Protein AF-0000000068818886 (afdb_homodimer)

Foldseek 3Di:
DPPVVPDDPDDADDDPVQADPQWDWQDKDKAADPPPRQQIKIWTQGFRVLWIKIAGNNVSDIDIFHDPQQWADPVQQWAQFPNDIDGDTTGKQEWEWAPQDPVRWTKIWITTLRFFWIKIAIVVQVVDRVSRHDPDNDCRMDTLDGLDHQQRFQYKYAPRVLQKIWTQRQRQLFIWIDRPVDRSPQIGTLDHDSPQSHGFHDWDDDPQKIKTKAANVCCVPVHNDDPVDDRIDIDMDGNQNSCPPGSSNPPPPD/DPPVVPDDPDDADDDPVQADPQWDWADKDKDADDPPRQQIKIWTQGFRVLWIKIAGNNVSDIDIFHDPQQWADPVQQWAQFPNDTDGDTTGKQEWEWAPQDPVRWTKIWITTLRFFWIKIAIVVQVVDRVSRHDPDNDCRIDTLDGLDHQQRFQYKYAPRVLQKIWTQRQRQLFIWIDRPVDRSPQIGTLDHDSPQSHGFHDWDDDPQKIKTKHANVCCVPVHNDDPVDDRIDIDMDGNQNSCPPGSSNDPPPD

Radius of gyration: 25.59 Å; Cα contacts (8 Å, |Δi|>4): 1240; chains: 2; bounding box: 60×88×71 Å

Sequence (508 aa):
MDLNTDQIKHSHQFPPSSISLTSSLSSITVDVCKNRCQDAYAYTPDLSGYGLTVFSLRNNRSWRVSHKYFYLEPQAGDFNIAGHQFQWRDGVFSVELSDIKSDGNRDMFFHAMEGHHMYRVSTRIIKNETLATRSYHGNDFVDVGDRGQNSQTSSADIHKESGVMFLGLVNQNALACWNAAASLKEITTVARNDEKMIYPSDVKVYNDKIYMLTNKMPEFIYGKLNYDEVNFIVWSNTVKNAVRNTKCDKPRRHMDLNTDQIKHSHQFPPSSISLTSSLSSITVDVCKNRCQDAYAYTPDLSGYGLTVFSLRNNRSWRVSHKYFYLEPQAGDFNIAGHQFQWRDGVFSVELSDIKSDGNRDMFFHAMEGHHMYRVSTRIIKNETLATRSYHGNDFVDVGDRGQNSQTSSADIHKESGVMFLGLVNQNALACWNAAASLKEITTVARNDEKMIYPSDVKVYNDKIYMLTNKMPEFIYGKLNYDEVNFIVWSNTVKNAVRNTKCDKPRRH

Secondary structure (DSSP, 8-state):
-BTTTTB-----PPPGGGS-TT--B---EEE--TT-GGG-EEEEEETTTTEEEEEETTTTEEEEE--GGGS--GGG-EEEETTEEEE----EEEEEE----TTS--EEEEEETT-SEEEEEEHHHHT-HHHHH-S--TTSEEEEEE--TT--EEEEEEETTTTEEEEEEGGGTEEEEEETTS-GGG-EEEEE-TTT-SSEEEEEEETTEEEEEE--HHHHHHS---TTS---EEEEEEHHHHTTTSTT------/-BTTTTB-----PPPGGGS-TT--B---EEE--TT-GGG-EEEEEETTTTEEEEEETTTTEEEEE--GGGS--GGG-EEEETTEEEE----EEEEEE----TTS--EEEEEETT-SEEEEEEHHHHH-HHHHH-S--TTSEEEEEE--TT--EEEEEEETTTTEEEEEEGGGTEEEEEETTS-GGG-EEEEE-TTT-SSEEEEEEETTEEEEEE--HHHHHHS---TTS---EEEEEEHHHHTTTSTT------

pLDDT: mean 91.07, std 10.25, range [35.38, 98.75]

Structure (mmCIF, N/CA/C/O backbone):
data_AF-0000000068818886-model_v1
#
loop_
_entity.id
_entity.type
_entity.pdbx_description
1 polymer 'Uncharacterized protein'
#
loop_
_atom_site.group_PDB
_atom_site.id
_atom_site.type_symbol
_atom_site.label_atom_id
_atom_site.label_alt_id
_atom_site.label_comp_id
_atom_site.label_asym_id
_atom_site.label_entity_id
_atom_site.label_seq_id
_atom_site.pdbx_PDB_ins_code
_atom_site.Cartn_x
_atom_site.Cartn_y
_atom_site.Cartn_z
_atom_site.occupancy
_atom_site.B_iso_or_equiv
_atom_site.auth_seq_id
_atom_site.auth_comp_id
_atom_site.auth_asym_id
_atom_site.auth_atom_id
_atom_site.pdbx_PDB_model_num
ATOM 1 N N . MET A 1 1 ? -6.195 -20.297 -28.531 1 69.56 1 MET A N 1
ATOM 2 C CA . MET A 1 1 ? -5.578 -20.688 -29.797 1 69.56 1 MET A CA 1
ATOM 3 C C . MET A 1 1 ? -5.715 -22.188 -30.031 1 69.56 1 MET A C 1
ATOM 5 O O . MET A 1 1 ? -5.668 -22.969 -29.094 1 69.56 1 MET A O 1
ATOM 9 N N . ASP A 1 2 ? -6.094 -22.391 -31.281 1 69.44 2 ASP A N 1
ATOM 10 C CA . ASP A 1 2 ? -6.004 -23.797 -31.672 1 69.44 2 ASP A CA 1
ATOM 11 C C . ASP A 1 2 ? -4.555 -24.188 -31.922 1 69.44 2 ASP A C 1
ATOM 13 O O . ASP A 1 2 ? -3.922 -23.703 -32.875 1 69.44 2 ASP A O 1
ATOM 17 N N . LEU A 1 3 ? -3.996 -25.016 -31.094 1 75.5 3 LEU A N 1
ATOM 18 C CA . LEU A 1 3 ? -2.574 -25.344 -31.141 1 75.5 3 LEU A CA 1
ATOM 19 C C . LEU A 1 3 ? -2.258 -26.203 -32.375 1 75.5 3 LEU A C 1
ATOM 21 O O . LEU A 1 3 ? -1.103 -26.281 -32.781 1 75.5 3 LEU A O 1
ATOM 25 N N . ASN A 1 4 ? -3.352 -26.734 -32.875 1 80.62 4 ASN A N 1
ATOM 26 C CA . ASN A 1 4 ? -3.162 -27.562 -34.062 1 80.62 4 ASN A CA 1
ATOM 27 C C . ASN A 1 4 ? -3.143 -26.719 -35.344 1 80.62 4 ASN A C 1
ATOM 29 O O . ASN A 1 4 ? -2.402 -27.031 -36.281 1 80.62 4 ASN A O 1
ATOM 33 N N . THR A 1 5 ? -3.881 -25.672 -35.312 1 79.69 5 THR A N 1
ATOM 34 C CA . THR A 1 5 ? -4.043 -24.906 -36.562 1 79.69 5 THR A CA 1
ATOM 35 C C . THR A 1 5 ? -3.4 -23.531 -36.406 1 79.69 5 THR A C 1
ATOM 37 O O . THR A 1 5 ? -3.291 -22.781 -37.375 1 79.69 5 THR A O 1
ATOM 40 N N . ASP A 1 6 ? -2.959 -23.234 -35.219 1 78.62 6 ASP A N 1
ATOM 41 C CA . ASP A 1 6 ? -2.367 -21.938 -34.906 1 78.62 6 ASP A CA 1
ATOM 42 C C . ASP A 1 6 ? -3.348 -20.797 -35.156 1 78.62 6 ASP A C 1
ATOM 44 O O . ASP A 1 6 ? -2.938 -19.688 -35.5 1 78.62 6 ASP A O 1
ATOM 48 N N . GLN A 1 7 ? -4.633 -21.141 -35.156 1 76.94 7 GLN A N 1
ATOM 49 C CA . GLN A 1 7 ? -5.66 -20.125 -35.375 1 76.94 7 GLN A CA 1
ATOM 50 C C . GLN A 1 7 ? -6.246 -19.625 -34.062 1 76.94 7 GLN A C 1
ATOM 52 O O . GLN A 1 7 ? -6.398 -20.406 -33.094 1 76.94 7 GLN A O 1
ATOM 57 N N . ILE A 1 8 ? -6.41 -18.312 -34.094 1 74.06 8 ILE A N 1
ATOM 58 C CA . ILE A 1 8 ? -7.07 -17.719 -32.938 1 74.06 8 ILE A CA 1
ATOM 59 C C . ILE A 1 8 ? -8.484 -18.266 -32.812 1 74.06 8 ILE A C 1
ATOM 61 O O . ILE A 1 8 ? -9.273 -18.188 -33.75 1 74.06 8 ILE A O 1
ATOM 65 N N . LYS A 1 9 ? -8.773 -19.016 -31.734 1 73.44 9 LYS A N 1
ATOM 66 C CA . LYS A 1 9 ? -10.109 -19.562 -31.5 1 73.44 9 LYS A CA 1
ATOM 67 C C . LYS A 1 9 ? -11.047 -18.516 -30.906 1 73.44 9 LYS A C 1
ATOM 69 O O . LYS A 1 9 ? -12.242 -18.516 -31.188 1 73.44 9 LYS A O 1
ATOM 74 N N . HIS A 1 10 ? -10.523 -17.703 -30.062 1 73 10 HIS A N 1
ATOM 75 C CA . HIS A 1 10 ? -11.305 -16.656 -29.391 1 73 10 HIS A CA 1
ATOM 76 C C . HIS A 1 10 ? -10.43 -15.477 -29 1 73 10 HIS A C 1
ATOM 78 O O . HIS A 1 10 ? -9.281 -15.664 -28.594 1 73 10 HIS A O 1
ATOM 84 N N . SER A 1 11 ? -10.938 -14.25 -29.328 1 75.38 11 SER A N 1
ATOM 85 C CA . SER A 1 11 ? -10.242 -13.039 -28.906 1 75.38 11 SER A CA 1
ATOM 86 C C . SER A 1 11 ? -11.188 -12.078 -28.188 1 75.38 11 SER A C 1
ATOM 88 O O . SER A 1 11 ? -12.367 -12 -28.516 1 75.38 11 SER A O 1
ATOM 90 N N . HIS A 1 12 ? -10.672 -11.648 -27.094 1 73.12 12 HIS A N 1
ATOM 91 C CA . HIS A 1 12 ? -11.414 -10.617 -26.359 1 73.12 12 HIS A CA 1
ATOM 92 C C . HIS A 1 12 ? -10.547 -9.375 -26.141 1 73.12 12 HIS A C 1
ATOM 94 O O . HIS A 1 12 ? -9.406 -9.484 -25.703 1 73.12 12 HIS A O 1
ATOM 100 N N . GLN A 1 13 ? -11.094 -8.18 -26.5 1 71.62 13 GLN A N 1
ATOM 101 C CA . GLN A 1 13 ? -10.43 -6.906 -26.266 1 71.62 13 GLN A CA 1
ATOM 102 C C . GLN A 1 13 ? -10.969 -6.234 -25 1 71.62 13 GLN A C 1
ATOM 104 O O . GLN A 1 13 ? -12.18 -6.039 -24.859 1 71.62 13 GLN A O 1
ATOM 109 N N . PHE A 1 14 ? -10 -5.988 -24.125 1 72.94 14 PHE A N 1
ATOM 110 C CA . PHE A 1 14 ? -10.414 -5.305 -22.906 1 72.94 14 PHE A CA 1
ATOM 111 C C . PHE A 1 14 ? -10.875 -3.885 -23.203 1 72.94 14 PHE A C 1
ATOM 113 O O . PHE A 1 14 ? -10.234 -3.176 -23.984 1 72.94 14 PHE A O 1
ATOM 120 N N . PRO A 1 15 ? -11.961 -3.508 -22.562 1 69.06 15 PRO A N 1
ATOM 121 C CA . PRO A 1 15 ? -12.344 -2.102 -22.719 1 69.06 15 PRO A CA 1
ATOM 122 C C . PRO A 1 15 ? -11.32 -1.144 -22.109 1 69.06 15 PRO A C 1
ATOM 124 O O . PRO A 1 15 ? -10.641 -1.495 -21.141 1 69.06 15 PRO A O 1
ATOM 127 N N . PRO A 1 16 ? -11.195 -0.053 -22.688 1 63.91 16 PRO A N 1
ATOM 128 C CA . PRO A 1 16 ? -10.234 0.925 -22.188 1 63.91 16 PRO A CA 1
ATOM 129 C C . PRO A 1 16 ? -10.406 1.217 -20.703 1 63.91 16 PRO A C 1
ATOM 131 O O . PRO A 1 16 ? -9.438 1.531 -20 1 63.91 16 PRO A O 1
ATOM 134 N N . SER A 1 17 ? -11.641 1.112 -20.297 1 61.56 17 SER A N 1
ATOM 135 C CA . SER A 1 17 ? -11.922 1.41 -18.906 1 61.56 17 SER A CA 1
ATOM 136 C C . SER A 1 17 ? -11.289 0.371 -17.984 1 61.56 17 SER A C 1
ATOM 138 O O . SER A 1 17 ? -11.102 0.623 -16.781 1 61.56 17 SER A O 1
ATOM 140 N N . SER A 1 18 ? -10.953 -0.641 -18.641 1 60.47 18 SER A N 1
ATOM 141 C CA . SER A 1 18 ? -10.445 -1.736 -17.812 1 60.47 18 SER A CA 1
ATOM 142 C C . SER A 1 18 ? -8.93 -1.709 -17.734 1 60.47 18 SER A C 1
ATOM 144 O O . SER A 1 18 ? -8.328 -2.479 -16.969 1 60.47 18 SER A O 1
ATOM 146 N N . ILE A 1 19 ? -8.297 -0.943 -18.578 1 57.03 19 ILE A N 1
ATOM 147 C CA . ILE A 1 19 ? -6.84 -0.914 -18.609 1 57.03 19 ILE A CA 1
ATOM 148 C C . ILE A 1 19 ? -6.348 0.519 -18.422 1 57.03 19 ILE A C 1
ATOM 150 O O . ILE A 1 19 ? -6.871 1.451 -19.031 1 57.03 19 ILE A O 1
ATOM 154 N N . SER A 1 20 ? -5.742 0.733 -17.312 1 59.78 20 SER A N 1
ATOM 155 C CA . SER A 1 20 ? -5.121 2.039 -17.125 1 59.78 20 SER A CA 1
ATOM 156 C C . SER A 1 20 ? -3.855 2.178 -17.953 1 59.78 20 SER A C 1
ATOM 158 O O . SER A 1 20 ? -3.268 1.176 -18.375 1 59.78 20 SER A O 1
ATOM 160 N N . LEU A 1 21 ? -3.553 3.34 -18.359 1 54.69 21 LEU A N 1
ATOM 161 C CA . LEU A 1 21 ? -2.34 3.648 -19.109 1 54.69 21 LEU A CA 1
ATOM 162 C C . LEU A 1 21 ? -1.108 3.09 -18.406 1 54.69 21 LEU A C 1
ATOM 164 O O . LEU A 1 21 ? -0.084 2.84 -19.047 1 54.69 21 LEU A O 1
ATOM 168 N N . THR A 1 22 ? -1.329 2.787 -17.203 1 62.88 22 THR A N 1
ATOM 169 C CA . THR A 1 22 ? -0.174 2.324 -16.438 1 62.88 22 THR A CA 1
ATOM 170 C C . THR A 1 22 ? -0.269 0.824 -16.172 1 62.88 22 THR A C 1
ATOM 172 O O . THR A 1 22 ? 0.551 0.266 -15.438 1 62.88 22 THR A O 1
ATOM 175 N N . SER A 1 23 ? -1.136 0.208 -16.859 1 73 23 SER A N 1
ATOM 176 C CA . SER A 1 23 ? -1.397 -1.194 -16.562 1 73 23 SER A CA 1
ATOM 177 C C . SER A 1 23 ? -0.27 -2.09 -17.062 1 73 23 SER A C 1
ATOM 179 O O . SER A 1 23 ? 0.289 -1.854 -18.125 1 73 23 SER A O 1
ATOM 181 N N . SER A 1 24 ? 0.212 -2.928 -16.188 1 77.44 24 SER A N 1
ATOM 182 C CA . SER A 1 24 ? 1.135 -4.016 -16.5 1 77.44 24 SER A CA 1
ATOM 183 C C . SER A 1 24 ? 0.542 -5.367 -16.125 1 77.44 24 SER A C 1
ATOM 185 O O . SER A 1 24 ? 0.519 -5.738 -14.945 1 77.44 24 SER A O 1
ATOM 187 N N . LEU A 1 25 ? 0.102 -6.086 -17.188 1 77.69 25 LEU A N 1
ATOM 188 C CA . LEU A 1 25 ? -0.502 -7.395 -16.969 1 77.69 25 LEU A CA 1
ATOM 189 C C . LEU A 1 25 ? 0.57 -8.461 -16.766 1 77.69 25 LEU A C 1
ATOM 191 O O . LEU A 1 25 ? 1.496 -8.57 -17.578 1 77.69 25 LEU A O 1
ATOM 195 N N . SER A 1 26 ? 0.532 -9.156 -15.68 1 72.5 26 SER A N 1
ATOM 196 C CA . SER A 1 26 ? 1.627 -10.031 -15.266 1 72.5 26 SER A CA 1
ATOM 197 C C . SER A 1 26 ? 1.376 -11.469 -15.703 1 72.5 26 SER A C 1
ATOM 199 O O . SER A 1 26 ? 2.309 -12.18 -16.078 1 72.5 26 SER A O 1
ATOM 201 N N . SER A 1 27 ? 0.135 -11.914 -15.562 1 81 27 SER A N 1
ATOM 202 C CA . SER A 1 27 ? -0.157 -13.32 -15.82 1 81 27 SER A CA 1
ATOM 203 C C . SER A 1 27 ? -1.633 -13.523 -16.141 1 81 27 SER A C 1
ATOM 205 O O . SER A 1 27 ? -2.426 -12.586 -16.078 1 81 27 SER A O 1
ATOM 207 N N . ILE A 1 28 ? -1.857 -14.75 -16.688 1 87.25 28 ILE A N 1
ATOM 208 C CA . ILE A 1 28 ? -3.242 -15.156 -16.891 1 87.25 28 ILE A CA 1
ATOM 209 C C . ILE A 1 28 ? -3.504 -16.469 -16.172 1 87.25 28 ILE A C 1
ATOM 211 O O . ILE A 1 28 ? -2.719 -17.422 -16.281 1 87.25 28 ILE A O 1
ATOM 215 N N . THR A 1 29 ? -4.488 -16.453 -15.359 1 92.69 29 THR A N 1
ATOM 216 C CA . THR A 1 29 ? -4.98 -17.656 -14.703 1 92.69 29 THR A CA 1
ATOM 217 C C . THR A 1 29 ? -6.359 -18.031 -15.227 1 92.69 29 THR A C 1
ATOM 219 O O . THR A 1 29 ? -7.281 -17.203 -15.219 1 92.69 29 THR A O 1
ATOM 222 N N . VAL A 1 30 ? -6.488 -19.281 -15.68 1 92 30 VAL A N 1
ATOM 223 C CA . VAL A 1 30 ? -7.746 -19.703 -16.281 1 92 30 VAL A CA 1
ATOM 224 C C . VAL A 1 30 ? -8.5 -20.594 -15.297 1 92 30 VAL A C 1
ATOM 226 O O . VAL A 1 30 ? -7.926 -21.516 -14.711 1 92 30 VAL A O 1
ATOM 229 N N . ASP A 1 31 ? -9.695 -20.234 -15.117 1 94.56 31 ASP A N 1
ATOM 230 C CA . ASP A 1 31 ? -10.641 -20.969 -14.289 1 94.56 31 ASP A CA 1
ATOM 231 C C . ASP A 1 31 ? -11.578 -21.812 -15.148 1 94.56 31 ASP A C 1
ATOM 233 O O . ASP A 1 31 ? -12.586 -21.312 -15.648 1 94.56 31 ASP A O 1
ATOM 237 N N . VAL A 1 32 ? -11.211 -23.094 -15.234 1 91.25 32 VAL A N 1
ATOM 238 C CA . VAL A 1 32 ? -11.984 -23.984 -16.094 1 91.25 32 VAL A CA 1
ATOM 239 C C . VAL A 1 32 ? -12.461 -25.188 -15.297 1 91.25 32 VAL A C 1
ATOM 241 O O . VAL A 1 32 ? -11.758 -25.672 -14.406 1 91.25 32 VAL A O 1
ATOM 244 N N . CYS A 1 33 ? -13.703 -25.5 -15.43 1 84.56 33 CYS A N 1
ATOM 245 C CA . CYS A 1 33 ? -14.242 -26.75 -14.914 1 84.56 33 CYS A CA 1
ATOM 246 C C . CYS A 1 33 ? -14.344 -27.797 -16.016 1 84.56 33 CYS A C 1
ATOM 248 O O . CYS A 1 33 ? -14.703 -27.484 -17.141 1 84.56 33 CYS A O 1
ATOM 250 N N . LYS A 1 34 ? -14.07 -29.031 -15.484 1 80 34 LYS A N 1
ATOM 251 C CA . LYS A 1 34 ? -14.164 -30.125 -16.438 1 80 34 LYS A CA 1
ATOM 252 C C . LYS A 1 34 ? -15.578 -30.25 -17.016 1 80 34 LYS A C 1
ATOM 254 O O . LYS A 1 34 ? -16.562 -30.141 -16.281 1 80 34 LYS A O 1
ATOM 259 N N . ASN A 1 35 ? -15.773 -30.297 -18.281 1 82.25 35 ASN A N 1
ATOM 260 C CA . ASN A 1 35 ? -17 -30.516 -19.031 1 82.25 35 ASN A CA 1
ATOM 261 C C . ASN A 1 35 ? -17.828 -29.234 -19.125 1 82.25 35 ASN A C 1
ATOM 263 O O . ASN A 1 35 ? -19 -29.281 -19.5 1 82.25 35 ASN A O 1
ATOM 267 N N . ARG A 1 36 ? -17.5 -28.234 -18.5 1 86.5 36 ARG A N 1
ATOM 268 C CA . ARG A 1 36 ? -18.172 -26.938 -18.641 1 86.5 36 ARG A CA 1
ATOM 269 C C . ARG A 1 36 ? -17.203 -25.859 -19.094 1 86.5 36 ARG A C 1
ATOM 271 O O . ARG A 1 36 ? -17.141 -24.781 -18.484 1 86.5 36 ARG A O 1
ATOM 278 N N . CYS A 1 37 ? -16.453 -26.109 -20.109 1 86.56 37 CYS A N 1
ATOM 279 C CA . CYS A 1 37 ? -15.406 -25.219 -20.594 1 86.56 37 CYS A CA 1
ATOM 280 C C . CYS A 1 37 ? -15.984 -23.891 -21.078 1 86.56 37 CYS A C 1
ATOM 282 O O . CYS A 1 37 ? -15.297 -22.875 -21.062 1 86.56 37 CYS A O 1
ATOM 284 N N . GLN A 1 38 ? -17.203 -23.938 -21.469 1 87.81 38 GLN A N 1
ATOM 285 C CA . GLN A 1 38 ? -17.828 -22.719 -21.969 1 87.81 38 GLN A CA 1
ATOM 286 C C . GLN A 1 38 ? -18.047 -21.703 -20.844 1 87.81 38 GLN A C 1
ATOM 288 O O . GLN A 1 38 ? -18.297 -20.531 -21.094 1 87.81 38 GLN A O 1
ATOM 293 N N . ASP A 1 39 ? -17.984 -22.188 -19.656 1 90.69 39 ASP A N 1
ATOM 294 C CA . ASP A 1 39 ? -18.172 -21.328 -18.5 1 90.69 39 ASP A CA 1
ATOM 295 C C . ASP A 1 39 ? -16.828 -20.859 -17.922 1 90.69 39 ASP A C 1
ATOM 297 O O . ASP A 1 39 ? -16.766 -20.406 -16.781 1 90.69 39 ASP A O 1
ATOM 301 N N . ALA A 1 40 ? -15.812 -20.859 -18.734 1 92.94 40 ALA A N 1
ATOM 302 C CA . ALA A 1 40 ? -14.461 -20.547 -18.266 1 92.94 40 ALA A CA 1
ATOM 303 C C . ALA A 1 40 ? -14.32 -19.062 -17.969 1 92.94 40 ALA A C 1
ATOM 305 O O . ALA A 1 40 ? -14.992 -18.234 -18.578 1 92.94 40 ALA A O 1
ATOM 306 N N . TYR A 1 41 ? -13.531 -18.781 -16.969 1 94.88 41 TYR A N 1
ATOM 307 C CA . TYR A 1 41 ? -13.102 -17.422 -16.641 1 94.88 41 TYR A CA 1
ATOM 308 C C . TYR A 1 41 ? -11.594 -17.281 -16.734 1 94.88 41 TYR A C 1
ATOM 310 O O . TYR A 1 41 ? -10.859 -18.281 -16.625 1 94.88 41 TYR A O 1
ATOM 318 N N . ALA A 1 42 ? -11.148 -16.094 -17.047 1 93.81 42 ALA A N 1
ATOM 319 C CA . ALA A 1 42 ? -9.727 -15.758 -17 1 93.81 42 ALA A CA 1
ATOM 320 C C . ALA A 1 42 ? -9.477 -14.586 -16.047 1 93.81 42 ALA A C 1
ATOM 322 O O . ALA A 1 42 ? -10.25 -13.625 -16.016 1 93.81 42 ALA A O 1
ATOM 323 N N . TYR A 1 43 ? -8.477 -14.727 -15.234 1 95.25 43 TYR A N 1
ATOM 324 C CA . TYR A 1 43 ? -8.062 -13.703 -14.289 1 95.25 43 TYR A CA 1
ATOM 325 C C . TYR A 1 43 ? -6.672 -13.18 -14.609 1 95.25 43 TYR A C 1
ATOM 327 O O . TYR A 1 43 ? -5.719 -13.961 -14.703 1 95.25 43 TYR A O 1
ATOM 335 N N . THR A 1 44 ? -6.535 -11.867 -14.789 1 93.38 44 THR A N 1
ATOM 336 C CA . THR A 1 44 ? -5.246 -11.258 -15.109 1 93.38 44 THR A CA 1
ATOM 337 C C . THR A 1 44 ? -4.938 -10.117 -14.141 1 93.38 44 THR A C 1
ATOM 339 O O . THR A 1 44 ? -5.539 -9.047 -14.219 1 93.38 44 THR A O 1
ATOM 342 N N . PRO A 1 45 ? -3.996 -10.383 -13.227 1 94.25 45 PR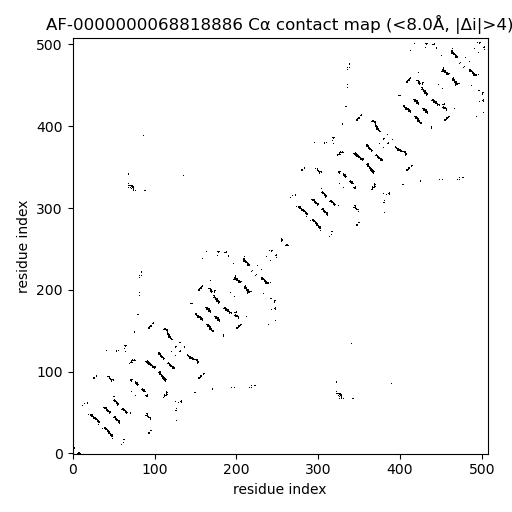O A N 1
ATOM 343 C CA . PRO A 1 45 ? -3.592 -9.289 -12.336 1 94.25 45 PRO A CA 1
ATOM 344 C C . PRO A 1 45 ? -2.889 -8.156 -13.078 1 94.25 45 PRO A C 1
ATOM 346 O O . PRO A 1 45 ? -2.145 -8.398 -14.031 1 94.25 45 PRO A O 1
ATOM 349 N N . ASP A 1 46 ? -3.178 -6.949 -12.656 1 92.88 46 ASP A N 1
ATOM 350 C CA . ASP A 1 46 ? -2.508 -5.734 -13.109 1 92.88 46 ASP A CA 1
ATOM 351 C C . ASP A 1 46 ? -1.577 -5.184 -12.031 1 92.88 46 ASP A C 1
ATOM 353 O O . ASP A 1 46 ? -2.008 -4.426 -11.164 1 92.88 46 ASP A O 1
ATOM 357 N N . LEU A 1 47 ? -0.296 -5.48 -12.148 1 91.31 47 LEU A N 1
ATOM 358 C CA . LEU A 1 47 ? 0.634 -5.242 -11.047 1 91.31 47 LEU A CA 1
ATOM 359 C C . LEU A 1 47 ? 0.878 -3.748 -10.859 1 91.31 47 LEU A C 1
ATOM 361 O O . LEU A 1 47 ? 1.071 -3.285 -9.727 1 91.31 47 LEU A O 1
ATOM 365 N N . SER A 1 48 ? 0.859 -2.934 -11.922 1 90.06 48 SER A N 1
ATOM 366 C CA . SER A 1 48 ? 1.13 -1.505 -11.797 1 90.06 48 SER A CA 1
ATOM 367 C C . SER A 1 48 ? -0.161 -0.71 -11.633 1 90.06 48 SER A C 1
ATOM 369 O O . SER A 1 48 ? -0.149 0.398 -11.094 1 90.06 48 SER A O 1
ATOM 371 N N . GLY A 1 49 ? -1.202 -1.329 -12.094 1 90.62 49 GLY A N 1
ATOM 372 C CA . GLY A 1 49 ? -2.498 -0.683 -11.969 1 90.62 49 GLY A CA 1
ATOM 373 C C . GLY A 1 49 ? -3.258 -1.104 -10.727 1 90.62 49 GLY A C 1
ATOM 374 O O . GLY A 1 49 ? -4.359 -0.61 -10.469 1 90.62 49 GLY A O 1
ATOM 375 N N . TYR A 1 50 ? -2.723 -2.008 -10.023 1 94.31 50 TYR A N 1
ATOM 376 C CA . TYR A 1 50 ? -3.266 -2.453 -8.742 1 94.31 50 TYR A CA 1
ATOM 377 C C . TYR A 1 50 ? -4.711 -2.914 -8.898 1 94.31 50 TYR A C 1
ATOM 379 O O . TYR A 1 50 ? -5.59 -2.477 -8.156 1 94.31 50 TYR A O 1
ATOM 387 N N . GLY A 1 51 ? -4.93 -3.801 -9.805 1 94.56 51 GLY A N 1
ATOM 388 C CA . GLY A 1 51 ? -6.254 -4.34 -10.062 1 94.56 51 GLY A CA 1
ATOM 389 C C . GLY A 1 51 ? -6.223 -5.734 -10.656 1 94.56 51 GLY A C 1
ATOM 390 O O . GLY A 1 51 ? -5.148 -6.301 -10.875 1 94.56 51 GLY A O 1
ATOM 391 N N . LEU A 1 52 ? -7.391 -6.277 -10.781 1 95.31 52 LEU A N 1
ATOM 392 C CA . LEU A 1 52 ? -7.578 -7.594 -11.383 1 95.31 52 LEU A CA 1
ATOM 393 C C . LEU A 1 52 ? -8.617 -7.539 -12.492 1 95.31 52 LEU A C 1
ATOM 395 O O . LEU A 1 52 ? -9.742 -7.078 -12.281 1 95.31 52 LEU A O 1
ATOM 399 N N . THR A 1 53 ? -8.227 -7.941 -13.672 1 93.75 53 THR A N 1
ATOM 400 C CA . THR A 1 53 ? -9.18 -8.055 -14.773 1 93.75 53 THR A CA 1
ATOM 401 C C . THR A 1 53 ? -9.797 -9.445 -14.812 1 93.75 53 THR A C 1
ATOM 403 O O . THR A 1 53 ? -9.086 -10.445 -14.734 1 93.75 53 THR A O 1
ATOM 406 N N . VAL A 1 54 ? -11.07 -9.43 -14.969 1 94.94 54 VAL A N 1
ATOM 407 C CA . VAL A 1 54 ? -11.82 -10.68 -15.07 1 94.94 54 VAL A CA 1
ATOM 408 C C . VAL A 1 54 ? -12.492 -10.773 -16.438 1 94.94 54 VAL A C 1
ATOM 410 O O . VAL A 1 54 ? -13.094 -9.805 -16.906 1 94.94 54 VAL A O 1
ATOM 413 N N . PHE A 1 55 ? -12.352 -11.953 -17.109 1 93.56 55 PHE A N 1
ATOM 414 C CA . PHE A 1 55 ? -13 -12.219 -18.391 1 93.56 55 PHE A CA 1
ATOM 415 C C . PHE A 1 55 ? -13.891 -13.453 -18.297 1 93.56 55 PHE A C 1
ATOM 417 O O . PHE A 1 55 ? -13.453 -14.5 -17.812 1 93.56 55 PHE A O 1
ATOM 424 N N . SER A 1 56 ? -15.133 -13.297 -18.703 1 93.88 56 SER A N 1
ATOM 425 C CA . SER A 1 56 ? -16.078 -14.406 -18.828 1 93.88 56 SER A CA 1
ATOM 426 C C . SER A 1 56 ? -16.219 -14.844 -20.281 1 93.88 56 SER A C 1
ATOM 428 O O . SER A 1 56 ? -16.688 -14.07 -21.125 1 93.88 56 SER A O 1
ATOM 430 N N . LEU A 1 57 ? -15.914 -16.094 -20.484 1 91.31 57 LEU A N 1
ATOM 431 C CA . LEU A 1 57 ? -16 -16.625 -21.844 1 91.31 57 LEU A CA 1
ATOM 432 C C . LEU A 1 57 ? -17.453 -16.688 -22.312 1 91.31 57 LEU A C 1
ATOM 434 O O . LEU A 1 57 ? -17.781 -16.234 -23.406 1 91.31 57 LEU A O 1
ATOM 438 N N . ARG A 1 58 ? -18.297 -17.203 -21.469 1 91.12 58 ARG A N 1
ATOM 439 C CA . ARG A 1 58 ? -19.703 -17.375 -21.828 1 91.12 58 ARG A CA 1
ATOM 440 C C . ARG A 1 58 ? -20.359 -16.047 -22.188 1 91.12 58 ARG A C 1
ATOM 442 O O . ARG A 1 58 ? -21.062 -15.938 -23.188 1 91.12 58 ARG A O 1
ATOM 449 N N . ASN A 1 59 ? -20.078 -15.07 -21.359 1 90.81 59 ASN A N 1
ATOM 450 C CA . ASN A 1 59 ? -20.734 -13.773 -21.531 1 90.81 59 ASN A CA 1
ATOM 451 C C . ASN A 1 59 ? -19.922 -12.859 -22.453 1 90.81 59 ASN A C 1
ATOM 453 O O . ASN A 1 59 ? -20.406 -11.797 -22.844 1 90.81 59 ASN A O 1
ATOM 457 N N . ASN A 1 60 ? -18.734 -13.289 -22.75 1 89.5 60 ASN A N 1
ATOM 458 C CA . ASN A 1 60 ? -17.828 -12.477 -23.547 1 89.5 60 ASN A CA 1
ATOM 459 C C . ASN A 1 60 ? -17.734 -11.055 -23 1 89.5 60 ASN A C 1
ATOM 461 O O . ASN A 1 60 ? -17.922 -10.086 -23.75 1 89.5 60 ASN A O 1
ATOM 465 N N . ARG A 1 61 ? -17.516 -11.008 -21.75 1 89.31 61 ARG A N 1
ATOM 466 C CA . ARG A 1 61 ? -17.438 -9.742 -21.031 1 89.31 61 ARG A CA 1
ATOM 467 C C . ARG A 1 61 ? -16.266 -9.734 -20.062 1 89.31 61 ARG A C 1
ATOM 469 O O . ARG A 1 61 ? -15.883 -10.781 -19.531 1 89.31 61 ARG A O 1
ATOM 476 N N . SER A 1 62 ? -15.734 -8.5 -19.906 1 92 62 SER A N 1
ATOM 477 C CA . SER A 1 62 ? -14.664 -8.328 -18.922 1 92 62 SER A CA 1
ATOM 478 C C . SER A 1 62 ? -14.953 -7.168 -17.984 1 92 62 SER A C 1
ATOM 480 O O . SER A 1 62 ? -15.664 -6.227 -18.344 1 92 62 SER A O 1
ATOM 482 N N . TRP A 1 63 ? -14.508 -7.258 -16.766 1 93.19 63 TRP A N 1
ATOM 483 C CA . TRP A 1 63 ? -14.602 -6.164 -15.797 1 93.19 63 TRP A CA 1
ATOM 484 C C . TRP A 1 63 ? -13.352 -6.098 -14.93 1 93.19 63 TRP A C 1
ATOM 486 O O . TRP A 1 63 ? -12.594 -7.062 -14.852 1 93.19 63 TRP A O 1
ATOM 496 N N . ARG A 1 64 ? -13.148 -4.945 -14.359 1 93.94 64 ARG A N 1
ATOM 497 C CA . ARG A 1 64 ? -12 -4.699 -13.5 1 93.94 64 ARG A CA 1
ATOM 498 C C . ARG A 1 64 ? -12.406 -4.672 -12.031 1 93.94 64 ARG A C 1
ATOM 500 O O . ARG A 1 64 ? -13.391 -4.031 -11.664 1 93.94 64 ARG A O 1
ATOM 507 N N .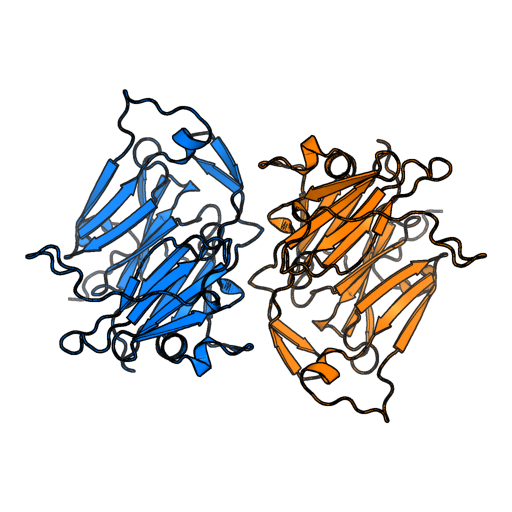 VAL A 1 65 ? -11.719 -5.449 -11.266 1 95.56 65 VAL A N 1
ATOM 508 C CA . VAL A 1 65 ? -11.93 -5.496 -9.82 1 95.56 65 VAL A CA 1
ATOM 509 C C . VAL A 1 65 ? -10.852 -4.676 -9.117 1 95.56 65 VAL A C 1
ATOM 511 O O . VAL A 1 65 ? -9.672 -4.777 -9.445 1 95.56 65 VAL A O 1
ATOM 514 N N . SER A 1 66 ? -11.289 -3.797 -8.203 1 95 66 SER A N 1
ATOM 515 C CA . SER A 1 66 ? -10.383 -3.01 -7.371 1 95 66 SER A CA 1
ATOM 516 C C . SER A 1 66 ? -10.547 -3.357 -5.895 1 95 66 SER A C 1
AT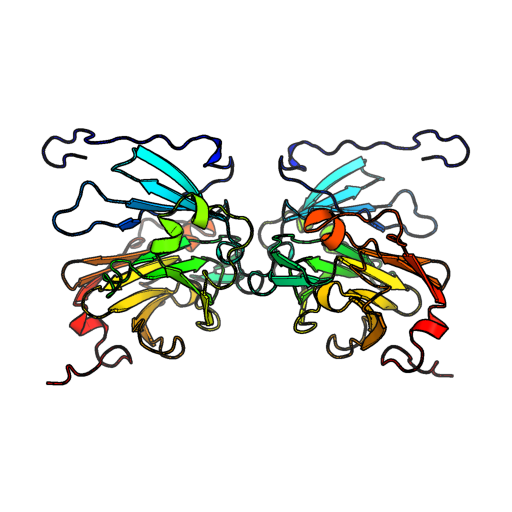OM 518 O O . SER A 1 66 ? -11.672 -3.561 -5.422 1 95 66 SER A O 1
ATOM 520 N N . HIS A 1 67 ? -9.484 -3.438 -5.219 1 96.88 67 HIS A N 1
ATOM 521 C CA . HIS A 1 67 ? -9.484 -3.719 -3.789 1 96.88 67 HIS A CA 1
ATOM 522 C C . HIS A 1 67 ? -8.172 -3.285 -3.145 1 96.88 67 HIS A C 1
ATOM 524 O O . HIS A 1 67 ? -7.109 -3.375 -3.764 1 96.88 67 HIS A O 1
ATOM 530 N N . LYS A 1 68 ? -8.18 -2.912 -1.894 1 97.06 68 LYS A N 1
ATOM 531 C CA . LYS A 1 68 ? -7.008 -2.408 -1.187 1 97.06 68 LYS A CA 1
ATOM 532 C C . LYS A 1 68 ? -5.914 -3.467 -1.112 1 97.06 68 LYS A C 1
ATOM 534 O O . LYS A 1 68 ? -4.727 -3.141 -1.128 1 97.06 68 LYS A O 1
ATOM 539 N N . TYR A 1 69 ? -6.273 -4.746 -1.082 1 98.06 69 TYR A N 1
ATOM 540 C CA . TYR A 1 69 ? -5.305 -5.828 -0.938 1 98.06 69 TYR A CA 1
ATOM 541 C C . TYR A 1 69 ? -4.547 -6.059 -2.238 1 98.06 69 TYR A C 1
ATOM 543 O O . TYR A 1 69 ? -3.586 -6.832 -2.275 1 98.06 69 TYR A O 1
ATOM 551 N N . PHE A 1 70 ? -4.902 -5.391 -3.359 1 97.38 70 PHE A N 1
ATOM 552 C CA . PHE A 1 70 ? -4.184 -5.523 -4.621 1 97.38 70 PHE A CA 1
ATOM 553 C C . PHE A 1 70 ? -2.986 -4.582 -4.664 1 97.38 70 PHE A C 1
ATOM 555 O O . PHE A 1 70 ? -2.164 -4.656 -5.578 1 97.38 70 PHE A O 1
ATOM 562 N N . TYR A 1 71 ? -2.834 -3.723 -3.693 1 97.19 71 TYR A N 1
ATOM 563 C CA . TYR A 1 71 ? -1.757 -2.74 -3.652 1 97.19 71 TYR A CA 1
ATOM 564 C C . TYR A 1 71 ? -0.515 -3.32 -2.986 1 97.19 71 TYR A C 1
ATOM 566 O O . TYR A 1 71 ? -0.596 -4.32 -2.271 1 97.19 71 TYR A O 1
ATOM 574 N N . LEU A 1 72 ? 0.586 -2.613 -3.219 1 97.69 72 LEU A N 1
ATOM 575 C CA . LEU A 1 72 ? 1.837 -2.965 -2.555 1 97.69 72 LEU A CA 1
ATOM 576 C C . LEU A 1 72 ? 1.74 -2.725 -1.053 1 97.69 72 LEU A C 1
ATOM 578 O O . LEU A 1 72 ? 0.852 -2.006 -0.59 1 97.69 72 LEU A O 1
ATOM 582 N N . GLU A 1 73 ? 2.537 -3.436 -0.342 1 97.56 73 GLU A N 1
ATOM 583 C CA . GLU A 1 73 ? 2.76 -3.145 1.071 1 97.56 73 GLU A CA 1
ATOM 584 C C . GLU A 1 73 ? 3.99 -2.262 1.266 1 97.56 73 GLU A C 1
ATOM 586 O O . GLU A 1 73 ? 5.117 -2.697 1.022 1 97.56 73 GLU A O 1
ATOM 591 N N . PRO A 1 74 ? 3.809 -1.04 1.748 1 97.25 74 PRO A N 1
ATOM 592 C CA . PRO A 1 74 ? 4.91 -0.076 1.789 1 97.25 74 PRO A CA 1
ATOM 593 C C . PRO A 1 74 ? 6.129 -0.606 2.537 1 97.25 74 PRO A C 1
ATOM 595 O O . PRO A 1 74 ? 7.266 -0.278 2.184 1 97.25 74 PRO A O 1
ATOM 598 N N . GLN A 1 75 ? 5.969 -1.415 3.496 1 95.19 75 GLN A N 1
ATOM 599 C CA . GLN A 1 75 ? 7.062 -1.892 4.332 1 95.19 75 GLN A CA 1
ATOM 600 C C . GLN A 1 75 ? 7.809 -3.045 3.664 1 95.19 75 GLN A C 1
ATOM 602 O O . GLN A 1 75 ? 8.828 -3.506 4.168 1 95.19 75 GLN A O 1
ATOM 607 N N . ALA A 1 76 ? 7.375 -3.49 2.51 1 96.12 76 ALA A N 1
ATOM 608 C CA . ALA A 1 76 ? 7.953 -4.664 1.862 1 96.12 76 ALA A CA 1
ATOM 609 C C . ALA A 1 76 ? 8.555 -4.305 0.509 1 96.12 76 ALA A C 1
ATOM 611 O O . ALA A 1 76 ? 8.617 -5.145 -0.393 1 96.12 76 ALA A O 1
ATOM 612 N N . GLY A 1 77 ? 9.008 -3.113 0.326 1 93.81 77 GLY A N 1
ATOM 613 C CA . GLY A 1 77 ? 9.43 -2.666 -0.992 1 93.81 77 GLY A CA 1
ATOM 614 C C . GLY A 1 77 ? 10.93 -2.777 -1.208 1 93.81 77 GLY A C 1
ATOM 615 O O . GLY A 1 77 ? 11.438 -2.424 -2.275 1 93.81 77 GLY A O 1
ATOM 616 N N . ASP A 1 78 ? 11.703 -3.293 -0.218 1 94.06 78 ASP A N 1
ATOM 617 C CA . ASP A 1 78 ? 13.148 -3.381 -0.345 1 94.06 78 ASP A CA 1
ATOM 618 C C . ASP A 1 78 ? 13.578 -4.758 -0.85 1 94.06 78 ASP A C 1
ATOM 620 O O . ASP A 1 78 ? 13.141 -5.781 -0.316 1 94.06 78 ASP A O 1
ATOM 624 N N . PHE A 1 79 ? 14.422 -4.781 -1.867 1 95.94 79 PHE A N 1
ATOM 625 C CA . PHE A 1 79 ? 14.938 -6.012 -2.455 1 95.94 79 PHE A CA 1
ATOM 626 C C . PHE A 1 79 ? 16.469 -6.031 -2.412 1 95.94 79 PHE A C 1
ATOM 628 O O . PHE A 1 79 ? 17.109 -4.992 -2.564 1 95.94 79 PHE A O 1
ATOM 635 N N . ASN A 1 80 ? 16.969 -7.105 -2.104 1 94.69 80 ASN A N 1
ATOM 636 C CA . ASN A 1 80 ? 18.391 -7.414 -2.213 1 94.69 80 ASN A CA 1
ATOM 637 C C . ASN A 1 80 ? 18.625 -8.734 -2.936 1 94.69 80 ASN A C 1
ATOM 639 O O . ASN A 1 80 ? 18.672 -9.797 -2.301 1 94.69 80 ASN A O 1
ATOM 643 N N . ILE A 1 81 ? 18.812 -8.672 -4.246 1 93.81 81 ILE A N 1
ATOM 644 C CA . ILE A 1 81 ? 18.891 -9.852 -5.102 1 93.81 81 ILE A CA 1
ATOM 645 C C . ILE A 1 81 ? 20.172 -9.805 -5.93 1 93.81 81 ILE A C 1
ATOM 647 O O . ILE A 1 81 ? 20.438 -8.82 -6.625 1 93.81 81 ILE A O 1
ATOM 651 N N . ALA A 1 82 ? 21 -10.867 -5.816 1 90 82 ALA A N 1
ATOM 652 C CA . ALA A 1 82 ? 22.25 -11.008 -6.559 1 90 82 ALA A CA 1
ATOM 653 C C . ALA A 1 82 ? 23.188 -9.82 -6.305 1 90 82 ALA A C 1
ATOM 655 O O . ALA A 1 82 ? 23.844 -9.336 -7.223 1 90 82 ALA A O 1
ATOM 656 N N . GLY A 1 83 ? 23.078 -9.305 -5.066 1 90.38 83 GLY A N 1
ATOM 657 C CA . GLY A 1 83 ? 23.984 -8.242 -4.676 1 90.38 83 GLY A CA 1
ATOM 658 C C . GLY A 1 83 ? 23.484 -6.855 -5.023 1 90.38 83 GLY A C 1
ATOM 659 O O . GLY A 1 83 ? 24.125 -5.852 -4.715 1 90.38 83 GLY A O 1
ATOM 660 N N . HIS A 1 84 ? 22.344 -6.805 -5.648 1 93.69 84 HIS A N 1
ATOM 661 C CA . HIS A 1 84 ? 21.766 -5.52 -6.012 1 93.69 84 HIS A CA 1
ATOM 662 C C . HIS A 1 84 ? 20.656 -5.125 -5.047 1 93.69 84 HIS A C 1
ATOM 664 O O . HIS A 1 84 ? 19.766 -5.93 -4.758 1 93.69 84 HIS A O 1
ATOM 670 N N . GLN A 1 85 ? 20.734 -3.879 -4.574 1 94.12 85 GLN A N 1
ATOM 671 C CA . GLN A 1 85 ? 19.688 -3.312 -3.738 1 94.12 85 GLN A CA 1
ATOM 672 C C . GLN A 1 85 ? 18.797 -2.365 -4.539 1 94.12 85 GLN A C 1
ATOM 674 O O . GLN A 1 85 ? 19.297 -1.486 -5.246 1 94.12 85 GLN A O 1
ATOM 679 N N . PHE A 1 86 ? 17.547 -2.607 -4.539 1 93.88 86 PHE A N 1
ATOM 680 C CA . PHE A 1 86 ? 16.609 -1.771 -5.273 1 93.88 86 PHE A CA 1
ATOM 681 C C . PHE A 1 86 ? 15.227 -1.819 -4.637 1 93.88 86 PHE A C 1
ATOM 683 O O . PHE A 1 86 ? 15 -2.586 -3.699 1 93.88 86 PHE A O 1
ATOM 690 N N . GLN A 1 87 ? 14.352 -0.89 -5.16 1 93.19 87 GLN A N 1
ATOM 691 C CA . GLN A 1 87 ? 12.977 -0.807 -4.699 1 93.19 87 GLN A CA 1
ATOM 692 C C . GLN A 1 87 ? 11.992 -0.875 -5.867 1 93.19 87 GLN A C 1
ATOM 694 O O . GLN A 1 87 ? 12.25 -0.301 -6.93 1 93.19 87 GLN A O 1
ATOM 699 N N . TRP A 1 88 ? 11.031 -1.694 -5.711 1 91.75 88 TRP A N 1
ATOM 700 C CA . TRP A 1 88 ? 9.922 -1.769 -6.648 1 91.75 88 TRP A CA 1
ATOM 701 C C . TRP A 1 88 ? 8.609 -1.393 -5.965 1 91.75 88 TRP A C 1
ATOM 703 O O . TRP A 1 88 ? 8.562 -1.207 -4.746 1 91.75 88 TRP A O 1
ATOM 713 N N . ARG A 1 89 ? 7.559 -1.151 -6.777 1 93.06 89 ARG A N 1
ATOM 714 C CA . ARG A 1 89 ? 6.258 -0.75 -6.254 1 93.06 89 ARG A CA 1
ATOM 715 C C . ARG A 1 89 ? 5.133 -1.538 -6.918 1 93.06 89 ARG A C 1
ATOM 717 O O . ARG A 1 89 ? 4.121 -0.962 -7.324 1 93.06 89 ARG A O 1
ATOM 724 N N . ASP A 1 90 ? 5.359 -2.824 -7.035 1 94.44 90 ASP A N 1
ATOM 725 C CA . ASP A 1 90 ? 4.402 -3.684 -7.727 1 94.44 90 ASP A CA 1
ATOM 726 C C . ASP A 1 90 ? 3.332 -4.195 -6.766 1 94.44 90 ASP A C 1
ATOM 728 O O . ASP A 1 90 ? 3.631 -4.543 -5.621 1 94.44 90 ASP A O 1
ATOM 732 N N . GLY A 1 91 ? 2.096 -4.184 -7.285 1 96.25 91 GLY A N 1
ATOM 733 C CA . GLY A 1 91 ? 0.979 -4.73 -6.531 1 96.25 91 GLY A CA 1
ATOM 734 C C . GLY A 1 91 ? 0.733 -6.203 -6.809 1 96.25 91 GLY A C 1
ATOM 735 O O . GLY A 1 91 ? 1.672 -7 -6.832 1 96.25 91 GLY A O 1
ATOM 736 N N . VAL A 1 92 ? -0.546 -6.531 -6.918 1 96.81 92 VAL A N 1
ATOM 737 C CA . VAL A 1 92 ? -0.955 -7.914 -7.141 1 96.81 92 VAL A CA 1
ATOM 738 C C . VAL A 1 92 ? -0.213 -8.484 -8.352 1 96.81 92 VAL A C 1
ATOM 740 O O . VAL A 1 92 ? -0.328 -7.957 -9.461 1 96.81 92 VAL A O 1
ATOM 743 N N . PHE A 1 93 ? 0.488 -9.547 -8.062 1 94.88 93 PHE A N 1
ATOM 744 C CA . PHE A 1 93 ? 1.378 -10.102 -9.078 1 94.88 93 PHE A CA 1
ATOM 745 C C . PHE A 1 93 ? 0.82 -11.406 -9.633 1 94.88 93 PHE A C 1
ATOM 747 O O . PHE A 1 93 ? 0.896 -11.656 -10.836 1 94.88 93 PHE A O 1
ATOM 754 N N . SER A 1 94 ? 0.273 -12.203 -8.734 1 93.12 94 SER A N 1
ATOM 755 C CA . SER A 1 94 ? -0.21 -13.523 -9.125 1 93.12 94 SER A CA 1
ATOM 756 C C 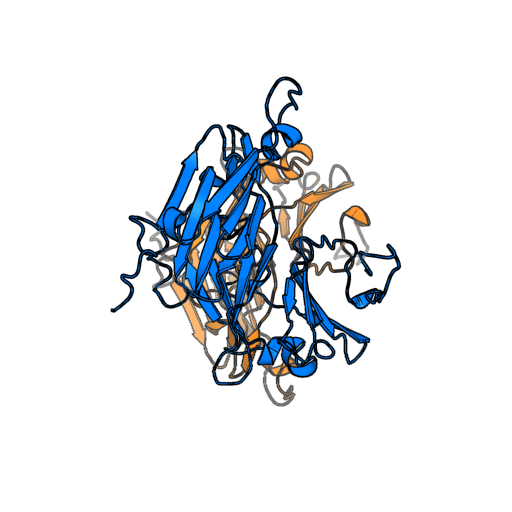. SER A 1 94 ? -1.478 -13.891 -8.367 1 93.12 94 SER A C 1
ATOM 758 O O . SER A 1 94 ? -1.69 -13.438 -7.238 1 93.12 94 SER A O 1
ATOM 760 N N . VAL A 1 95 ? -2.268 -14.656 -9.07 1 97.25 95 VAL A N 1
ATOM 761 C CA . VAL A 1 95 ? -3.432 -15.25 -8.422 1 97.25 95 VAL A CA 1
ATOM 762 C C . VAL A 1 95 ? -3.42 -16.766 -8.625 1 97.25 95 VAL A C 1
ATOM 764 O O . VAL A 1 95 ? -3.062 -17.25 -9.703 1 97.25 95 VAL A O 1
ATOM 767 N N . GLU A 1 96 ? -3.762 -17.484 -7.617 1 97.19 96 GLU A N 1
ATOM 768 C CA . GLU A 1 96 ? -3.781 -18.938 -7.621 1 97.19 96 GLU A CA 1
ATOM 769 C C . GLU A 1 96 ? -5.152 -19.484 -7.223 1 97.19 96 GLU A C 1
ATOM 771 O O . GLU A 1 96 ? -5.793 -18.938 -6.312 1 97.19 96 GLU A O 1
ATOM 776 N N . LEU A 1 97 ? -5.574 -20.531 -7.898 1 97.38 97 LEU A N 1
ATOM 777 C CA . LEU A 1 97 ? -6.898 -21.094 -7.637 1 97.38 97 LEU A CA 1
ATOM 778 C C . LEU A 1 97 ? -6.789 -22.453 -6.938 1 97.38 97 LEU A C 1
ATOM 780 O O . LEU A 1 97 ? -6.023 -23.312 -7.371 1 97.38 97 LEU A O 1
ATOM 784 N N . SER A 1 98 ? -7.551 -22.578 -5.891 1 96.75 98 SER A N 1
ATOM 785 C CA . SER A 1 98 ? -7.711 -23.891 -5.297 1 96.75 98 SER A CA 1
ATOM 786 C C . SER A 1 98 ? -8.523 -24.812 -6.199 1 96.75 98 SER A C 1
ATOM 788 O O . SER A 1 98 ? -9 -24.391 -7.258 1 96.75 98 SER A O 1
ATOM 790 N N . ASP A 1 99 ? -8.594 -26.078 -5.734 1 94.44 99 ASP A N 1
ATOM 791 C CA . ASP A 1 99 ? -9.594 -26.938 -6.359 1 94.44 99 ASP A CA 1
ATOM 792 C C . ASP A 1 99 ? -11.008 -26.469 -6.016 1 94.44 99 ASP A C 1
ATOM 794 O O . ASP A 1 99 ? -11.195 -25.594 -5.16 1 94.44 99 ASP A O 1
ATOM 798 N N . ILE A 1 100 ? -11.953 -27.031 -6.793 1 93.94 100 ILE A N 1
ATOM 799 C CA . ILE A 1 100 ? -13.352 -26.688 -6.57 1 93.94 100 ILE A CA 1
ATOM 800 C C . ILE A 1 100 ? -13.773 -27.125 -5.168 1 93.94 100 ILE A C 1
ATOM 802 O O . ILE A 1 100 ? -13.461 -28.234 -4.73 1 93.94 100 ILE A O 1
ATOM 806 N N . LYS A 1 101 ? -14.445 -26.172 -4.496 1 94.12 101 LYS A N 1
ATOM 807 C CA . LYS A 1 101 ? -14.953 -26.453 -3.158 1 94.12 101 LYS A CA 1
ATOM 808 C C . LYS A 1 101 ? -16.391 -26.969 -3.213 1 94.12 101 LYS A C 1
ATOM 810 O O . LYS A 1 101 ? -16.969 -27.109 -4.297 1 94.12 101 LYS A O 1
ATOM 815 N N . SER A 1 102 ? -16.891 -27.234 -1.991 1 94.31 102 SER A N 1
ATOM 816 C CA . SER A 1 102 ? -18.219 -27.859 -1.892 1 94.31 102 SER A CA 1
ATOM 817 C C . SER A 1 102 ? -19.297 -26.922 -2.441 1 94.31 102 SER A C 1
ATOM 819 O O . SER A 1 102 ? -20.328 -27.391 -2.93 1 94.31 102 SER A O 1
ATOM 821 N N . ASP A 1 103 ? -19.078 -25.703 -2.453 1 94.25 103 ASP A N 1
ATOM 822 C CA . ASP A 1 103 ? -20.094 -24.75 -2.914 1 94.25 103 ASP A CA 1
ATOM 823 C C . ASP A 1 103 ? -19.984 -24.516 -4.418 1 94.25 103 ASP A C 1
ATOM 825 O O . ASP A 1 103 ? -20.672 -23.656 -4.973 1 94.25 103 ASP A O 1
ATOM 829 N N . GLY A 1 104 ? -19.094 -25.219 -5.051 1 92.25 104 GLY A N 1
ATOM 830 C CA . GLY A 1 104 ? -18.953 -25.125 -6.496 1 92.25 104 GLY A CA 1
ATOM 831 C C . GLY A 1 104 ? -18 -24.031 -6.93 1 92.25 104 GLY A C 1
ATOM 832 O O . GLY A 1 104 ? -17.75 -23.844 -8.125 1 92.25 104 GLY A O 1
ATOM 833 N N . ASN A 1 105 ? -17.484 -23.312 -5.98 1 95.56 105 ASN A N 1
ATOM 834 C CA . ASN A 1 105 ? -16.547 -22.234 -6.27 1 95.56 105 ASN A CA 1
ATOM 835 C C . ASN A 1 105 ? -15.141 -22.578 -5.781 1 95.56 105 ASN A C 1
ATOM 837 O O . ASN A 1 105 ? -14.906 -23.672 -5.262 1 95.56 105 ASN A O 1
ATOM 841 N N . ARG A 1 106 ? -14.195 -21.75 -6.133 1 97.38 106 ARG A N 1
ATOM 842 C CA . ARG A 1 106 ? -12.812 -21.906 -5.707 1 97.38 106 ARG A CA 1
ATOM 843 C C . ARG A 1 106 ? -12.383 -20.766 -4.797 1 97.38 106 ARG A C 1
ATOM 845 O O . ARG A 1 106 ? -13.008 -19.703 -4.789 1 97.38 106 ARG A O 1
ATOM 852 N N . ASP A 1 107 ? -11.359 -21.062 -3.986 1 98 107 ASP A N 1
ATOM 853 C CA . ASP A 1 107 ? -10.609 -19.969 -3.387 1 98 107 ASP A CA 1
ATOM 854 C C . ASP A 1 107 ? -9.586 -19.406 -4.367 1 98 107 ASP A C 1
ATOM 856 O O . ASP A 1 107 ? -8.859 -20.156 -5.023 1 98 107 ASP A O 1
ATOM 860 N N . MET A 1 108 ? -9.625 -18.188 -4.527 1 98.5 108 MET A N 1
ATOM 861 C CA . MET A 1 108 ? -8.555 -17.484 -5.227 1 98.5 108 MET A CA 1
ATOM 862 C C . MET A 1 108 ? -7.57 -16.875 -4.238 1 98.5 108 MET A C 1
ATOM 864 O O . MET A 1 108 ? -7.941 -15.984 -3.463 1 98.5 108 MET A O 1
ATOM 868 N N . PHE A 1 109 ? -6.387 -17.344 -4.23 1 98.44 109 PHE A N 1
ATOM 869 C CA . PHE A 1 109 ? -5.312 -16.75 -3.445 1 98.44 109 PHE A CA 1
ATOM 870 C C . PHE A 1 109 ? -4.539 -15.727 -4.27 1 98.44 109 PHE A C 1
ATOM 872 O O . PHE A 1 109 ? -4.406 -15.875 -5.484 1 98.44 109 PHE A O 1
ATOM 879 N N . PHE A 1 110 ? -4.055 -14.672 -3.611 1 98.25 110 PHE A N 1
ATOM 880 C CA . PHE A 1 110 ? -3.268 -13.68 -4.332 1 98.25 110 PHE A CA 1
ATOM 881 C C . PHE A 1 110 ? -2.338 -12.938 -3.381 1 98.25 110 PHE A C 1
ATOM 883 O O . PHE A 1 110 ? -2.521 -12.984 -2.164 1 98.25 110 PHE A O 1
ATOM 890 N N . HIS A 1 111 ? -1.367 -12.328 -3.908 1 97.38 111 HIS A N 1
ATOM 891 C CA . HIS A 1 111 ? -0.367 -11.555 -3.18 1 97.38 111 HIS A CA 1
ATOM 892 C C . HIS A 1 111 ? 0.263 -10.484 -4.07 1 97.38 111 HIS A C 1
ATOM 894 O O . HIS A 1 111 ? 0.264 -10.617 -5.297 1 97.38 111 HIS A O 1
ATOM 900 N N . ALA A 1 112 ? 0.769 -9.461 -3.441 1 97.12 112 ALA A N 1
ATOM 901 C CA . ALA A 1 112 ? 1.539 -8.445 -4.156 1 97.12 112 ALA A CA 1
ATOM 902 C C . ALA A 1 112 ? 3.002 -8.859 -4.285 1 97.12 112 ALA A C 1
ATOM 904 O O . ALA A 1 112 ? 3.523 -9.594 -3.441 1 97.12 112 ALA A O 1
ATOM 905 N N . MET A 1 113 ? 3.631 -8.383 -5.395 1 96.38 113 MET A N 1
ATOM 906 C CA . MET A 1 113 ? 5.074 -8.57 -5.484 1 96.38 113 MET A CA 1
ATOM 907 C C . MET A 1 113 ? 5.781 -7.926 -4.293 1 96.38 113 MET A C 1
ATOM 909 O O . MET A 1 113 ? 6.586 -8.57 -3.621 1 96.38 113 MET A O 1
ATOM 913 N N . GLU A 1 114 ? 5.402 -6.652 -4.07 1 96.62 114 GLU A N 1
ATOM 914 C CA . GLU A 1 114 ? 5.91 -5.945 -2.898 1 96.62 114 GLU A CA 1
ATOM 915 C C . GLU A 1 114 ? 5.012 -6.172 -1.686 1 96.62 114 GLU A C 1
ATOM 917 O O . GLU A 1 114 ? 4.344 -5.246 -1.221 1 96.62 114 GLU A O 1
ATOM 922 N N . GLY A 1 115 ? 5.117 -7.344 -1.115 1 97.06 115 GLY A N 1
ATOM 923 C CA . GLY A 1 115 ? 4.281 -7.691 0.022 1 97.06 115 GLY A CA 1
ATOM 924 C C . GLY A 1 115 ? 4.656 -9.016 0.653 1 97.06 115 GLY A C 1
ATOM 925 O O . GLY A 1 115 ? 5.293 -9.859 0.013 1 97.06 115 GLY A O 1
ATOM 926 N N . HIS A 1 116 ? 4.266 -9.148 1.913 1 97.06 116 HIS A N 1
ATOM 927 C CA . HIS A 1 116 ? 4.484 -10.383 2.654 1 97.06 116 HIS A CA 1
ATOM 928 C C . HIS A 1 116 ? 3.166 -11.102 2.928 1 97.06 116 HIS A C 1
ATOM 930 O O . HIS A 1 116 ? 3.158 -12.281 3.279 1 97.06 116 HIS A O 1
ATOM 936 N N . HIS A 1 117 ? 2.105 -10.461 2.736 1 97.38 117 HIS A N 1
ATOM 937 C CA . HIS A 1 117 ? 0.827 -11.062 3.094 1 97.38 117 HIS A CA 1
ATOM 938 C C . HIS A 1 117 ? 0.279 -11.914 1.951 1 97.38 117 HIS A C 1
ATOM 940 O O . HIS A 1 117 ? 0.575 -11.656 0.783 1 97.38 117 HIS A O 1
ATOM 946 N N . MET A 1 118 ? -0.465 -12.961 2.348 1 98.25 118 MET A N 1
ATOM 947 C CA . MET A 1 118 ? -1.319 -13.734 1.457 1 98.25 118 MET A CA 1
ATOM 948 C C . MET A 1 118 ? -2.789 -13.398 1.674 1 98.25 118 MET A C 1
ATOM 950 O O . MET A 1 118 ? -3.236 -13.258 2.812 1 98.25 118 MET A O 1
ATOM 954 N N . TYR A 1 119 ? -3.49 -13.211 0.552 1 98.5 119 TYR A N 1
ATOM 955 C CA . TYR A 1 119 ? -4.914 -12.906 0.619 1 98.5 119 TYR A CA 1
ATOM 956 C C . TYR A 1 119 ? -5.738 -13.953 -0.115 1 98.5 119 TYR A C 1
ATOM 958 O O . TYR A 1 119 ? -5.191 -14.758 -0.873 1 98.5 119 TYR A O 1
ATOM 966 N N . ARG A 1 120 ? -7.012 -13.93 0.201 1 98.56 120 ARG A N 1
ATOM 967 C CA . ARG A 1 120 ? -7.914 -14.898 -0.411 1 98.56 120 ARG A CA 1
ATOM 968 C C . ARG A 1 120 ? -9.297 -14.289 -0.644 1 98.56 120 ARG A C 1
ATOM 970 O O . ARG A 1 120 ? -9.758 -13.477 0.151 1 98.56 120 ARG A O 1
ATOM 977 N N . VAL A 1 121 ? -9.93 -14.688 -1.672 1 98.75 121 VAL A N 1
ATOM 978 C CA . VAL A 1 121 ? -11.312 -14.344 -1.963 1 98.75 121 VAL A CA 1
ATOM 979 C C . VAL A 1 121 ? -11.992 -15.492 -2.703 1 98.75 121 VAL A C 1
ATOM 981 O O . VAL A 1 121 ? -11.344 -16.203 -3.471 1 98.75 121 VAL A O 1
ATOM 984 N N . SER A 1 122 ? -13.273 -15.727 -2.434 1 98.56 122 SER A N 1
ATOM 985 C CA . SER A 1 122 ? -14.016 -16.75 -3.17 1 98.56 122 SER A CA 1
ATOM 986 C C . SER A 1 122 ? -14.266 -16.312 -4.613 1 98.56 122 SER A C 1
ATOM 988 O O . SER A 1 122 ? -14.609 -15.164 -4.871 1 98.56 122 SER A O 1
ATOM 990 N N . THR A 1 123 ? -14.164 -17.281 -5.551 1 98.25 123 THR A N 1
ATOM 991 C CA . THR A 1 123 ? -14.469 -16.953 -6.941 1 98.25 123 THR A CA 1
ATOM 992 C C . THR A 1 123 ? -15.945 -16.609 -7.109 1 98.25 123 THR A C 1
ATOM 994 O O . THR A 1 123 ? -16.344 -16.016 -8.109 1 98.25 123 THR A O 1
ATOM 997 N N . ARG A 1 124 ? -16.781 -17.016 -6.121 1 98.06 124 ARG A N 1
ATOM 998 C CA . ARG A 1 124 ? -18.172 -16.578 -6.125 1 98.06 124 ARG A CA 1
ATOM 999 C C . ARG A 1 124 ? -18.266 -15.055 -6.234 1 98.06 124 ARG A C 1
ATOM 1001 O O . ARG A 1 124 ? -19.141 -14.531 -6.934 1 98.06 124 ARG A O 1
ATOM 1008 N N . ILE A 1 125 ? -17.406 -14.359 -5.539 1 98.56 125 ILE A N 1
ATOM 1009 C CA . ILE A 1 125 ? -17.391 -12.906 -5.512 1 98.56 125 ILE A CA 1
ATOM 1010 C C . ILE A 1 125 ? -16.828 -12.367 -6.82 1 98.56 125 ILE A C 1
ATOM 1012 O O . ILE A 1 125 ? -17.422 -11.5 -7.461 1 98.56 125 ILE A O 1
ATOM 1016 N N . ILE A 1 126 ? -15.742 -12.898 -7.281 1 98.19 126 ILE A N 1
ATOM 1017 C CA . ILE A 1 126 ? -14.961 -12.383 -8.398 1 98.19 126 ILE A CA 1
ATOM 1018 C C . ILE A 1 126 ? -15.727 -12.586 -9.703 1 98.19 126 ILE A C 1
ATOM 1020 O O . ILE A 1 126 ? -15.656 -11.742 -10.602 1 98.19 126 ILE A O 1
ATOM 1024 N N . LYS A 1 127 ? -16.438 -13.656 -9.805 1 97.19 127 LYS A N 1
ATOM 1025 C CA . LYS A 1 127 ? -17.141 -14.008 -11.031 1 97.19 127 LYS A CA 1
ATOM 1026 C C . LYS A 1 127 ? -18.422 -13.195 -11.188 1 97.19 127 LYS A C 1
ATOM 1028 O O . LYS A 1 127 ? -19 -13.125 -12.281 1 97.19 127 LYS A O 1
ATOM 1033 N N . ASN A 1 128 ? -18.922 -12.734 -10.102 1 97.31 128 ASN A N 1
ATOM 1034 C CA . ASN A 1 128 ? -20.094 -11.875 -10.125 1 97.31 128 ASN A CA 1
ATOM 1035 C C . ASN A 1 128 ? -19.719 -10.406 -10.281 1 97.31 128 ASN A C 1
ATOM 1037 O O . ASN A 1 128 ? -19.25 -9.773 -9.336 1 97.31 128 ASN A O 1
ATOM 1041 N N . GLU A 1 129 ? -19.984 -9.875 -11.469 1 96.5 129 GLU A N 1
ATOM 1042 C CA . GLU A 1 129 ? -19.547 -8.523 -11.797 1 96.5 129 GLU A CA 1
ATOM 1043 C C . GLU A 1 129 ? -20.047 -7.516 -10.766 1 96.5 129 GLU A C 1
ATOM 1045 O O . GLU A 1 129 ? -19.297 -6.645 -10.32 1 96.5 129 GLU A O 1
ATOM 1050 N N . THR A 1 130 ? -21.281 -7.629 -10.391 1 97.31 130 THR A N 1
ATOM 1051 C CA . THR A 1 130 ? -21.859 -6.703 -9.43 1 97.31 130 THR A CA 1
ATOM 1052 C C . THR A 1 130 ? -21.172 -6.805 -8.086 1 97.31 130 THR A C 1
ATOM 1054 O O . THR A 1 130 ? -20.781 -5.789 -7.504 1 97.31 130 THR A O 1
ATOM 1057 N N . LEU A 1 131 ? -20.953 -7.98 -7.594 1 97.81 131 LEU A N 1
ATOM 1058 C CA . LEU A 1 131 ? -20.297 -8.18 -6.305 1 97.81 131 LEU A CA 1
ATOM 1059 C C . LEU A 1 131 ? -18.828 -7.785 -6.379 1 97.81 131 LEU A C 1
ATOM 1061 O O . LEU A 1 131 ? -18.281 -7.23 -5.426 1 97.81 131 LEU A O 1
ATOM 1065 N N . ALA A 1 132 ? -18.234 -8.031 -7.492 1 97.56 132 ALA A N 1
ATOM 1066 C CA . ALA A 1 132 ? -16.797 -7.828 -7.652 1 97.56 132 ALA A CA 1
ATOM 1067 C C . ALA A 1 132 ? -16.469 -6.34 -7.727 1 97.56 132 ALA A C 1
ATOM 1069 O O . ALA A 1 132 ? -15.375 -5.922 -7.32 1 97.56 132 ALA A O 1
ATOM 1070 N N . THR A 1 133 ? -17.391 -5.516 -8.25 1 96.12 133 THR A N 1
ATOM 1071 C CA . THR A 1 133 ? -17.016 -4.148 -8.586 1 96.12 133 THR A CA 1
ATOM 1072 C C . THR A 1 133 ? -17.609 -3.162 -7.582 1 96.12 133 THR A C 1
ATOM 1074 O O . THR A 1 133 ? -17.438 -1.948 -7.719 1 96.12 133 THR A O 1
ATOM 1077 N N . ARG A 1 134 ? -18.234 -3.662 -6.551 1 95.12 134 ARG A N 1
ATOM 1078 C CA . ARG A 1 134 ? -18.781 -2.75 -5.551 1 95.12 134 ARG A CA 1
ATOM 1079 C C . ARG A 1 134 ? -17.656 -2.104 -4.734 1 95.12 134 ARG A C 1
ATOM 1081 O O . ARG A 1 134 ? -16.547 -2.617 -4.688 1 95.12 134 ARG A O 1
ATOM 1088 N N . SER A 1 135 ? -17.969 -0.968 -4.09 1 89.19 135 SER A N 1
ATOM 1089 C CA . SER A 1 135 ? -16.969 -0.156 -3.414 1 89.19 135 SER A CA 1
ATOM 1090 C C . SER A 1 135 ? -16.594 -0.751 -2.059 1 89.19 135 SER A C 1
ATOM 1092 O O . SER A 1 135 ? -15.484 -0.533 -1.562 1 89.19 135 SER A O 1
ATOM 1094 N N . TYR A 1 136 ? -17.531 -1.438 -1.445 1 93.75 136 TYR A N 1
ATOM 1095 C CA . TYR A 1 136 ? -17.328 -2.027 -0.127 1 93.75 136 TYR A CA 1
ATOM 1096 C C . TYR A 1 136 ? -17.547 -3.535 -0.164 1 93.75 136 TYR A C 1
ATOM 1098 O O . TYR A 1 136 ? -18.641 -4.008 -0.455 1 93.75 136 TYR A O 1
ATOM 1106 N N . HIS A 1 137 ? -16.453 -4.266 0.198 1 96.38 137 HIS A N 1
ATOM 1107 C CA . HIS A 1 137 ? -16.531 -5.715 0.054 1 96.38 137 HIS A CA 1
ATOM 1108 C C . HIS A 1 137 ? -16.703 -6.398 1.409 1 96.38 137 HIS A C 1
ATOM 1110 O O . HIS A 1 137 ? -16.75 -7.625 1.488 1 96.38 137 HIS A O 1
ATOM 1116 N N . GLY A 1 138 ? -16.734 -5.586 2.516 1 94.5 138 GLY A N 1
ATOM 1117 C CA . GLY A 1 138 ? -16.859 -6.191 3.832 1 94.5 138 GLY A CA 1
ATOM 1118 C C . GLY A 1 138 ? -15.758 -7.191 4.133 1 94.5 138 GLY A C 1
ATOM 1119 O O . GLY A 1 138 ? -14.578 -6.879 3.996 1 94.5 138 GLY A O 1
ATOM 1120 N N . ASN A 1 139 ? -16.234 -8.43 4.359 1 95.19 139 ASN A N 1
ATOM 1121 C CA . ASN A 1 139 ? -15.273 -9.453 4.746 1 95.19 139 ASN A CA 1
ATOM 1122 C C . ASN A 1 139 ? -15.039 -10.461 3.621 1 95.19 139 ASN A C 1
ATOM 1124 O O . ASN A 1 139 ? -14.539 -11.562 3.857 1 95.19 139 ASN A O 1
ATOM 1128 N N . ASP A 1 140 ? -15.422 -10.133 2.41 1 97.88 140 ASP A N 1
ATOM 1129 C CA . ASP A 1 140 ? -15.289 -11.055 1.286 1 97.88 140 ASP A CA 1
ATOM 1130 C C . ASP A 1 140 ? -13.828 -11.375 1.001 1 97.88 140 ASP A C 1
ATOM 1132 O O . ASP A 1 140 ? -13.484 -12.508 0.672 1 97.88 140 ASP A O 1
ATOM 1136 N N . PHE A 1 141 ? -13.008 -10.336 1.013 1 98.25 141 PHE A N 1
ATOM 1137 C CA . PHE A 1 141 ? -11.562 -10.523 0.879 1 98.25 141 PHE A CA 1
ATOM 1138 C C . PHE A 1 141 ? -10.922 -10.773 2.238 1 98.25 141 PHE A C 1
ATOM 1140 O O . PHE A 1 141 ? -11.141 -10.008 3.182 1 98.25 141 PHE A O 1
ATOM 1147 N N . VAL A 1 142 ? -10.164 -11.797 2.281 1 97.75 142 VAL A N 1
ATOM 1148 C CA . VAL A 1 142 ? -9.633 -12.25 3.566 1 97.75 142 VAL A CA 1
ATOM 1149 C C . VAL A 1 142 ? -8.117 -12.094 3.588 1 97.75 142 VAL A C 1
ATOM 1151 O O . VAL A 1 142 ? -7.438 -12.445 2.623 1 97.75 142 VAL A O 1
ATOM 1154 N N . ASP A 1 143 ? -7.621 -11.461 4.613 1 97.25 143 ASP A N 1
ATOM 1155 C CA . ASP A 1 143 ? -6.191 -11.492 4.91 1 97.25 143 ASP A CA 1
ATOM 1156 C C . ASP A 1 143 ? -5.805 -12.82 5.566 1 97.25 143 ASP A C 1
ATOM 1158 O O . ASP A 1 143 ? -6.094 -13.039 6.746 1 97.25 143 ASP A O 1
ATOM 1162 N N . VAL A 1 144 ? -5.086 -13.672 4.816 1 97.75 144 VAL A N 1
ATOM 1163 C CA . VAL A 1 144 ? -4.73 -15 5.312 1 97.75 144 VAL A CA 1
ATOM 1164 C C . VAL A 1 144 ? -3.615 -14.883 6.348 1 97.75 144 VAL A C 1
ATOM 1166 O O . VAL A 1 144 ? -3.539 -15.68 7.281 1 97.75 144 VAL A O 1
ATOM 1169 N N . GLY A 1 145 ? -2.787 -13.906 6.176 1 96.56 145 GLY A N 1
ATOM 1170 C CA . GLY A 1 145 ? -1.719 -13.695 7.137 1 96.56 145 GLY A CA 1
ATOM 1171 C C . GLY A 1 145 ? -0.439 -13.18 6.504 1 96.56 145 GLY A C 1
ATOM 1172 O O . GLY A 1 145 ? -0.422 -12.828 5.324 1 96.56 145 GLY A O 1
ATOM 1173 N N . ASP A 1 146 ? 0.55 -13.078 7.34 1 96.44 146 ASP A N 1
ATOM 1174 C CA . ASP A 1 146 ? 1.878 -12.602 6.965 1 96.44 146 ASP A CA 1
ATOM 1175 C C . ASP A 1 146 ? 2.863 -13.758 6.844 1 96.44 146 ASP A C 1
ATOM 1177 O O . ASP A 1 146 ? 3.035 -14.539 7.785 1 96.44 146 ASP A O 1
ATOM 1181 N N . ARG A 1 147 ? 3.496 -13.883 5.688 1 95.19 147 ARG A N 1
ATOM 1182 C CA . ARG A 1 147 ? 4.422 -14.977 5.398 1 95.19 147 ARG A CA 1
ATOM 1183 C C . ARG A 1 147 ? 5.797 -14.695 5.996 1 95.19 147 ARG A C 1
ATOM 1185 O O . ARG A 1 147 ? 6.695 -15.539 5.926 1 95.19 147 ARG A O 1
ATOM 1192 N N . GLY A 1 148 ? 6.008 -13.523 6.477 1 94.06 148 GLY A N 1
ATOM 1193 C CA . GLY A 1 148 ? 7.273 -13.195 7.109 1 94.06 148 GLY A CA 1
ATOM 1194 C C . GLY A 1 148 ? 8.164 -12.312 6.25 1 94.06 148 GLY A C 1
ATOM 1195 O O . GLY A 1 148 ? 7.93 -12.172 5.047 1 94.06 148 GLY A O 1
ATOM 1196 N N . GLN A 1 149 ? 9.227 -11.844 6.902 1 93.88 149 GLN A N 1
ATOM 1197 C CA . GLN A 1 149 ? 10.141 -10.914 6.254 1 93.88 149 GLN A CA 1
ATOM 1198 C C . GLN A 1 149 ? 10.836 -11.57 5.062 1 93.88 149 GLN A C 1
ATOM 1200 O O . GLN A 1 149 ? 11.18 -12.75 5.109 1 93.88 149 GLN A O 1
ATOM 1205 N N . ASN A 1 150 ? 11.078 -10.852 3.992 1 95.5 150 ASN A N 1
ATOM 1206 C CA . ASN A 1 150 ? 11.805 -11.227 2.785 1 95.5 150 ASN A CA 1
ATOM 1207 C C . ASN A 1 150 ? 11.062 -12.305 1.996 1 95.5 150 ASN A C 1
ATOM 1209 O O . ASN A 1 150 ? 11.672 -13.039 1.219 1 95.5 150 ASN A O 1
ATOM 1213 N N . SER A 1 151 ? 9.742 -12.406 2.191 1 96.62 151 SER A N 1
ATOM 1214 C CA . SER A 1 151 ? 8.992 -13.453 1.51 1 96.62 151 SER A CA 1
ATOM 1215 C C . SER A 1 151 ? 8.305 -12.914 0.262 1 96.62 151 SER A C 1
ATOM 1217 O O . SER A 1 151 ? 7.32 -13.492 -0.209 1 96.62 151 SER A O 1
ATOM 1219 N N . GLN A 1 152 ? 8.797 -11.766 -0.205 1 97.12 152 GLN A N 1
ATOM 1220 C CA . GLN A 1 152 ? 8.242 -11.258 -1.455 1 97.12 152 GLN A CA 1
ATOM 1221 C C . GLN A 1 152 ? 8.242 -12.344 -2.533 1 97.12 152 GLN A C 1
ATOM 1223 O O . GLN A 1 152 ? 9.219 -13.078 -2.686 1 97.12 152 GLN A O 1
ATOM 1228 N N . THR A 1 153 ? 7.102 -12.391 -3.25 1 96.38 153 THR A N 1
ATOM 1229 C CA . THR A 1 153 ? 6.863 -13.5 -4.172 1 96.38 153 THR A CA 1
ATOM 1230 C C . THR A 1 153 ? 6.48 -12.977 -5.555 1 96.38 153 THR A C 1
ATOM 1232 O O . THR A 1 153 ? 5.621 -12.102 -5.676 1 96.38 153 THR A O 1
ATOM 1235 N N . SER A 1 154 ? 7.137 -13.43 -6.547 1 92.94 154 SER A N 1
ATOM 1236 C CA . SER A 1 154 ? 6.734 -13.117 -7.91 1 92.94 154 SER A CA 1
ATOM 1237 C C . SER A 1 154 ? 5.504 -13.922 -8.328 1 92.94 154 SER A C 1
ATOM 1239 O O . SER A 1 154 ? 4.395 -13.391 -8.375 1 92.94 154 SER A O 1
ATOM 1241 N N . SER A 1 155 ? 5.707 -15.25 -8.492 1 93.94 155 SER A N 1
ATOM 1242 C CA . SER A 1 155 ? 4.594 -16.109 -8.898 1 93.94 155 SER A CA 1
ATOM 1243 C C . SER A 1 155 ? 4.445 -17.297 -7.961 1 93.94 155 SER A C 1
ATOM 1245 O O . SER A 1 155 ? 5.387 -17.656 -7.246 1 93.94 155 SER A O 1
ATOM 1247 N N . ALA A 1 156 ? 3.316 -17.797 -7.992 1 97 156 ALA A N 1
ATOM 1248 C CA . ALA A 1 156 ? 2.965 -19 -7.246 1 97 156 ALA A CA 1
ATOM 1249 C C . ALA A 1 156 ? 1.97 -19.859 -8.023 1 97 156 ALA A C 1
ATOM 1251 O O . ALA A 1 156 ? 1.424 -19.422 -9.039 1 97 156 ALA A O 1
ATOM 1252 N N . ASP A 1 157 ? 1.889 -21.078 -7.605 1 97.06 157 ASP A N 1
ATOM 1253 C CA . ASP A 1 157 ? 0.876 -21.969 -8.164 1 97.06 157 ASP A CA 1
ATOM 1254 C C . ASP A 1 157 ? 0.523 -23.078 -7.18 1 97.06 157 ASP A C 1
ATOM 1256 O O . ASP A 1 157 ? 1.306 -23.391 -6.281 1 97.06 157 ASP A O 1
ATOM 1260 N N . ILE A 1 158 ? -0.612 -23.656 -7.383 1 97.06 158 ILE A N 1
ATOM 1261 C CA . ILE A 1 158 ? -1.131 -24.641 -6.441 1 97.06 158 ILE A CA 1
ATOM 1262 C C . ILE A 1 158 ? -1.247 -26 -7.133 1 97.06 158 ILE A C 1
ATOM 1264 O O . ILE A 1 158 ? -1.728 -26.094 -8.266 1 97.06 158 ILE A O 1
ATOM 1268 N N . HIS A 1 159 ? -0.743 -26.969 -6.48 1 96.81 159 HIS A N 1
ATOM 1269 C CA . HIS A 1 159 ? -1.126 -28.344 -6.812 1 96.81 159 HIS A CA 1
ATOM 1270 C C . HIS A 1 159 ? -2.531 -28.656 -6.312 1 96.81 159 HIS A C 1
ATOM 1272 O O . HIS A 1 159 ? -2.723 -28.969 -5.133 1 96.81 159 HIS A O 1
ATOM 1278 N N . LYS A 1 160 ? -3.445 -28.672 -7.18 1 92.69 160 LYS A N 1
ATOM 1279 C CA . LYS A 1 160 ? -4.855 -28.688 -6.797 1 92.69 160 LYS A CA 1
ATOM 1280 C C . LYS A 1 160 ? -5.199 -29.938 -6.008 1 92.69 160 LYS A C 1
ATOM 1282 O O . LYS A 1 160 ? -5.969 -29.891 -5.043 1 92.69 160 LYS A O 1
ATOM 1287 N N . GLU A 1 161 ? -4.613 -31.016 -6.34 1 92.12 161 GLU A N 1
ATOM 1288 C CA . GLU A 1 161 ? -4.945 -32.281 -5.703 1 92.12 161 GLU A CA 1
ATOM 1289 C C . GLU A 1 161 ? -4.547 -32.281 -4.23 1 92.12 161 GLU A C 1
ATOM 1291 O O . GLU A 1 161 ? -5.309 -32.75 -3.377 1 92.12 161 GLU A O 1
ATOM 1296 N N . SER A 1 162 ? -3.418 -31.781 -3.979 1 94.31 162 SER A N 1
ATOM 1297 C CA . SER A 1 162 ? -2.934 -31.844 -2.604 1 94.31 162 SER A CA 1
ATOM 1298 C C . SER A 1 162 ? -3.229 -30.547 -1.859 1 94.31 162 SER A C 1
ATOM 1300 O O . SER A 1 162 ? -3.156 -30.5 -0.63 1 94.31 162 SER A O 1
ATOM 1302 N N . GLY A 1 163 ? -3.502 -29.453 -2.584 1 95.94 163 GLY A N 1
ATOM 1303 C CA . GLY A 1 163 ? -3.723 -28.156 -1.97 1 95.94 163 GLY A CA 1
ATOM 1304 C C . GLY A 1 163 ? -2.436 -27.453 -1.601 1 95.94 163 GLY A C 1
ATOM 1305 O O . GLY A 1 163 ? -2.463 -26.406 -0.946 1 95.94 163 GLY A O 1
ATOM 1306 N N . VAL A 1 164 ? -1.301 -28 -2.053 1 97.56 164 VAL A N 1
ATOM 1307 C CA . VAL A 1 164 ? -0.006 -27.406 -1.739 1 97.56 164 VAL A CA 1
ATOM 1308 C C . VAL A 1 164 ? 0.313 -26.312 -2.746 1 97.56 164 VAL A C 1
ATOM 1310 O O . VAL A 1 164 ? 0.264 -26.531 -3.957 1 97.56 164 VAL A O 1
ATOM 1313 N N . MET A 1 165 ? 0.582 -25.156 -2.238 1 97.75 165 MET A N 1
ATOM 1314 C CA . MET A 1 165 ? 1.011 -24.016 -3.051 1 97.75 165 MET A CA 1
ATOM 1315 C C . MET A 1 165 ? 2.531 -23.891 -3.055 1 97.75 165 MET A C 1
ATOM 1317 O O . MET A 1 165 ? 3.176 -24.062 -2.02 1 97.75 165 MET A O 1
ATOM 1321 N N . PHE A 1 166 ? 3.061 -23.672 -4.172 1 98.19 166 PHE A N 1
ATOM 1322 C CA . PHE A 1 166 ? 4.484 -23.391 -4.32 1 98.19 166 PHE A CA 1
ATOM 1323 C C . PHE A 1 166 ? 4.703 -21.922 -4.668 1 98.19 166 PHE A C 1
ATOM 1325 O O . PHE A 1 166 ? 4.023 -21.375 -5.539 1 98.19 166 PHE A O 1
ATOM 1332 N N . LEU A 1 167 ? 5.605 -21.297 -3.979 1 98.06 167 LEU A N 1
ATOM 1333 C CA . LEU A 1 167 ? 5.836 -19.859 -4.102 1 98.06 167 LEU A CA 1
ATOM 1334 C C . LEU A 1 167 ? 7.305 -19.578 -4.41 1 98.06 167 LEU A C 1
ATOM 1336 O O . LEU A 1 167 ? 8.195 -20.078 -3.723 1 98.06 167 LEU A O 1
ATOM 1340 N N . GLY A 1 168 ? 7.586 -18.812 -5.449 1 97.62 168 GLY A N 1
ATOM 1341 C CA . GLY A 1 168 ? 8.93 -18.328 -5.703 1 97.62 168 GLY A CA 1
ATOM 1342 C C . GLY A 1 168 ? 9.297 -17.109 -4.867 1 97.62 168 GLY A C 1
ATOM 1343 O O . GLY A 1 168 ? 8.805 -16.016 -5.109 1 97.62 168 GLY A O 1
ATOM 1344 N N . LEU A 1 169 ? 10.188 -17.297 -3.893 1 97.38 169 LEU A N 1
ATOM 1345 C CA . LEU A 1 169 ? 10.594 -16.234 -2.979 1 97.38 169 LEU A CA 1
ATOM 1346 C C . LEU A 1 169 ? 11.805 -15.484 -3.516 1 97.38 169 LEU A C 1
ATOM 1348 O O . LEU A 1 169 ? 12.945 -15.938 -3.359 1 97.38 169 LEU A O 1
ATOM 1352 N N . VAL A 1 170 ? 11.641 -14.312 -3.984 1 97.12 170 VAL A N 1
ATOM 1353 C CA . VAL A 1 170 ? 12.633 -13.648 -4.82 1 97.12 170 VAL A CA 1
ATOM 1354 C C . VAL A 1 170 ? 13.797 -13.172 -3.955 1 97.12 170 VAL A C 1
ATOM 1356 O O . VAL A 1 170 ? 14.961 -13.305 -4.348 1 97.12 170 VAL A O 1
ATOM 1359 N N . ASN A 1 171 ? 13.539 -12.656 -2.764 1 96.94 171 ASN A N 1
ATOM 1360 C CA . ASN A 1 171 ? 14.617 -12.156 -1.912 1 96.94 171 ASN A CA 1
ATOM 1361 C C . ASN A 1 171 ? 15.391 -13.297 -1.26 1 96.94 171 ASN A C 1
ATOM 1363 O O . ASN A 1 171 ? 16.453 -13.078 -0.684 1 96.94 171 ASN A O 1
ATOM 1367 N N . GLN A 1 172 ? 14.883 -14.5 -1.38 1 96.88 172 GLN A N 1
ATOM 1368 C CA . GLN A 1 172 ? 15.5 -15.641 -0.711 1 96.88 172 GLN A CA 1
ATOM 1369 C C . GLN A 1 172 ? 16.156 -16.578 -1.719 1 96.88 172 GLN A C 1
ATOM 1371 O O . GLN A 1 172 ? 16.781 -17.578 -1.336 1 96.88 172 GLN A O 1
ATOM 1376 N N . ASN A 1 173 ? 16.016 -16.281 -2.93 1 96.56 173 ASN A N 1
ATOM 1377 C CA . ASN A 1 173 ? 16.484 -17.188 -3.965 1 96.56 173 ASN A CA 1
ATOM 1378 C C . ASN A 1 173 ? 15.992 -18.625 -3.723 1 96.56 173 ASN A C 1
ATOM 1380 O O . ASN A 1 173 ? 16.781 -19.562 -3.725 1 96.56 173 ASN A O 1
ATOM 1384 N N . ALA A 1 174 ? 14.672 -18.656 -3.602 1 97.44 174 ALA A N 1
ATOM 1385 C CA . ALA A 1 174 ? 14.188 -19.938 -3.104 1 97.44 174 ALA A CA 1
ATOM 1386 C C . ALA A 1 174 ? 12.781 -20.234 -3.619 1 97.44 174 ALA A C 1
ATOM 1388 O O . ALA A 1 174 ? 12.094 -19.328 -4.113 1 97.44 174 ALA A O 1
ATOM 1389 N N . LEU A 1 175 ? 12.445 -21.484 -3.555 1 98.12 175 LEU A N 1
ATOM 1390 C CA . LEU A 1 175 ? 11.086 -21.984 -3.693 1 98.12 175 LEU A CA 1
ATOM 1391 C C . LEU A 1 175 ? 10.539 -22.453 -2.348 1 98.12 175 LEU A C 1
ATOM 1393 O O . LEU A 1 175 ? 11.219 -23.188 -1.619 1 98.12 175 LEU A O 1
ATOM 1397 N N . ALA A 1 176 ? 9.383 -22.016 -2.037 1 98.19 176 ALA A N 1
ATOM 1398 C CA . ALA A 1 176 ? 8.734 -22.469 -0.812 1 98.19 176 ALA A CA 1
ATOM 1399 C C . ALA A 1 176 ? 7.445 -23.219 -1.125 1 98.19 176 ALA A C 1
ATOM 1401 O O . ALA A 1 176 ? 6.938 -23.156 -2.246 1 98.19 176 ALA A O 1
ATOM 1402 N N . CYS A 1 177 ? 6.996 -23.969 -0.145 1 98.31 177 CYS A N 1
ATOM 1403 C CA . CYS A 1 177 ? 5.684 -24.594 -0.224 1 98.31 177 CYS A CA 1
ATOM 1404 C C . CYS A 1 177 ? 4.844 -24.281 1.005 1 98.31 177 CYS A C 1
ATOM 1406 O O . CYS A 1 177 ? 5.387 -24 2.078 1 98.31 177 CYS A O 1
ATOM 1408 N N . TRP A 1 178 ? 3.58 -24.266 0.78 1 98 178 TRP A N 1
ATOM 1409 C CA . TRP A 1 178 ? 2.588 -24.047 1.828 1 98 178 TRP A CA 1
ATOM 1410 C C . TRP A 1 178 ? 1.31 -24.828 1.538 1 98 178 TRP A C 1
ATOM 1412 O O . TRP A 1 178 ? 0.77 -24.75 0.432 1 98 178 TRP A O 1
ATOM 1422 N N . ASN A 1 179 ? 0.899 -25.656 2.512 1 96.56 179 ASN A N 1
ATOM 1423 C CA . ASN A 1 179 ? -0.417 -26.281 2.402 1 96.56 179 ASN A CA 1
ATOM 1424 C C . ASN A 1 179 ? -1.532 -25.281 2.73 1 96.56 179 ASN A C 1
ATOM 1426 O O . ASN A 1 179 ? -1.633 -24.812 3.863 1 96.56 179 ASN A O 1
ATOM 1430 N N . ALA A 1 180 ? -2.389 -24.984 1.794 1 94.38 180 ALA A N 1
ATOM 1431 C CA . ALA A 1 180 ? -3.391 -23.938 1.907 1 94.38 180 ALA A CA 1
ATOM 1432 C C . ALA A 1 180 ? -4.367 -24.219 3.045 1 94.38 180 ALA A C 1
ATOM 1434 O O . ALA A 1 180 ? -5.105 -23.328 3.477 1 94.38 180 ALA A O 1
ATOM 1435 N N . ALA A 1 181 ? -4.395 -25.406 3.51 1 92.31 181 ALA A N 1
ATOM 1436 C CA . ALA A 1 181 ? -5.262 -25.781 4.625 1 92.31 181 ALA A CA 1
ATOM 1437 C C . ALA A 1 181 ? -4.566 -25.547 5.961 1 92.31 181 ALA A C 1
ATOM 1439 O O . ALA A 1 181 ? -5.203 -25.594 7.02 1 92.31 181 ALA A O 1
ATOM 1440 N N . ALA A 1 182 ? -3.293 -25.312 5.93 1 94.12 182 ALA A N 1
ATOM 1441 C CA . ALA A 1 182 ? -2.521 -25.094 7.148 1 94.12 182 ALA A CA 1
ATOM 1442 C C . ALA A 1 182 ? -2.34 -23.609 7.426 1 94.12 182 ALA A C 1
ATOM 1444 O O . ALA A 1 182 ? -2.742 -22.766 6.621 1 94.12 182 ALA A O 1
ATOM 1445 N N . SER A 1 183 ? -1.832 -23.391 8.617 1 94.19 183 SER A N 1
ATOM 1446 C CA . SER A 1 183 ? -1.462 -22.016 8.953 1 94.19 183 SER A CA 1
ATOM 1447 C C . SER A 1 183 ? -0.362 -21.516 8.023 1 94.19 183 SER A C 1
ATOM 1449 O O . SER A 1 183 ? 0.559 -22.25 7.676 1 94.19 183 SER A O 1
ATOM 1451 N N . LEU A 1 184 ? -0.518 -20.266 7.656 1 95.06 184 LEU A N 1
ATOM 1452 C CA . LEU A 1 184 ? 0.481 -19.641 6.789 1 95.06 184 LEU A CA 1
ATOM 1453 C C . LEU A 1 184 ? 1.86 -19.672 7.441 1 95.06 184 LEU A C 1
ATOM 1455 O O . LEU A 1 184 ? 2.879 -19.625 6.746 1 95.06 184 LEU A O 1
ATOM 1459 N N . LYS A 1 185 ? 1.892 -19.781 8.727 1 90.69 185 LYS A N 1
ATOM 1460 C CA . LYS A 1 185 ? 3.152 -19.859 9.461 1 90.69 185 LYS A CA 1
ATOM 1461 C C . LYS A 1 185 ? 3.902 -21.141 9.117 1 90.69 185 LYS A C 1
ATOM 1463 O O . LYS A 1 185 ? 5.09 -21.281 9.43 1 90.69 185 LYS A O 1
ATOM 1468 N N . GLU A 1 186 ? 3.248 -22.078 8.508 1 93.81 186 GLU A N 1
ATOM 1469 C CA . GLU A 1 186 ? 3.846 -23.375 8.18 1 93.81 186 GLU A CA 1
ATOM 1470 C C . GLU A 1 186 ? 4.496 -23.344 6.797 1 93.81 186 GLU A C 1
ATOM 1472 O O . GLU A 1 186 ? 4.879 -24.391 6.266 1 93.81 186 GLU A O 1
ATOM 1477 N N . ILE A 1 187 ? 4.621 -22.25 6.215 1 96.06 187 ILE A N 1
ATOM 1478 C CA . ILE A 1 187 ? 5.344 -22.125 4.953 1 96.06 187 ILE A CA 1
ATOM 1479 C C . ILE A 1 187 ? 6.789 -22.578 5.145 1 96.06 187 ILE A C 1
ATOM 1481 O O . ILE A 1 187 ? 7.426 -22.25 6.148 1 96.06 187 ILE A O 1
ATOM 1485 N N . THR A 1 188 ? 7.23 -23.406 4.254 1 96.69 188 THR A N 1
ATOM 1486 C CA . THR A 1 188 ? 8.547 -24.016 4.391 1 96.69 188 THR A CA 1
ATOM 1487 C C . THR A 1 188 ? 9.32 -23.938 3.076 1 96.69 188 THR A C 1
ATOM 1489 O O . THR A 1 188 ? 8.734 -24.094 2 1 96.69 188 THR A O 1
ATOM 1492 N N . THR A 1 189 ? 10.609 -23.781 3.174 1 97.38 189 THR A N 1
ATOM 1493 C CA . THR A 1 189 ? 11.469 -23.719 1.995 1 97.38 189 THR A CA 1
ATOM 1494 C C . THR A 1 189 ? 11.633 -25.109 1.377 1 97.38 189 THR A C 1
ATOM 1496 O O . THR A 1 189 ? 11.922 -26.078 2.082 1 97.38 189 THR A O 1
ATOM 1499 N N . VAL A 1 190 ? 11.453 -25.219 0.11 1 97.75 190 VAL A N 1
ATOM 1500 C CA . VAL A 1 190 ? 11.617 -26.453 -0.665 1 97.75 190 VAL A CA 1
ATOM 1501 C C . VAL A 1 190 ? 13.039 -26.531 -1.201 1 97.75 190 VAL A C 1
ATOM 1503 O O . VAL A 1 190 ? 13.656 -27.609 -1.16 1 97.75 190 VAL A O 1
ATOM 1506 N N . ALA A 1 191 ? 13.492 -25.5 -1.712 1 97.06 191 ALA A N 1
ATOM 1507 C CA . ALA A 1 191 ? 14.828 -25.391 -2.305 1 97.06 191 ALA A CA 1
ATOM 1508 C C . ALA A 1 191 ? 15.344 -23.953 -2.254 1 97.06 191 ALA A C 1
ATOM 1510 O O . ALA A 1 191 ? 14.562 -23 -2.318 1 97.06 191 ALA A O 1
ATOM 1511 N N . ARG A 1 192 ? 16.594 -23.859 -2.094 1 97.06 192 ARG A N 1
ATOM 1512 C CA . ARG A 1 192 ? 17.281 -22.578 -2.104 1 97.06 192 ARG A CA 1
ATOM 1513 C C . ARG A 1 192 ? 18.656 -22.688 -2.752 1 97.06 192 ARG A C 1
ATOM 1515 O O . ARG A 1 192 ? 19.375 -23.656 -2.518 1 97.06 192 ARG A O 1
ATOM 1522 N N . ASN A 1 193 ? 18.938 -21.781 -3.557 1 96.94 193 ASN A N 1
ATOM 1523 C CA . ASN A 1 193 ? 20.266 -21.703 -4.172 1 96.94 193 ASN A CA 1
ATOM 1524 C C . ASN A 1 193 ? 20.609 -20.266 -4.57 1 96.94 193 ASN A C 1
ATOM 1526 O O . ASN A 1 193 ? 20.016 -19.719 -5.5 1 96.94 193 ASN A O 1
ATOM 1530 N N . ASP A 1 194 ? 21.594 -19.734 -3.988 1 93.88 194 ASP A N 1
ATOM 1531 C CA . ASP A 1 194 ? 21.922 -18.328 -4.176 1 93.88 194 ASP A CA 1
ATOM 1532 C C . ASP A 1 194 ? 22.609 -18.109 -5.527 1 93.88 194 ASP A C 1
ATOM 1534 O O . ASP A 1 194 ? 22.75 -16.969 -5.969 1 93.88 194 ASP A O 1
ATOM 1538 N N . GLU A 1 195 ? 22.953 -19.188 -6.211 1 91.19 195 GLU A N 1
ATOM 1539 C CA . GLU A 1 195 ? 23.594 -19.062 -7.512 1 91.19 195 GLU A CA 1
ATOM 1540 C C . GLU A 1 195 ? 22.641 -19.422 -8.641 1 91.19 195 GLU A C 1
ATOM 1542 O O . GLU A 1 195 ? 22.672 -18.812 -9.711 1 91.19 195 GLU A O 1
ATOM 1547 N N . LYS A 1 196 ? 21.781 -20.375 -8.359 1 93.56 196 LYS A N 1
ATOM 1548 C CA . LYS A 1 196 ? 21.016 -20.938 -9.461 1 93.56 196 LYS A CA 1
ATOM 1549 C C . LYS A 1 196 ? 19.547 -20.5 -9.391 1 93.56 196 LYS A C 1
ATOM 1551 O O . LYS A 1 196 ? 18.812 -20.656 -10.359 1 93.56 196 LYS A O 1
ATOM 1556 N N . MET A 1 197 ? 19.141 -20.031 -8.273 1 95.25 197 MET A N 1
ATOM 1557 C CA . MET A 1 197 ? 17.734 -19.672 -8.117 1 95.25 197 MET A CA 1
ATOM 1558 C C . MET A 1 197 ? 17.562 -18.172 -7.895 1 95.25 197 MET A C 1
ATOM 1560 O O . MET A 1 197 ? 16.797 -17.75 -7.039 1 95.25 197 MET A O 1
ATOM 1564 N N . ILE A 1 198 ? 18.344 -17.469 -8.719 1 94.69 198 ILE A N 1
ATOM 1565 C CA . ILE A 1 198 ? 18.234 -16.016 -8.664 1 94.69 198 ILE A CA 1
ATOM 1566 C C . ILE A 1 198 ? 16.953 -15.555 -9.352 1 94.69 198 ILE A C 1
ATOM 1568 O O . ILE A 1 198 ? 16.719 -15.883 -10.516 1 94.69 198 ILE A O 1
ATOM 1572 N N . TYR A 1 199 ? 16.109 -14.82 -8.562 1 95.88 199 TYR A N 1
ATOM 1573 C CA . TYR A 1 199 ? 14.828 -14.273 -8.992 1 95.88 199 TYR A CA 1
ATOM 1574 C C . TYR A 1 199 ? 13.93 -15.375 -9.555 1 95.88 199 TYR A C 1
ATOM 1576 O O . TYR A 1 199 ? 13.648 -15.398 -10.75 1 95.88 199 TYR A O 1
ATOM 1584 N N . PRO A 1 200 ? 13.398 -16.203 -8.672 1 95.56 200 PRO A N 1
ATOM 1585 C CA . PRO A 1 200 ? 12.383 -17.141 -9.125 1 95.56 200 PRO A CA 1
ATOM 1586 C C . PRO A 1 200 ? 11.109 -16.453 -9.602 1 95.56 200 PRO A C 1
ATOM 1588 O O . PRO A 1 200 ? 10.414 -15.812 -8.812 1 95.56 200 PRO A O 1
ATOM 1591 N N . SER A 1 201 ? 10.719 -16.406 -10.891 1 87.75 201 SER A N 1
ATOM 1592 C CA . SER A 1 201 ? 9.688 -15.539 -11.461 1 87.75 201 SER A CA 1
ATOM 1593 C C . SER A 1 201 ? 8.484 -16.344 -11.938 1 87.75 201 SER A C 1
ATOM 1595 O O . SER A 1 201 ? 7.379 -15.812 -12.039 1 87.75 201 SER A O 1
ATOM 1597 N N . ASP A 1 202 ? 8.562 -17.578 -12.305 1 90.12 202 ASP A N 1
ATOM 1598 C CA . ASP A 1 202 ? 7.453 -18.359 -12.844 1 90.12 202 ASP A CA 1
ATOM 1599 C C . ASP A 1 202 ? 7.414 -19.766 -12.234 1 90.12 202 ASP A C 1
ATOM 1601 O O . ASP A 1 202 ? 8.336 -20.562 -12.438 1 90.12 202 ASP A O 1
ATOM 1605 N N . VAL A 1 203 ? 6.363 -19.844 -11.492 1 95.88 203 VAL A N 1
ATOM 1606 C CA . VAL A 1 203 ? 6.121 -21.141 -10.867 1 95.88 203 VAL A CA 1
ATOM 1607 C C . VAL A 1 203 ? 4.859 -21.766 -11.453 1 95.88 203 VAL A C 1
ATOM 1609 O O . VAL A 1 203 ? 3.811 -21.125 -11.523 1 95.88 203 VAL A O 1
ATOM 1612 N N . LYS A 1 204 ? 5.023 -22.984 -11.914 1 95.81 204 LYS A N 1
ATOM 1613 C CA . LYS A 1 204 ? 3.875 -23.703 -12.461 1 95.81 204 LYS A CA 1
ATOM 1614 C C . LYS A 1 204 ? 3.84 -25.156 -11.961 1 95.81 204 LYS A C 1
ATOM 1616 O O . LYS A 1 204 ? 4.887 -25.781 -11.812 1 95.81 204 LYS A O 1
ATOM 1621 N N . VAL A 1 205 ? 2.689 -25.562 -11.688 1 96.19 205 VAL A N 1
ATOM 1622 C CA . VAL A 1 205 ? 2.461 -26.953 -11.344 1 96.19 205 VAL A CA 1
ATOM 1623 C C . VAL A 1 205 ? 1.632 -27.625 -12.43 1 96.19 205 VAL A C 1
ATOM 1625 O O . VAL A 1 205 ? 0.563 -27.141 -12.805 1 96.19 205 VAL A O 1
ATOM 1628 N N . TYR A 1 206 ? 2.188 -28.688 -12.953 1 92.12 206 TYR A N 1
ATOM 1629 C CA . TYR A 1 206 ? 1.503 -29.438 -14.008 1 92.12 206 TYR A CA 1
ATOM 1630 C C . TYR A 1 206 ? 1.796 -30.922 -13.906 1 92.12 206 TYR A C 1
ATOM 1632 O O . TYR A 1 206 ? 2.957 -31.328 -13.82 1 92.12 206 TYR A O 1
ATOM 1640 N N . ASN A 1 207 ? 0.753 -31.766 -13.93 1 91.06 207 ASN A N 1
ATOM 1641 C CA . ASN A 1 207 ? 0.885 -33.219 -13.906 1 91.06 207 ASN A CA 1
ATOM 1642 C C . ASN A 1 207 ? 1.812 -33.688 -12.781 1 91.06 207 ASN A C 1
ATOM 1644 O O . ASN A 1 207 ? 2.781 -34.406 -13.031 1 91.06 207 ASN A O 1
ATOM 1648 N N . ASP A 1 208 ? 1.637 -33.219 -11.578 1 95.44 208 ASP A N 1
ATOM 1649 C CA . ASP A 1 208 ? 2.322 -33.625 -10.352 1 95.44 208 ASP A CA 1
ATOM 1650 C C . ASP A 1 208 ? 3.801 -33.25 -10.406 1 95.44 208 ASP A C 1
ATOM 1652 O O . ASP A 1 208 ? 4.633 -33.875 -9.766 1 95.44 208 ASP A O 1
ATOM 1656 N N . LYS A 1 209 ? 4.062 -32.312 -11.25 1 96.81 209 LYS A N 1
ATOM 1657 C CA . LYS A 1 209 ? 5.402 -31.734 -11.305 1 96.81 209 LYS A CA 1
ATOM 1658 C C . LYS A 1 209 ? 5.359 -30.234 -11.094 1 96.81 209 LYS A C 1
ATOM 1660 O O . LYS A 1 209 ? 4.395 -29.578 -11.477 1 96.81 209 LYS A O 1
ATOM 1665 N N . ILE A 1 210 ? 6.395 -29.766 -10.461 1 97.19 210 ILE A N 1
ATOM 1666 C CA . ILE A 1 210 ? 6.555 -28.328 -10.281 1 97.19 210 ILE A CA 1
ATOM 1667 C C . ILE A 1 210 ? 7.691 -27.812 -11.164 1 97.19 210 ILE A C 1
ATOM 1669 O O . ILE A 1 210 ? 8.719 -28.484 -11.312 1 97.19 210 ILE A O 1
ATOM 1673 N N . TYR A 1 211 ? 7.469 -26.75 -11.844 1 96.88 211 TYR A N 1
ATOM 1674 C CA . TYR A 1 211 ? 8.453 -26.047 -12.656 1 96.88 211 TYR A CA 1
ATOM 1675 C C . TYR A 1 211 ? 8.648 -24.625 -12.148 1 96.88 211 TYR A C 1
ATOM 1677 O O . TYR A 1 211 ? 7.676 -23.922 -11.836 1 96.88 211 TYR A O 1
ATOM 1685 N N . MET A 1 212 ? 9.852 -24.25 -12.008 1 96.62 212 MET A N 1
ATOM 1686 C CA . MET A 1 212 ? 10.164 -22.875 -11.648 1 96.62 212 MET A CA 1
ATOM 1687 C C . MET A 1 212 ? 11.234 -22.297 -12.578 1 96.62 212 MET A C 1
ATOM 1689 O O . MET A 1 212 ? 12.273 -22.922 -12.789 1 96.62 212 MET A O 1
ATOM 1693 N N . LEU A 1 213 ? 10.938 -21.188 -13.188 1 95.94 213 LEU A N 1
ATOM 1694 C CA . LEU A 1 213 ? 11.906 -20.453 -14 1 95.94 213 LEU A CA 1
ATOM 1695 C C . LEU A 1 213 ? 12.633 -19.406 -13.164 1 95.94 213 LEU A C 1
ATOM 1697 O O . LEU A 1 213 ? 12.008 -18.703 -12.367 1 95.94 213 LEU A O 1
ATOM 1701 N N . THR A 1 214 ? 13.938 -19.359 -13.281 1 93.94 214 THR A N 1
ATOM 1702 C CA . THR A 1 214 ? 14.727 -18.266 -12.75 1 93.94 214 THR A CA 1
ATOM 1703 C C . THR A 1 214 ? 15.383 -17.469 -13.883 1 93.94 214 THR A C 1
ATOM 1705 O O . THR A 1 214 ? 15.695 -18.031 -14.938 1 93.94 214 THR A O 1
ATOM 1708 N N . ASN A 1 215 ? 15.578 -16.141 -13.82 1 90.5 215 ASN A N 1
ATOM 1709 C CA . ASN A 1 215 ? 16.094 -15.406 -14.969 1 90.5 215 ASN A CA 1
ATOM 1710 C C . ASN A 1 215 ? 17.062 -14.32 -14.547 1 90.5 215 ASN A C 1
ATOM 1712 O O . ASN A 1 215 ? 17.453 -13.477 -15.367 1 90.5 215 ASN A O 1
ATOM 1716 N N . LYS A 1 216 ? 17.547 -14.195 -13.484 1 88.5 216 LYS A N 1
ATOM 1717 C CA . LYS A 1 216 ? 18.531 -13.234 -12.984 1 88.5 216 LYS A CA 1
ATOM 1718 C C . LYS A 1 216 ? 18.141 -11.812 -13.375 1 88.5 216 LYS A C 1
ATOM 1720 O O . LYS A 1 216 ? 19.016 -10.977 -13.641 1 88.5 216 LYS A O 1
ATOM 1725 N N . MET A 1 217 ? 16.938 -11.5 -13.547 1 88.06 217 MET A N 1
ATOM 1726 C CA . MET A 1 217 ? 16.438 -10.211 -14.008 1 88.06 217 MET A CA 1
ATOM 1727 C C . MET A 1 217 ? 17.109 -9.062 -13.273 1 88.06 217 MET A C 1
ATOM 1729 O O . MET A 1 217 ? 17.578 -8.109 -13.898 1 88.06 217 MET A O 1
ATOM 1733 N N . PRO A 1 218 ? 17.266 -9.062 -11.992 1 88.75 218 PRO A N 1
ATOM 1734 C CA . PRO A 1 218 ? 17.906 -7.926 -11.328 1 88.75 218 PRO A CA 1
ATOM 1735 C C . PRO A 1 218 ? 19.344 -7.707 -11.797 1 88.75 218 PRO A C 1
ATOM 1737 O O . PRO A 1 218 ? 19.812 -6.562 -11.875 1 88.75 218 PRO A O 1
ATOM 1740 N N . GLU A 1 219 ? 20.047 -8.797 -12.164 1 85.88 219 GLU A N 1
ATOM 1741 C CA . GLU A 1 219 ? 21.391 -8.656 -12.695 1 85.88 219 GLU A CA 1
ATOM 1742 C C . GLU A 1 219 ? 21.391 -7.922 -14.039 1 85.88 219 GLU A C 1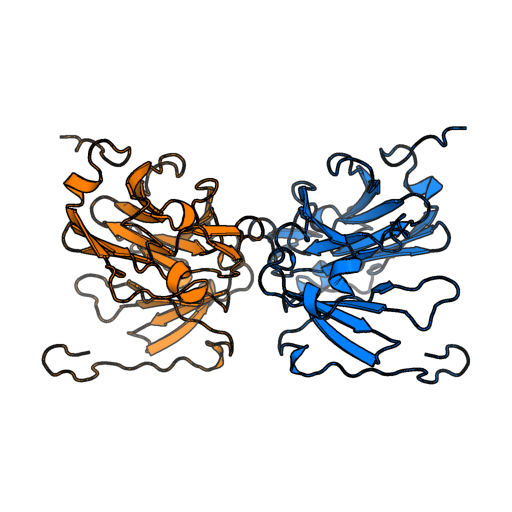
ATOM 1744 O O . GLU A 1 219 ? 22.281 -7.113 -14.312 1 85.88 219 GLU A O 1
ATOM 1749 N N . PHE A 1 220 ? 20.406 -8.25 -14.766 1 85.25 220 PHE A N 1
ATOM 1750 C CA . PHE A 1 220 ? 20.281 -7.648 -16.094 1 85.25 220 PHE A CA 1
ATOM 1751 C C . PHE A 1 220 ? 19.922 -6.172 -15.984 1 85.25 220 PHE A C 1
ATOM 1753 O O . PHE A 1 220 ? 20.484 -5.336 -16.688 1 85.25 220 PHE A O 1
ATOM 1760 N N . ILE A 1 221 ? 19.016 -5.867 -15.109 1 87.06 221 ILE A N 1
ATOM 1761 C CA . ILE A 1 221 ? 18.438 -4.535 -15.031 1 87.06 221 ILE A CA 1
ATOM 1762 C C . ILE A 1 221 ? 19.391 -3.598 -14.289 1 87.06 221 ILE A C 1
ATOM 1764 O O . ILE A 1 221 ? 19.562 -2.443 -14.688 1 87.06 221 ILE A O 1
ATOM 1768 N N . TYR A 1 222 ? 20.062 -4.059 -13.297 1 89.75 222 TYR A N 1
ATOM 1769 C CA . TYR A 1 222 ? 20.844 -3.176 -12.438 1 89.75 222 TYR A CA 1
ATOM 1770 C C . TYR A 1 222 ? 22.344 -3.449 -12.586 1 89.75 222 TYR A C 1
ATOM 1772 O O . TYR A 1 222 ? 23.172 -2.73 -12.023 1 89.75 222 TYR A O 1
ATOM 1780 N N . GLY A 1 223 ? 22.672 -4.484 -13.312 1 88 223 GLY A N 1
ATOM 1781 C CA . GLY A 1 223 ? 24.047 -4.828 -13.609 1 88 223 GLY A CA 1
ATOM 1782 C C . GLY A 1 223 ? 24.344 -4.914 -15.094 1 88 223 GLY A C 1
ATOM 1783 O O . GLY A 1 223 ? 24.094 -3.959 -15.836 1 88 223 GLY A O 1
ATOM 1784 N N . LYS A 1 224 ? 24.969 -5.973 -15.43 1 86.19 224 LYS A N 1
ATOM 1785 C CA . LYS A 1 224 ? 25.266 -6.238 -16.828 1 86.19 224 LYS A CA 1
ATOM 1786 C C . LYS A 1 224 ? 25.062 -7.711 -17.172 1 86.19 224 LYS A C 1
ATOM 1788 O O . LYS A 1 224 ? 25.516 -8.594 -16.438 1 86.19 224 LYS A O 1
ATOM 1793 N N . LEU A 1 225 ? 24.297 -7.855 -18.234 1 83.94 225 LEU A N 1
ATOM 1794 C CA . LEU A 1 225 ? 24.078 -9.219 -18.688 1 83.94 225 LEU A CA 1
ATOM 1795 C C . LEU A 1 225 ? 25.359 -9.844 -19.234 1 83.94 225 LEU A C 1
ATOM 1797 O O . LEU A 1 225 ? 26.031 -9.242 -20.062 1 83.94 225 LEU A O 1
ATOM 1801 N N . ASN A 1 226 ? 25.688 -10.93 -18.594 1 85.88 226 ASN A N 1
ATOM 1802 C CA . ASN A 1 226 ? 26.828 -11.711 -19.078 1 85.88 226 ASN A CA 1
ATOM 1803 C C . ASN A 1 226 ? 26.375 -12.906 -19.906 1 85.88 226 ASN A C 1
ATOM 1805 O O . ASN A 1 226 ? 25.875 -13.891 -19.375 1 85.88 226 ASN A O 1
ATOM 1809 N N . TYR A 1 227 ? 26.578 -12.914 -21.109 1 88 227 TYR A N 1
ATOM 1810 C CA . TYR A 1 227 ? 26.094 -13.938 -22.031 1 88 227 TYR A CA 1
ATOM 1811 C C . TYR A 1 227 ? 26.891 -15.219 -21.906 1 88 227 TYR A C 1
ATOM 1813 O O . TYR A 1 227 ? 26.484 -16.266 -22.406 1 88 227 TYR A O 1
ATOM 1821 N N . ASP A 1 228 ? 27.969 -15.156 -21.141 1 88.62 228 ASP A N 1
ATOM 1822 C CA . ASP A 1 228 ? 28.812 -16.328 -20.984 1 88.62 228 ASP A CA 1
ATOM 1823 C C . ASP A 1 228 ? 28.375 -17.172 -19.797 1 88.62 228 ASP A C 1
ATOM 1825 O O . ASP A 1 228 ? 28.953 -18.219 -19.516 1 88.62 228 ASP A O 1
ATOM 1829 N N . GLU A 1 229 ? 27.312 -16.688 -19.125 1 86.19 229 GLU A N 1
ATOM 1830 C CA . GLU A 1 229 ? 26.781 -17.438 -17.984 1 86.19 229 GLU A CA 1
ATOM 1831 C C . GLU A 1 229 ? 25.359 -17.922 -18.25 1 86.19 229 GLU A C 1
ATOM 1833 O O . GLU A 1 229 ? 24.719 -17.484 -19.203 1 86.19 229 GLU A O 1
ATOM 1838 N N . VAL A 1 230 ? 24.938 -18.953 -17.531 1 90.19 230 VAL A N 1
ATOM 1839 C CA . VAL A 1 230 ? 23.547 -19.391 -17.594 1 90.19 230 VAL A CA 1
ATOM 1840 C C . VAL A 1 230 ? 22.672 -18.359 -16.891 1 90.19 230 VAL A C 1
ATOM 1842 O O . VAL A 1 230 ? 22.812 -18.109 -15.688 1 90.19 230 VAL A O 1
ATOM 1845 N N . ASN A 1 231 ? 21.812 -17.781 -17.672 1 90.69 231 ASN A N 1
ATOM 1846 C CA . ASN A 1 231 ? 21 -16.688 -17.141 1 90.69 231 ASN A CA 1
ATOM 1847 C C . ASN A 1 231 ? 19.578 -17.156 -16.844 1 90.69 231 ASN A C 1
ATOM 1849 O O . ASN A 1 231 ? 18.844 -16.5 -16.109 1 90.69 231 ASN A O 1
ATOM 1853 N N . PHE A 1 232 ? 19.234 -18.266 -17.5 1 92.56 232 PHE A N 1
ATOM 1854 C CA . PHE A 1 232 ? 17.906 -18.844 -17.297 1 92.56 232 PHE A CA 1
ATOM 1855 C C . PHE A 1 232 ? 18 -20.312 -16.891 1 92.56 232 PHE A C 1
ATOM 1857 O O . PHE A 1 232 ? 18.766 -21.078 -17.5 1 92.56 232 PHE A O 1
ATOM 1864 N N . ILE A 1 233 ? 17.359 -20.578 -15.828 1 94.25 233 ILE A N 1
ATOM 1865 C CA . ILE A 1 233 ? 17.359 -21.953 -15.344 1 94.25 233 ILE A CA 1
ATOM 1866 C C . ILE A 1 233 ? 15.922 -22.406 -15.07 1 94.25 233 ILE A C 1
ATOM 1868 O O . ILE A 1 233 ? 15.117 -21.656 -14.516 1 94.25 233 ILE A O 1
ATOM 1872 N N . VAL A 1 234 ? 15.57 -23.531 -15.594 1 95.62 234 VAL A N 1
ATOM 1873 C CA . VAL A 1 234 ? 14.32 -24.172 -15.203 1 95.62 234 VAL A CA 1
ATOM 1874 C C . VAL A 1 234 ? 14.602 -25.25 -14.172 1 95.62 234 VAL A C 1
ATOM 1876 O O . VAL A 1 234 ? 15.328 -26.219 -14.445 1 95.62 234 VAL A O 1
ATOM 1879 N N . TRP A 1 235 ? 14.133 -25.047 -13.031 1 95.12 235 TRP A N 1
ATOM 1880 C CA . TRP A 1 235 ? 14.172 -26.047 -11.961 1 95.12 235 TRP A CA 1
ATOM 1881 C C . TRP A 1 235 ? 12.875 -26.859 -11.93 1 95.12 235 TRP A C 1
ATOM 1883 O O . TRP A 1 235 ? 11.781 -26.297 -12.031 1 95.12 235 TRP A O 1
ATOM 1893 N N . SER A 1 236 ? 13.016 -28.188 -11.898 1 96.75 236 SER A N 1
ATOM 1894 C CA . SER A 1 236 ? 11.805 -29 -11.875 1 96.75 236 SER A CA 1
ATOM 1895 C C . SER A 1 236 ? 11.961 -30.203 -10.938 1 96.75 236 SER A C 1
ATOM 1897 O O . SER A 1 236 ? 13.086 -30.641 -10.672 1 96.75 236 SER A O 1
ATOM 1899 N N . ASN A 1 237 ? 10.93 -30.609 -10.383 1 97.5 237 ASN A N 1
ATOM 1900 C CA . ASN A 1 237 ? 10.812 -31.781 -9.516 1 97.5 237 ASN A CA 1
ATOM 1901 C C . ASN A 1 237 ? 9.375 -32.281 -9.469 1 97.5 237 ASN A C 1
ATOM 1903 O O . ASN A 1 237 ? 8.445 -31.594 -9.867 1 97.5 237 ASN A O 1
ATOM 1907 N N . THR A 1 238 ? 9.219 -33.625 -9.117 1 97.75 238 THR A N 1
ATOM 1908 C CA . THR A 1 238 ? 7.859 -34.031 -8.789 1 97.75 238 THR A CA 1
ATOM 1909 C C . THR A 1 238 ? 7.375 -33.375 -7.512 1 97.75 238 THR A C 1
ATOM 1911 O O . THR A 1 238 ? 8.172 -33.062 -6.621 1 97.75 238 THR A O 1
ATOM 1914 N N . VAL A 1 239 ? 6.078 -33.125 -7.449 1 97.75 239 VAL A N 1
ATOM 1915 C CA . VAL A 1 239 ? 5.504 -32.531 -6.254 1 97.75 239 VAL A CA 1
ATOM 1916 C C . VAL A 1 239 ? 5.855 -33.375 -5.031 1 97.75 239 VAL A C 1
ATOM 1918 O O . VAL A 1 239 ? 6.277 -32.844 -4 1 97.75 239 VAL A O 1
ATOM 1921 N N . LYS A 1 240 ? 5.723 -34.688 -5.168 1 96.31 240 LYS A N 1
ATOM 1922 C CA . LYS A 1 240 ? 6.027 -35.625 -4.078 1 96.31 240 LYS A CA 1
ATOM 1923 C C . LYS A 1 240 ? 7.453 -35.438 -3.57 1 96.31 240 LYS A C 1
ATOM 1925 O O . LYS A 1 240 ? 7.68 -35.344 -2.361 1 96.31 240 LYS A O 1
ATOM 1930 N N . ASN A 1 241 ? 8.391 -35.375 -4.453 1 97.12 241 ASN A N 1
ATOM 1931 C CA . ASN A 1 241 ? 9.789 -35.188 -4.07 1 97.12 241 ASN A CA 1
ATOM 1932 C C . ASN A 1 241 ? 10.055 -33.812 -3.508 1 97.12 241 ASN A C 1
ATOM 1934 O O . ASN A 1 241 ? 10.844 -33.656 -2.572 1 97.12 241 ASN A O 1
ATOM 1938 N N . ALA A 1 242 ? 9.453 -32.812 -4.082 1 97.06 242 ALA A N 1
ATOM 1939 C CA . ALA A 1 242 ? 9.695 -31.438 -3.693 1 97.06 242 ALA A CA 1
ATOM 1940 C C . ALA A 1 242 ? 9.266 -31.188 -2.248 1 97.06 242 ALA A C 1
ATOM 1942 O O . ALA A 1 242 ? 9.922 -30.438 -1.521 1 97.06 242 ALA A O 1
ATOM 1943 N N . VAL A 1 243 ? 8.211 -31.781 -1.85 1 97.19 243 VAL A N 1
ATOM 1944 C CA . VAL A 1 243 ? 7.656 -31.469 -0.538 1 97.19 243 VAL A CA 1
ATOM 1945 C C . VAL A 1 243 ? 8.281 -32.375 0.522 1 97.19 243 VAL A C 1
ATOM 1947 O O . VAL A 1 243 ? 8.031 -32.188 1.718 1 97.19 243 VAL A O 1
ATOM 1950 N N . ARG A 1 244 ? 9.141 -33.281 0.074 1 95.38 244 ARG A N 1
ATOM 1951 C CA . ARG A 1 244 ? 9.75 -34.219 1.021 1 95.38 244 ARG A CA 1
ATOM 1952 C C . ARG A 1 244 ? 10.508 -33.469 2.111 1 95.38 244 ARG A C 1
ATOM 1954 O O . ARG A 1 244 ? 11.266 -32.531 1.822 1 95.38 244 ARG A O 1
ATOM 1961 N N . ASN A 1 245 ? 10.336 -33.812 3.443 1 93.19 245 ASN A N 1
ATOM 1962 C CA . ASN A 1 245 ? 11 -33.281 4.617 1 93.19 245 ASN A CA 1
ATOM 1963 C C . ASN A 1 245 ? 10.602 -31.812 4.859 1 93.19 245 ASN A C 1
ATOM 1965 O O . ASN A 1 245 ? 11.383 -31.031 5.402 1 93.19 245 ASN A O 1
ATOM 1969 N N . THR A 1 246 ? 9.539 -31.359 4.23 1 96.25 246 THR A N 1
ATOM 1970 C CA . THR A 1 246 ? 8.945 -30.062 4.531 1 96.25 246 THR A CA 1
ATOM 1971 C C . THR A 1 246 ? 7.656 -30.219 5.324 1 96.25 246 THR A C 1
ATOM 1973 O O . THR A 1 246 ? 7.203 -31.344 5.555 1 96.25 246 THR A O 1
ATOM 1976 N N . LYS A 1 247 ? 7.098 -29.172 5.742 1 95.5 247 LYS A N 1
ATOM 1977 C CA . LYS A 1 247 ? 5.832 -29.219 6.469 1 95.5 247 LYS A CA 1
ATOM 1978 C C . LYS A 1 247 ? 4.668 -29.531 5.531 1 95.5 247 LYS A C 1
ATOM 1980 O O . LYS A 1 247 ? 3.557 -29.812 5.984 1 95.5 247 LYS A O 1
ATOM 1985 N N . CYS A 1 248 ? 4.902 -29.547 4.289 1 96.31 248 CYS A N 1
ATOM 1986 C CA . CYS A 1 248 ? 3.869 -29.828 3.303 1 96.31 248 CYS A CA 1
ATOM 1987 C C . CYS A 1 248 ? 3.799 -31.328 2.998 1 96.31 248 CYS A C 1
ATOM 1989 O O . CYS A 1 248 ? 2.918 -31.766 2.26 1 96.31 248 CYS A O 1
ATOM 1991 N N . ASP A 1 249 ? 4.773 -32.062 3.703 1 90.62 249 ASP A N 1
ATOM 1992 C CA . ASP A 1 249 ? 4.855 -33.5 3.457 1 90.62 249 ASP A CA 1
ATOM 1993 C C . ASP A 1 249 ? 3.77 -34.25 4.223 1 90.62 249 ASP A C 1
ATOM 1995 O O . ASP A 1 249 ? 3.885 -34.438 5.434 1 90.62 249 ASP A O 1
ATOM 1999 N N . LYS A 1 250 ? 2.451 -34 4.227 1 72.81 250 LYS A N 1
ATOM 2000 C CA . LYS A 1 250 ? 1.475 -34.719 5.031 1 72.81 250 LYS A CA 1
ATOM 2001 C C . LYS A 1 250 ? 1.51 -36.219 4.723 1 72.81 250 LYS A C 1
ATOM 2003 O O . LYS A 1 250 ? 1.458 -36.625 3.555 1 72.81 250 LYS A O 1
ATOM 2008 N N . PRO A 1 251 ? 1.845 -37 5.684 1 55.59 251 PRO A N 1
ATOM 2009 C CA . PRO A 1 251 ? 1.713 -38.438 5.488 1 55.59 251 PRO A CA 1
ATOM 2010 C C . PRO A 1 251 ? 0.352 -38.844 4.918 1 55.59 251 PRO A C 1
ATOM 2012 O O . PRO A 1 251 ? -0.654 -38.188 5.203 1 55.59 251 PRO A O 1
ATOM 2015 N N . ARG A 1 252 ? 0.241 -39.375 3.742 1 47.91 252 ARG A N 1
ATOM 2016 C CA . ARG A 1 252 ? -0.984 -40.031 3.303 1 47.91 252 ARG A CA 1
ATOM 2017 C C . ARG A 1 252 ? -1.635 -40.781 4.449 1 47.91 252 ARG A C 1
ATOM 2019 O O . ARG A 1 252 ? -0.969 -41.562 5.145 1 47.91 252 ARG A O 1
ATOM 2026 N N . ARG A 1 253 ? -2.498 -40.125 5.176 1 41.72 253 ARG A N 1
ATOM 2027 C CA . ARG A 1 253 ? -3.199 -41.094 6.023 1 41.72 253 ARG A CA 1
ATOM 2028 C C . ARG A 1 253 ? -3.543 -42.344 5.246 1 41.72 253 ARG A C 1
ATOM 2030 O O . ARG A 1 253 ? -4.234 -42.281 4.23 1 41.72 253 ARG A O 1
ATOM 2037 N N . HIS A 1 254 ? -2.67 -43.25 5.191 1 35.5 254 HIS A N 1
ATOM 2038 C CA . HIS A 1 254 ? -3.197 -44.594 4.926 1 35.5 254 HIS A CA 1
ATOM 2039 C C . HIS A 1 254 ? -4.297 -44.938 5.914 1 35.5 254 HIS A C 1
ATOM 2041 O O . HIS A 1 254 ? -4.254 -44.531 7.078 1 35.5 254 HIS A O 1
ATOM 2047 N N . MET B 1 1 ? -0.947 35.094 -3.314 1 69.94 1 MET B N 1
ATOM 2048 C CA . MET B 1 1 ? -1.906 36.188 -3.516 1 69.94 1 MET B CA 1
ATOM 2049 C C . MET B 1 1 ? -1.597 37.344 -2.6 1 69.94 1 MET B C 1
ATOM 2051 O O . MET B 1 1 ? -1.142 37.156 -1.471 1 69.94 1 MET B O 1
ATOM 2055 N N . ASP B 1 2 ? -1.664 38.469 -3.283 1 70.06 2 ASP B N 1
ATOM 2056 C CA . ASP B 1 2 ? -1.649 39.656 -2.439 1 70.06 2 ASP B CA 1
ATOM 2057 C C . ASP B 1 2 ? -2.994 39.875 -1.744 1 70.06 2 ASP B C 1
ATOM 2059 O O . ASP B 1 2 ? -4.004 40.125 -2.398 1 70.06 2 ASP B O 1
ATOM 2063 N N . LEU B 1 3 ? -3.039 39.656 -0.449 1 75.38 3 LEU B N 1
ATOM 2064 C CA . LEU B 1 3 ? -4.301 39.656 0.285 1 75.38 3 LEU B CA 1
ATOM 2065 C C . LEU B 1 3 ? -4.891 41.062 0.362 1 75.38 3 LEU B C 1
ATOM 2067 O O . LEU B 1 3 ? -6.086 41.219 0.617 1 75.38 3 LEU B O 1
ATOM 2071 N N . ASN B 1 4 ? -3.986 42 0.074 1 80.5 4 ASN B N 1
ATOM 2072 C CA . ASN B 1 4 ? -4.453 43.375 0.098 1 80.5 4 ASN B CA 1
ATOM 2073 C C . ASN B 1 4 ? -5.09 43.781 -1.229 1 80.5 4 ASN B C 1
ATOM 2075 O O . ASN B 1 4 ? -6.066 44.531 -1.252 1 80.5 4 ASN B O 1
ATOM 2079 N N . THR B 1 5 ? -4.602 43.219 -2.264 1 79.75 5 THR B N 1
ATOM 2080 C CA . THR B 1 5 ? -5.047 43.656 -3.582 1 79.75 5 THR B CA 1
ATOM 2081 C C . THR B 1 5 ? -5.828 42.562 -4.281 1 79.75 5 THR B C 1
ATOM 2083 O O . THR B 1 5 ? -6.426 42.781 -5.34 1 79.75 5 THR B O 1
ATOM 2086 N N . ASP B 1 6 ? -5.836 41.406 -3.682 1 79 6 ASP B N 1
ATOM 2087 C CA . ASP B 1 6 ? -6.484 40.219 -4.23 1 79 6 ASP B CA 1
ATOM 2088 C C . ASP B 1 6 ? -5.902 39.844 -5.59 1 79 6 ASP B C 1
ATOM 2090 O O . ASP B 1 6 ? -6.605 39.312 -6.449 1 79 6 ASP B O 1
ATOM 2094 N N . GLN B 1 7 ? -4.668 40.281 -5.805 1 77.25 7 GLN B N 1
ATOM 2095 C CA . GLN B 1 7 ? -4.004 39.969 -7.066 1 77.25 7 GLN B CA 1
ATOM 2096 C C . GLN B 1 7 ? -3.074 38.75 -6.914 1 77.25 7 GLN B C 1
ATOM 2098 O O . GLN B 1 7 ? -2.447 38.594 -5.871 1 77.25 7 GLN B O 1
ATOM 2103 N N . ILE B 1 8 ? -3.172 37.969 -7.98 1 74.25 8 ILE B N 1
ATOM 2104 C CA . ILE B 1 8 ? -2.25 36.844 -8.016 1 74.25 8 ILE B CA 1
ATOM 2105 C C . ILE B 1 8 ? -0.812 37.344 -8.062 1 74.25 8 ILE B C 1
ATOM 2107 O O . ILE B 1 8 ? -0.454 38.156 -8.938 1 74.25 8 ILE B O 1
ATOM 2111 N N . LYS B 1 9 ? -0.015 37.062 -7.008 1 73.44 9 LYS B N 1
ATOM 2112 C CA . LYS B 1 9 ? 1.381 37.5 -6.965 1 73.44 9 LYS B CA 1
ATOM 2113 C C . LYS B 1 9 ? 2.271 36.531 -7.75 1 73.44 9 LYS B C 1
ATOM 2115 O O . LYS B 1 9 ? 3.262 36.938 -8.352 1 73.44 9 LYS B O 1
ATOM 2120 N N . HIS B 1 10 ? 1.957 35.281 -7.699 1 73.12 10 HIS B N 1
ATOM 2121 C CA . HIS B 1 10 ? 2.732 34.25 -8.383 1 73.12 10 HIS B CA 1
ATOM 2122 C C . HIS B 1 10 ? 1.866 33.062 -8.727 1 73.12 10 HIS B C 1
ATOM 2124 O O . HIS B 1 10 ? 1.003 32.656 -7.938 1 73.12 10 HIS B O 1
ATOM 2130 N N . SER B 1 11 ? 1.984 32.594 -10 1 75.25 11 SER B N 1
ATOM 2131 C CA . SER B 1 11 ? 1.289 31.375 -10.414 1 75.25 11 SER B CA 1
ATOM 2132 C C . SER B 1 11 ? 2.244 30.391 -11.078 1 75.25 11 SER B C 1
ATOM 2134 O O . SER B 1 11 ? 3.186 30.797 -11.766 1 75.25 11 SER B O 1
ATOM 2136 N N . HIS B 1 12 ? 2.119 29.203 -10.617 1 73 12 HIS B N 1
ATOM 2137 C CA . HIS B 1 12 ? 2.881 28.125 -11.242 1 73 12 HIS B CA 1
ATOM 2138 C C . HIS B 1 12 ? 1.964 27 -11.727 1 73 12 HIS B C 1
ATOM 2140 O O . HIS B 1 12 ? 1.102 26.547 -10.977 1 73 12 HIS B O 1
ATOM 2146 N N . GLN B 1 13 ? 2.113 26.594 -13.023 1 71.69 13 GLN B N 1
ATOM 2147 C CA . GLN B 1 13 ? 1.373 25.469 -13.586 1 71.69 13 GLN B CA 1
ATOM 2148 C C . GLN B 1 13 ? 2.215 24.203 -13.578 1 71.69 13 GLN B C 1
ATOM 2150 O O . GLN B 1 13 ? 3.338 24.188 -14.086 1 71.69 13 GLN B O 1
ATOM 2155 N N . PHE B 1 14 ? 1.612 23.203 -12.93 1 73.06 14 PHE B N 1
ATOM 2156 C CA . PHE B 1 14 ? 2.322 21.922 -12.906 1 73.06 14 PHE B CA 1
ATOM 2157 C C . PHE B 1 14 ? 2.381 21.312 -14.297 1 73.06 14 PHE B C 1
ATOM 2159 O O . PHE B 1 14 ? 1.386 21.312 -15.023 1 73.06 14 PHE B O 1
ATOM 2166 N N . PRO B 1 15 ? 3.559 20.797 -14.625 1 68.81 15 PRO B N 1
ATOM 2167 C CA . PRO B 1 15 ? 3.6 20.078 -15.898 1 68.81 15 PRO B CA 1
ATOM 2168 C C . PRO B 1 15 ? 2.732 18.812 -15.891 1 68.81 15 PRO B C 1
ATOM 2170 O O . PRO B 1 15 ? 2.533 18.203 -14.836 1 68.81 15 PRO B O 1
ATOM 2173 N N . PRO B 1 16 ? 2.201 18.531 -16.984 1 63.22 16 PRO B N 1
ATOM 2174 C CA . PRO B 1 16 ? 1.34 17.344 -17.062 1 63.22 16 PRO B CA 1
ATOM 2175 C C . PRO B 1 16 ? 2.008 16.078 -16.516 1 63.22 16 PRO B C 1
ATOM 2177 O O . PRO B 1 16 ? 1.325 15.195 -16 1 63.22 16 PRO B O 1
ATOM 2180 N N . SER B 1 17 ? 3.301 16.078 -16.656 1 61.16 17 SER B N 1
ATOM 2181 C CA . SER B 1 17 ? 4.027 14.906 -16.188 1 61.16 17 SER B CA 1
ATOM 2182 C C . SER B 1 17 ? 3.979 14.781 -14.672 1 61.16 17 SER B C 1
ATOM 2184 O O . SER B 1 17 ? 4.211 13.703 -14.125 1 61.16 17 SER B O 1
ATOM 2186 N N . SER B 1 18 ? 3.609 15.859 -14.172 1 60.16 18 SER B N 1
ATOM 2187 C CA . SER B 1 18 ? 3.645 15.875 -12.719 1 60.16 18 SER B CA 1
ATOM 2188 C C . SER B 1 18 ? 2.281 15.523 -12.125 1 60.16 18 SER B C 1
ATOM 2190 O O . SER B 1 18 ? 2.148 15.352 -10.914 1 60.16 18 SER B O 1
ATOM 2192 N N . ILE B 1 19 ? 1.258 15.539 -12.945 1 56.59 19 ILE B N 1
ATOM 2193 C CA . ILE B 1 19 ? -0.092 15.281 -12.453 1 56.59 19 ILE B CA 1
ATOM 2194 C C . ILE B 1 19 ? -0.718 14.133 -13.242 1 56.59 19 ILE B C 1
ATOM 2196 O O . ILE B 1 19 ? -0.619 14.086 -14.469 1 56.59 19 ILE B O 1
ATOM 2200 N N . SER B 1 20 ? -0.919 13.062 -12.562 1 59.38 20 SER B N 1
ATOM 2201 C CA . SER B 1 20 ? -1.644 11.969 -13.211 1 59.38 20 SER B CA 1
ATOM 2202 C C . SER B 1 20 ? -3.131 12.289 -13.328 1 59.38 20 SER B C 1
ATOM 2204 O O . SER B 1 20 ? -3.646 13.141 -12.602 1 59.38 20 SER B O 1
ATOM 2206 N N . LEU B 1 21 ? -3.758 11.781 -14.305 1 54.16 21 LEU B N 1
ATOM 2207 C CA . LEU B 1 21 ? -5.191 11.93 -14.516 1 54.16 21 LEU B CA 1
ATOM 2208 C C . LEU B 1 21 ? -5.969 11.562 -13.258 1 54.16 21 LEU B C 1
ATOM 2210 O O . LEU B 1 21 ? -7.094 12.023 -13.055 1 54.16 21 LEU B O 1
ATOM 2214 N N . THR B 1 22 ? -5.277 10.898 -12.43 1 62.59 22 THR B N 1
ATOM 2215 C CA . THR B 1 22 ? -5.977 10.43 -11.242 1 62.59 22 THR B CA 1
ATOM 2216 C C . THR B 1 22 ? -5.535 11.219 -10.008 1 62.59 22 THR B C 1
ATOM 2218 O O . THR B 1 22 ? -5.926 10.891 -8.883 1 62.59 22 THR B O 1
ATOM 2221 N N . SER B 1 23 ? -4.891 12.289 -10.258 1 72.88 23 SER B N 1
ATOM 2222 C CA . SER B 1 23 ? -4.293 13 -9.133 1 72.88 23 SER B CA 1
ATOM 2223 C C . SER B 1 23 ? -5.348 13.758 -8.336 1 72.88 23 SER B C 1
ATOM 2225 O O . SER B 1 23 ? -6.293 14.305 -8.906 1 72.88 23 SER B O 1
ATOM 2227 N N . SER B 1 24 ? -5.336 13.578 -7.039 1 77 24 SER B N 1
ATOM 2228 C CA . SER B 1 24 ? -6.105 14.344 -6.066 1 77 24 SER B CA 1
ATOM 2229 C C . SER B 1 24 ? -5.191 15.047 -5.066 1 77 24 SER B C 1
ATOM 2231 O O . SER B 1 24 ? -4.684 14.422 -4.137 1 77 24 SER B O 1
ATOM 2233 N N . LEU B 1 25 ? -5.055 16.375 -5.293 1 77.44 25 LEU B N 1
ATOM 2234 C CA . LEU B 1 25 ? -4.191 17.156 -4.418 1 77.44 25 LEU B CA 1
ATOM 2235 C C . LEU B 1 25 ? -4.91 17.516 -3.125 1 77.44 25 LEU B C 1
ATOM 2237 O O . LEU B 1 25 ? -6.031 18.031 -3.156 1 77.44 25 LEU B O 1
ATOM 2241 N N . SER B 1 26 ? -4.367 17.156 -2.016 1 72.25 26 SER B N 1
ATOM 2242 C CA . SER B 1 26 ? -5.062 17.234 -0.734 1 72.25 26 SER B CA 1
ATOM 2243 C C . SER B 1 26 ? -4.746 18.531 -0.004 1 72.25 26 SER B C 1
ATOM 2245 O O . SER B 1 26 ? -5.625 19.141 0.612 1 72.25 26 SER B O 1
ATOM 2247 N N . SER B 1 27 ? -3.463 18.922 -0.01 1 80.69 27 SER B N 1
ATOM 2248 C CA . SER B 1 27 ? -3.047 20.078 0.776 1 80.69 27 SER B CA 1
ATOM 2249 C C . SER B 1 27 ? -1.773 20.703 0.212 1 80.69 27 SER B C 1
ATOM 2251 O O . SER B 1 27 ? -1.175 20.156 -0.723 1 80.69 27 SER B O 1
ATOM 2253 N N . ILE B 1 28 ? -1.567 21.938 0.722 1 87.25 28 ILE B N 1
ATOM 2254 C CA . ILE B 1 28 ? -0.304 22.578 0.399 1 87.25 28 ILE B CA 1
ATOM 2255 C C . ILE B 1 28 ? 0.433 22.953 1.686 1 87.25 28 ILE B C 1
ATOM 2257 O O . ILE B 1 28 ? -0.16 23.5 2.613 1 87.25 28 ILE B O 1
ATOM 2261 N N . THR B 1 29 ? 1.62 22.5 1.763 1 92.62 29 THR B N 1
ATOM 2262 C CA . THR B 1 29 ? 2.52 22.875 2.848 1 92.62 29 THR B CA 1
ATOM 2263 C C . THR B 1 29 ? 3.656 23.75 2.326 1 92.62 29 THR B C 1
ATOM 2265 O O . THR B 1 29 ? 4.352 23.375 1.379 1 92.62 29 THR B O 1
ATOM 2268 N N . VAL B 1 30 ? 3.826 24.922 2.949 1 92 30 VAL B N 1
ATOM 2269 C CA . VAL B 1 30 ? 4.836 25.859 2.479 1 92 30 VAL B CA 1
ATOM 2270 C C . VAL B 1 30 ? 6.043 25.844 3.414 1 92 30 VAL B C 1
ATOM 2272 O O . VAL B 1 30 ? 5.887 25.875 4.637 1 92 30 VAL B O 1
ATOM 2275 N N . ASP B 1 31 ? 7.141 25.688 2.803 1 94.56 31 ASP B N 1
ATOM 2276 C CA . ASP B 1 31 ? 8.438 25.703 3.479 1 94.56 31 ASP B CA 1
ATOM 2277 C C . ASP B 1 31 ? 9.125 27.062 3.283 1 94.56 31 ASP B C 1
ATOM 2279 O O . ASP B 1 31 ? 9.781 27.281 2.266 1 94.56 31 ASP B O 1
ATOM 2283 N N . VAL B 1 32 ? 8.961 27.891 4.316 1 91.38 32 VAL B N 1
ATOM 2284 C CA . VAL B 1 32 ? 9.5 29.234 4.211 1 91.38 32 VAL B CA 1
ATOM 2285 C C . VAL B 1 32 ? 10.461 29.5 5.371 1 91.38 32 VAL B C 1
ATOM 2287 O O . VAL B 1 32 ? 10.25 29.016 6.484 1 91.38 32 VAL B O 1
ATOM 2290 N N . CYS B 1 33 ? 11.609 30.016 5.062 1 84.56 33 CYS B N 1
ATOM 2291 C CA . CYS B 1 33 ? 12.523 30.531 6.078 1 84.56 33 CYS B CA 1
ATOM 2292 C C . CYS B 1 33 ? 12.391 32.031 6.223 1 84.56 33 CYS B C 1
ATOM 2294 O O . CYS B 1 33 ? 12.258 32.75 5.227 1 84.56 33 CYS B O 1
ATOM 2296 N N . LYS B 1 34 ? 12.562 32.375 7.543 1 79.5 34 LYS B N 1
ATOM 2297 C CA . LYS B 1 34 ? 12.484 33.781 7.82 1 79.5 34 LYS B CA 1
ATOM 2298 C C . LYS B 1 34 ? 13.594 34.562 7.09 1 79.5 34 LYS B C 1
ATOM 2300 O O . LYS B 1 34 ? 14.742 34.125 7.066 1 79.5 34 LYS B O 1
ATOM 2305 N N . ASN B 1 35 ? 13.32 35.5 6.27 1 82.31 35 ASN B N 1
ATOM 2306 C CA . ASN B 1 35 ? 14.195 36.438 5.57 1 82.31 35 ASN B CA 1
ATOM 2307 C C . ASN B 1 35 ? 14.695 35.875 4.254 1 82.31 35 ASN B C 1
ATOM 2309 O O . ASN B 1 35 ? 15.641 36.375 3.662 1 82.31 35 ASN B O 1
ATOM 2313 N N . ARG B 1 36 ? 14.43 34.688 3.979 1 86.69 36 ARG B N 1
ATOM 2314 C CA . ARG B 1 36 ? 14.773 34.094 2.691 1 86.69 36 ARG B CA 1
ATOM 2315 C C . ARG B 1 36 ? 13.531 33.562 1.984 1 86.69 36 ARG B C 1
ATOM 2317 O O . ARG B 1 36 ? 13.508 32.406 1.543 1 86.69 36 ARG B O 1
ATOM 2324 N N . CYS B 1 37 ? 12.5 34.344 1.879 1 86.56 37 CYS B N 1
ATOM 2325 C CA . CYS B 1 37 ? 11.203 33.969 1.333 1 86.56 37 CYS B CA 1
ATOM 2326 C C . CYS B 1 37 ? 11.328 33.562 -0.133 1 86.56 37 CYS B C 1
ATOM 2328 O O . CYS B 1 37 ? 10.531 32.781 -0.634 1 86.56 37 CYS B O 1
ATOM 2330 N N . GLN B 1 38 ? 12.312 34.094 -0.761 1 87.88 38 GLN B N 1
ATOM 2331 C CA . GLN B 1 38 ? 12.5 33.781 -2.176 1 87.88 38 GLN B CA 1
ATOM 2332 C C . GLN B 1 38 ? 12.938 32.344 -2.367 1 87.88 38 GLN B C 1
ATOM 2334 O O . GLN B 1 38 ? 12.867 31.812 -3.479 1 87.88 38 GLN B O 1
ATOM 2339 N N . ASP B 1 39 ? 13.398 31.766 -1.323 1 90.75 39 ASP B N 1
ATOM 2340 C CA . ASP B 1 39 ? 13.844 30.375 -1.379 1 90.75 39 ASP B CA 1
ATOM 2341 C C . ASP B 1 39 ? 12.75 29.422 -0.909 1 90.75 39 ASP B C 1
ATOM 2343 O O . ASP B 1 39 ? 13.023 28.266 -0.581 1 90.75 39 ASP B O 1
ATOM 2347 N N . ALA B 1 40 ? 11.516 29.844 -0.99 1 93.06 40 ALA B N 1
ATOM 2348 C CA . ALA B 1 40 ? 10.398 29.062 -0.466 1 93.06 40 ALA B CA 1
ATOM 2349 C C . ALA B 1 40 ? 10.117 27.844 -1.354 1 93.06 40 ALA B C 1
ATOM 2351 O O . ALA B 1 40 ? 10.367 27.891 -2.561 1 93.06 40 ALA B O 1
ATOM 2352 N N . TYR B 1 41 ? 9.719 26.781 -0.712 1 94.88 41 TYR B N 1
ATOM 2353 C CA . TYR B 1 41 ? 9.211 25.594 -1.384 1 94.88 41 TYR B CA 1
ATOM 2354 C C . TYR B 1 41 ? 7.766 25.312 -0.992 1 94.88 41 TYR B C 1
ATOM 2356 O O . TYR B 1 41 ? 7.312 25.734 0.075 1 94.88 41 TYR B O 1
ATOM 2364 N N . ALA B 1 42 ? 7.035 24.703 -1.897 1 93.75 42 ALA B N 1
ATOM 2365 C CA . ALA B 1 42 ? 5.699 24.203 -1.597 1 93.75 42 ALA B CA 1
ATOM 2366 C C . ALA B 1 42 ? 5.613 22.703 -1.844 1 93.75 42 ALA B C 1
ATOM 2368 O O . ALA B 1 42 ? 6.164 22.188 -2.824 1 93.75 42 ALA B O 1
ATOM 2369 N N . TYR B 1 43 ? 5.02 22.016 -0.911 1 95.19 43 TYR B N 1
ATOM 2370 C CA . TYR B 1 43 ? 4.812 20.562 -0.993 1 95.19 43 TYR B CA 1
ATOM 2371 C C . TYR B 1 43 ? 3.328 20.234 -1.054 1 95.19 43 TYR B C 1
ATOM 2373 O O . TYR B 1 43 ? 2.557 20.641 -0.185 1 95.19 43 TYR B O 1
ATOM 2381 N N . THR B 1 44 ? 2.92 19.484 -2.092 1 93.31 44 THR B N 1
ATOM 2382 C CA . THR B 1 44 ? 1.522 19.109 -2.258 1 93.31 44 THR B CA 1
ATOM 2383 C C . THR B 1 44 ? 1.395 17.594 -2.447 1 93.31 44 THR B C 1
ATOM 2385 O O . THR B 1 44 ? 1.724 17.062 -3.512 1 93.31 44 THR B O 1
ATOM 2388 N N . PRO B 1 45 ? 0.897 16.922 -1.395 1 94.12 45 PRO B N 1
ATOM 2389 C CA . PRO B 1 45 ? 0.663 15.492 -1.558 1 94.12 45 PRO B CA 1
ATOM 2390 C C . PRO B 1 45 ? -0.447 15.188 -2.561 1 94.12 45 PRO B C 1
ATOM 2392 O O . PRO B 1 45 ? -1.432 15.922 -2.643 1 94.12 45 PRO B O 1
ATOM 2395 N N . ASP B 1 46 ? -0.227 14.141 -3.324 1 92.88 46 ASP B N 1
ATOM 2396 C CA . ASP B 1 46 ? -1.215 13.578 -4.238 1 92.88 46 ASP B CA 1
ATOM 2397 C C . ASP B 1 46 ? -1.768 12.258 -3.699 1 92.88 46 ASP B C 1
ATOM 2399 O O . ASP B 1 46 ? -1.185 11.195 -3.926 1 92.88 46 ASP B O 1
ATOM 2403 N N . LEU B 1 47 ? -2.928 12.32 -3.082 1 91.19 47 LEU B N 1
ATOM 2404 C CA . LEU B 1 47 ? -3.426 11.188 -2.305 1 91.19 47 LEU B CA 1
ATOM 2405 C C . LEU B 1 47 ? -3.824 10.031 -3.219 1 91.19 47 LEU B C 1
ATOM 2407 O O . LEU B 1 47 ? -3.654 8.867 -2.859 1 91.19 47 LEU B O 1
ATOM 2411 N N . SER B 1 48 ? -4.34 10.289 -4.43 1 90 48 SER B N 1
ATOM 2412 C CA . SER B 1 48 ? -4.789 9.227 -5.324 1 90 48 SER B CA 1
ATOM 2413 C C . SER B 1 48 ? -3.682 8.812 -6.289 1 90 48 SER B C 1
ATOM 2415 O O . SER B 1 48 ? -3.68 7.688 -6.797 1 90 48 SER B O 1
ATOM 2417 N N . GLY B 1 49 ? -2.795 9.742 -6.457 1 90.62 49 GLY B N 1
ATOM 2418 C CA . GLY B 1 49 ? -1.675 9.461 -7.34 1 90.62 49 GLY B CA 1
ATOM 2419 C C . GLY B 1 49 ? -0.454 8.938 -6.605 1 90.62 49 GLY B C 1
ATOM 2420 O O . GLY B 1 49 ? 0.561 8.617 -7.227 1 90.62 49 GLY B O 1
ATOM 2421 N N . TYR B 1 50 ? -0.531 8.906 -5.332 1 94.31 50 TYR B N 1
ATOM 2422 C CA . TYR B 1 50 ? 0.51 8.344 -4.48 1 94.31 50 TYR B CA 1
ATOM 2423 C C . TYR B 1 50 ? 1.855 9.008 -4.75 1 94.31 50 TYR B C 1
ATOM 2425 O O . TYR B 1 50 ? 2.857 8.32 -4.977 1 94.31 50 TYR B O 1
ATOM 2433 N N . GLY B 1 51 ? 1.873 10.297 -4.695 1 94.56 51 GLY B N 1
ATOM 2434 C CA . GLY B 1 51 ? 3.084 11.07 -4.922 1 94.56 51 GLY B CA 1
ATOM 2435 C C . GLY B 1 51 ? 3.08 12.406 -4.207 1 94.56 51 GLY B C 1
ATOM 2436 O O . GLY B 1 51 ? 2.115 12.75 -3.518 1 94.56 51 GLY B O 1
ATOM 2437 N N . LEU B 1 52 ? 4.191 13.055 -4.305 1 95.38 52 LEU B N 1
ATOM 2438 C CA . LEU B 1 52 ? 4.375 14.383 -3.729 1 95.38 52 LEU B CA 1
ATOM 2439 C C . LEU B 1 52 ? 4.91 15.352 -4.773 1 95.38 52 LEU B C 1
ATOM 2441 O O . LEU B 1 52 ? 5.941 15.094 -5.398 1 95.38 52 LEU B O 1
ATOM 2445 N N . THR B 1 53 ? 4.188 16.422 -4.98 1 93.69 53 THR B N 1
ATOM 2446 C CA . THR B 1 53 ? 4.676 17.469 -5.863 1 93.69 53 THR B CA 1
ATOM 2447 C C . THR B 1 53 ? 5.469 18.516 -5.078 1 93.69 53 THR B C 1
ATOM 2449 O O . THR B 1 53 ? 5.023 18.984 -4.027 1 93.69 53 THR B O 1
ATOM 2452 N N . VAL B 1 54 ? 6.574 18.844 -5.648 1 95 54 VAL B N 1
ATOM 2453 C CA . VAL B 1 54 ? 7.441 19.844 -5.051 1 95 54 VAL B CA 1
ATOM 2454 C C . VAL B 1 54 ? 7.57 21.047 -5.996 1 95 54 VAL B C 1
ATOM 2456 O O . VAL B 1 54 ? 7.793 20.875 -7.199 1 95 54 VAL B O 1
ATOM 2459 N N . PHE B 1 55 ? 7.395 22.281 -5.445 1 93.5 55 PHE B N 1
ATOM 2460 C CA . PHE B 1 55 ? 7.57 23.516 -6.207 1 93.5 55 PHE B CA 1
ATOM 2461 C C . PHE B 1 55 ? 8.625 24.406 -5.562 1 93.5 55 PHE B C 1
ATOM 2463 O O . PHE B 1 55 ? 8.586 24.656 -4.355 1 93.5 55 PHE B O 1
ATOM 2470 N N . SER B 1 56 ? 9.594 24.828 -6.355 1 93.88 56 SER B N 1
ATOM 2471 C CA . SER B 1 56 ? 10.594 25.797 -5.945 1 93.88 56 SER B CA 1
ATOM 2472 C C . SER B 1 56 ? 10.266 27.188 -6.488 1 93.88 56 SER B C 1
ATOM 2474 O O . SER B 1 56 ? 10.242 27.391 -7.703 1 93.88 56 SER B O 1
ATOM 2476 N N . LEU B 1 57 ? 10.141 28.109 -5.551 1 91.31 57 LEU B N 1
ATOM 2477 C CA . LEU B 1 57 ? 9.805 29.469 -5.953 1 91.31 57 LEU B CA 1
ATOM 2478 C C . LEU B 1 57 ? 10.977 30.109 -6.695 1 91.31 57 LEU B C 1
ATOM 2480 O O . LEU B 1 57 ? 10.789 30.688 -7.773 1 91.31 57 LEU B O 1
ATOM 2484 N N . ARG B 1 58 ? 12.148 29.969 -6.168 1 91.12 58 ARG B N 1
ATOM 2485 C CA . ARG B 1 58 ? 13.336 30.594 -6.746 1 91.12 58 ARG B CA 1
ATOM 2486 C C . ARG B 1 58 ? 13.57 30.109 -8.172 1 91.12 58 ARG B C 1
ATOM 2488 O O . ARG B 1 58 ? 13.828 30.906 -9.07 1 91.12 58 ARG B O 1
ATOM 2495 N N . ASN B 1 59 ? 13.438 28.812 -8.336 1 90.88 59 ASN B N 1
ATOM 2496 C CA . ASN B 1 59 ? 13.75 28.219 -9.633 1 90.88 59 ASN B CA 1
ATOM 2497 C C . ASN B 1 59 ? 12.516 28.172 -10.531 1 90.88 59 ASN B C 1
ATOM 2499 O O . ASN B 1 59 ? 12.617 27.844 -11.719 1 90.88 59 ASN B O 1
ATOM 2503 N N . ASN B 1 60 ? 11.398 28.453 -9.945 1 89.5 60 ASN B N 1
ATOM 2504 C CA . ASN B 1 60 ? 10.125 28.344 -10.664 1 89.5 60 ASN B CA 1
ATOM 2505 C C . ASN B 1 60 ? 10 27.016 -11.383 1 89.5 60 ASN B C 1
ATOM 2507 O O . ASN B 1 60 ? 9.727 26.969 -12.586 1 89.5 60 ASN B O 1
ATOM 2511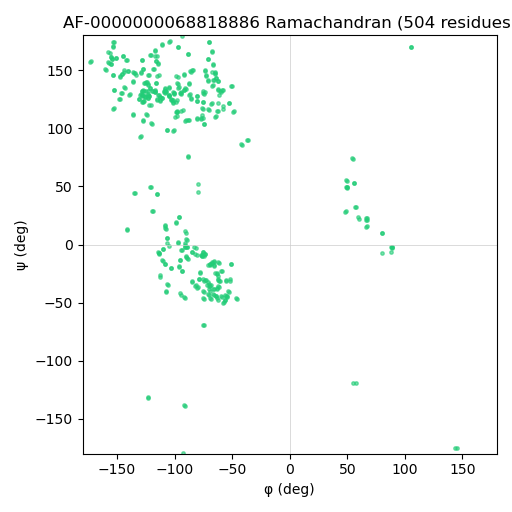 N N . ARG B 1 61 ? 10.258 26.016 -10.641 1 89.31 61 ARG B N 1
ATOM 2512 C CA . ARG B 1 61 ? 10.234 24.656 -11.141 1 89.31 61 ARG B CA 1
ATOM 2513 C C . ARG B 1 61 ? 9.516 23.719 -10.18 1 89.31 61 ARG B C 1
ATOM 2515 O O . ARG B 1 61 ? 9.539 23.938 -8.961 1 89.31 61 ARG B O 1
ATOM 2522 N N . SER B 1 62 ? 8.867 22.703 -10.82 1 92 62 SER B N 1
ATOM 2523 C CA . SER B 1 62 ? 8.219 21.688 -10.008 1 92 62 SER B CA 1
ATOM 2524 C C . SER B 1 62 ? 8.625 20.281 -10.445 1 92 62 SER B C 1
ATOM 2526 O O . SER B 1 62 ? 8.977 20.078 -11.609 1 92 62 SER B O 1
ATOM 2528 N N . TRP B 1 63 ? 8.688 19.359 -9.531 1 93.25 63 TRP B N 1
ATOM 2529 C CA . TRP B 1 63 ? 8.938 17.953 -9.836 1 93.25 63 TRP B CA 1
ATOM 2530 C C . TRP B 1 63 ? 8.102 17.047 -8.938 1 93.25 63 TRP B C 1
ATOM 2532 O O . TRP B 1 63 ? 7.598 17.484 -7.902 1 93.25 63 TRP B O 1
ATOM 2542 N N . ARG B 1 64 ? 7.926 15.844 -9.398 1 94 64 ARG B N 1
ATOM 2543 C CA . ARG B 1 64 ? 7.141 14.844 -8.68 1 94 64 ARG B CA 1
ATOM 2544 C C . ARG B 1 64 ? 8.047 13.812 -8.016 1 94 64 ARG B C 1
ATOM 2546 O O . ARG B 1 64 ? 8.969 13.297 -8.648 1 94 64 ARG B O 1
ATOM 2553 N N . VAL B 1 65 ? 7.832 13.633 -6.762 1 95.56 65 VAL B N 1
ATOM 2554 C CA . VAL B 1 65 ? 8.555 12.625 -5.992 1 95.56 65 VAL B CA 1
ATOM 2555 C C . VAL B 1 65 ? 7.688 11.383 -5.812 1 95.56 65 VAL B C 1
ATOM 2557 O O . VAL B 1 65 ? 6.5 11.492 -5.492 1 95.56 65 VAL B O 1
ATOM 2560 N N . SER B 1 66 ? 8.258 10.219 -6.109 1 94.94 66 SER B N 1
ATOM 2561 C CA . SER B 1 66 ? 7.602 8.93 -5.902 1 94.94 66 SER B CA 1
ATOM 2562 C C . SER B 1 66 ? 8.352 8.086 -4.875 1 94.94 66 SER B C 1
ATOM 2564 O O . SER B 1 66 ? 9.586 8.055 -4.875 1 94.94 66 SER B O 1
ATOM 2566 N N . HIS B 1 67 ? 7.641 7.449 -4.051 1 96.81 67 HIS B N 1
ATOM 2567 C CA . HIS B 1 67 ? 8.211 6.562 -3.041 1 96.81 67 HIS B CA 1
ATOM 2568 C C . HIS B 1 67 ? 7.172 5.574 -2.525 1 96.81 67 HIS B C 1
ATOM 2570 O O . HIS B 1 67 ? 5.988 5.906 -2.424 1 96.81 67 HIS B O 1
ATOM 2576 N N . LYS B 1 68 ? 7.574 4.406 -2.105 1 96.94 68 LYS B N 1
ATOM 2577 C CA . LYS B 1 68 ? 6.672 3.348 -1.655 1 96.94 68 LYS B CA 1
ATOM 2578 C C . LYS B 1 68 ? 5.883 3.787 -0.425 1 96.94 68 LYS B C 1
ATOM 2580 O O . LYS B 1 68 ? 4.734 3.375 -0.239 1 96.94 68 LYS B O 1
ATOM 2585 N N . TYR B 1 69 ? 6.445 4.648 0.414 1 98 69 TYR B N 1
ATOM 2586 C CA . TYR B 1 69 ? 5.805 5.07 1.653 1 98 69 TYR B CA 1
ATOM 2587 C C . TYR B 1 69 ? 4.676 6.055 1.375 1 98 69 TYR B C 1
ATOM 2589 O O . TYR B 1 69 ? 3.924 6.422 2.281 1 98 69 TYR B O 1
ATOM 2597 N N . PHE B 1 70 ? 4.477 6.52 0.116 1 97.31 70 PHE B N 1
ATOM 2598 C CA . PHE B 1 70 ? 3.383 7.418 -0.232 1 97.31 70 PHE B CA 1
ATOM 2599 C C . PHE B 1 70 ? 2.107 6.637 -0.517 1 97.31 70 PHE B C 1
ATOM 2601 O O . PHE B 1 70 ? 1.034 7.223 -0.677 1 97.31 70 PHE B O 1
ATOM 2608 N N . TYR B 1 71 ? 2.17 5.328 -0.556 1 97.12 71 TYR B N 1
ATOM 2609 C CA . TYR B 1 71 ? 1.028 4.477 -0.87 1 97.12 71 TYR B CA 1
ATOM 2610 C C . TYR B 1 71 ? 0.238 4.137 0.388 1 97.12 71 TYR B C 1
ATOM 2612 O O . TYR B 1 71 ? 0.751 4.262 1.503 1 97.12 71 TYR B O 1
ATOM 2620 N N . LEU B 1 72 ? -0.985 3.662 0.138 1 97.69 72 LEU B N 1
ATOM 2621 C CA . LEU B 1 72 ? -1.825 3.18 1.229 1 97.69 72 LEU B CA 1
ATOM 2622 C C . LEU B 1 72 ? -1.231 1.923 1.856 1 97.69 72 LEU B C 1
ATOM 2624 O O . LEU B 1 72 ? -0.381 1.264 1.253 1 97.69 72 LEU B O 1
ATOM 2628 N N . GLU B 1 73 ? -1.563 1.723 3.078 1 97.56 73 GLU B N 1
ATOM 2629 C CA . GLU B 1 73 ? -1.312 0.441 3.729 1 97.56 73 GLU B CA 1
ATOM 2630 C C . GLU B 1 73 ? -2.523 -0.481 3.619 1 97.56 73 GLU B C 1
ATOM 2632 O O . GLU B 1 73 ? -3.57 -0.212 4.211 1 97.56 73 GLU B O 1
ATOM 2637 N N . PRO B 1 74 ? -2.391 -1.603 2.916 1 97.31 74 PRO B N 1
ATOM 2638 C CA . PRO B 1 74 ? -3.555 -2.445 2.629 1 97.31 74 PRO B CA 1
ATOM 2639 C C . PRO B 1 74 ? -4.301 -2.871 3.891 1 97.31 74 PRO B C 1
ATOM 2641 O O . PRO B 1 74 ? -5.523 -3.027 3.863 1 97.31 74 PRO B O 1
ATOM 2644 N N . GLN B 1 75 ? -3.658 -3.014 4.969 1 95.31 75 GLN B N 1
ATOM 2645 C CA . GLN B 1 75 ? -4.266 -3.518 6.195 1 95.31 75 GLN B CA 1
ATOM 2646 C C . GLN B 1 75 ? -4.988 -2.404 6.949 1 95.31 75 GLN B C 1
ATOM 2648 O O . GLN B 1 75 ? -5.656 -2.658 7.953 1 95.31 75 GLN B O 1
ATOM 2653 N N . ALA B 1 76 ? -4.945 -1.186 6.469 1 96.25 76 ALA B N 1
ATOM 2654 C CA . ALA B 1 76 ? -5.504 -0.045 7.191 1 96.25 76 ALA B CA 1
ATOM 2655 C C . ALA B 1 76 ? -6.613 0.624 6.383 1 96.25 76 ALA B C 1
ATOM 2657 O O . ALA B 1 76 ? -6.848 1.826 6.52 1 96.25 76 ALA B O 1
ATOM 2658 N N . GLY B 1 77 ? -7.305 -0.088 5.57 1 94.19 77 GLY B N 1
ATOM 2659 C CA . GLY B 1 77 ? -8.25 0.526 4.652 1 94.19 77 GLY B CA 1
ATOM 2660 C C . GLY B 1 77 ? -9.68 0.502 5.164 1 94.19 77 GLY B C 1
ATOM 2661 O O . GLY B 1 77 ? -10.594 0.984 4.488 1 94.19 77 GLY B O 1
ATOM 2662 N N . ASP B 1 78 ? -9.922 -0.038 6.383 1 94.31 78 ASP B N 1
ATOM 2663 C CA . ASP B 1 78 ? -11.281 -0.141 6.91 1 94.31 78 ASP B CA 1
ATOM 2664 C C . ASP B 1 78 ? -11.617 1.056 7.797 1 94.31 78 ASP B C 1
ATOM 2666 O O . ASP B 1 78 ? -10.844 1.41 8.688 1 94.31 78 ASP B O 1
ATOM 2670 N N . PHE B 1 79 ? -12.766 1.667 7.559 1 96.12 79 PHE B N 1
ATOM 2671 C CA . PHE B 1 79 ? -13.25 2.809 8.328 1 96.12 79 PHE B CA 1
ATOM 2672 C C . PHE B 1 79 ? -14.617 2.521 8.922 1 96.12 79 PHE B C 1
ATOM 2674 O O . PHE B 1 79 ? -15.445 1.856 8.297 1 96.12 79 PHE B O 1
ATOM 2681 N N . ASN B 1 80 ? -14.781 2.879 10.086 1 94.81 80 ASN B N 1
ATOM 2682 C CA . ASN B 1 80 ? -16.062 2.908 10.773 1 94.81 80 ASN B CA 1
ATOM 2683 C C . ASN B 1 80 ? -16.312 4.258 11.445 1 94.81 80 ASN B C 1
ATOM 2685 O O . ASN B 1 80 ? -15.953 4.457 12.602 1 94.81 80 ASN B O 1
ATOM 2689 N N . ILE B 1 81 ? -16.984 5.152 10.734 1 93.94 81 ILE B N 1
ATOM 2690 C CA . ILE B 1 81 ? -17.156 6.535 11.164 1 93.94 81 ILE B CA 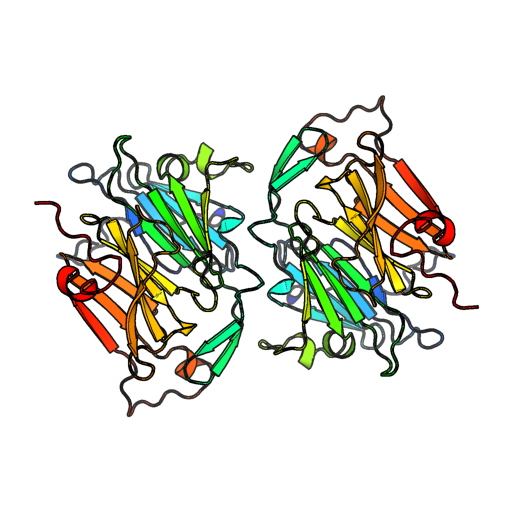1
ATOM 2691 C C . ILE B 1 81 ? -18.641 6.906 11.133 1 93.94 81 ILE B C 1
ATOM 2693 O O . ILE B 1 81 ? -19.297 6.742 10.102 1 93.94 81 ILE B O 1
ATOM 2697 N N . ALA B 1 82 ? -19.172 7.363 12.281 1 90.19 82 ALA B N 1
ATOM 2698 C CA . ALA B 1 82 ? -20.547 7.797 12.422 1 90.19 82 ALA B CA 1
ATOM 2699 C C . ALA B 1 82 ? -21.516 6.684 12.023 1 90.19 82 ALA B C 1
ATOM 2701 O O . ALA B 1 82 ? -22.547 6.938 11.383 1 90.19 82 ALA B O 1
ATOM 2702 N N . GLY B 1 83 ? -21.062 5.438 12.289 1 90.56 83 GLY B N 1
ATOM 2703 C CA . GLY B 1 83 ? -21.938 4.305 12.055 1 90.56 83 GLY B CA 1
ATOM 2704 C C . GLY B 1 83 ? -21.844 3.758 10.641 1 90.56 83 GLY B C 1
ATOM 2705 O O . GLY B 1 83 ? -22.484 2.766 10.305 1 90.56 83 GLY B O 1
ATOM 2706 N N . HIS B 1 84 ? -21.047 4.387 9.828 1 93.81 84 HIS B N 1
ATOM 2707 C CA . HIS B 1 84 ? -20.859 3.934 8.453 1 93.81 84 HIS B CA 1
ATOM 2708 C C . HIS B 1 84 ? -19.562 3.152 8.297 1 93.81 84 HIS B C 1
ATOM 2710 O O . HIS B 1 84 ? -18.5 3.607 8.734 1 93.81 84 HIS B O 1
ATOM 2716 N N . GLN B 1 85 ? -19.688 1.97 7.68 1 94.31 85 GLN B N 1
ATOM 2717 C CA . GLN B 1 85 ? -18.516 1.165 7.344 1 94.31 85 GLN B CA 1
ATOM 2718 C C . GLN B 1 85 ? -18.156 1.301 5.867 1 94.31 85 GLN B C 1
ATOM 2720 O O . GLN B 1 85 ? -19.016 1.162 5 1 94.31 85 GLN B O 1
ATOM 2725 N N . PHE B 1 86 ? -16.969 1.678 5.582 1 94.06 86 PHE B N 1
ATOM 2726 C CA . PHE B 1 86 ? -16.531 1.847 4.207 1 94.06 86 PHE B CA 1
ATOM 2727 C C . PHE B 1 86 ? -15.023 1.644 4.098 1 94.06 86 PHE B C 1
ATOM 2729 O O . PHE B 1 86 ? -14.336 1.481 5.109 1 94.06 86 PHE B O 1
ATOM 2736 N N . GLN B 1 87 ? -14.578 1.581 2.797 1 93.38 87 GLN B N 1
ATOM 2737 C CA . GLN B 1 87 ? -13.156 1.425 2.494 1 93.38 87 GLN B CA 1
ATOM 2738 C C . GLN B 1 87 ? -12.68 2.504 1.527 1 93.38 87 GLN B C 1
ATOM 2740 O O . GLN B 1 87 ? -13.398 2.875 0.597 1 93.38 87 GLN B O 1
ATOM 2745 N N . TRP B 1 88 ? -11.594 3.08 1.867 1 92 88 TRP B N 1
ATOM 2746 C CA . TRP B 1 88 ? -10.906 4.02 0.984 1 92 88 TRP B CA 1
ATOM 2747 C C . TRP B 1 88 ? -9.523 3.496 0.604 1 92 88 TRP B C 1
ATOM 2749 O O . TRP B 1 88 ? -9.07 2.477 1.13 1 92 88 TRP B O 1
ATOM 2759 N N . ARG B 1 89 ? -8.898 4.133 -0.408 1 93.19 89 ARG B N 1
ATOM 2760 C CA . ARG B 1 89 ? -7.59 3.713 -0.89 1 93.19 89 ARG B CA 1
ATOM 2761 C C . ARG B 1 89 ? -6.672 4.91 -1.089 1 93.19 89 ARG B C 1
ATOM 2763 O O . ARG B 1 89 ? -5.996 5.02 -2.115 1 93.19 89 ARG B O 1
ATOM 2770 N N . ASP B 1 90 ? -6.695 5.793 -0.11 1 94.44 90 ASP B N 1
ATOM 2771 C CA . ASP B 1 90 ? -5.926 7.031 -0.208 1 94.44 90 ASP B CA 1
ATOM 2772 C C . ASP B 1 90 ? -4.504 6.84 0.316 1 94.44 90 ASP B C 1
ATOM 2774 O O . ASP B 1 90 ? -4.297 6.156 1.321 1 94.44 90 ASP B O 1
ATOM 2778 N N . GLY B 1 91 ? -3.57 7.445 -0.433 1 96.19 91 GLY B N 1
ATOM 2779 C CA . GLY B 1 91 ? -2.178 7.43 -0.018 1 96.19 91 GLY B CA 1
ATOM 2780 C C . GLY B 1 91 ? -1.796 8.625 0.831 1 96.19 91 GLY B C 1
ATOM 2781 O O . GLY B 1 91 ? -2.518 8.992 1.763 1 96.19 91 GLY B O 1
ATOM 2782 N N . VAL B 1 92 ? -0.611 9.148 0.541 1 96.75 92 VAL B N 1
ATOM 2783 C CA . VAL B 1 92 ? -0.075 10.281 1.297 1 96.75 92 VAL B CA 1
ATOM 2784 C C . VAL B 1 92 ? -1.093 11.414 1.319 1 96.75 92 VAL B C 1
ATOM 2786 O O . VAL B 1 92 ? -1.479 11.938 0.269 1 96.75 92 VAL B O 1
ATOM 2789 N N . PHE B 1 93 ? -1.448 11.766 2.525 1 94.62 93 PHE B N 1
ATOM 2790 C CA . PHE B 1 93 ? -2.535 12.719 2.701 1 94.62 93 PHE B CA 1
ATOM 2791 C C . PHE B 1 93 ? -1.999 14.07 3.152 1 94.62 93 PHE B C 1
ATOM 2793 O O . PHE B 1 93 ? -2.457 15.117 2.682 1 94.62 93 PHE B O 1
ATOM 2800 N N . SER B 1 94 ? -1.029 14.016 4.051 1 92.88 94 SER B N 1
ATOM 2801 C CA . SER B 1 94 ? -0.499 15.25 4.617 1 92.88 94 SER B CA 1
ATOM 2802 C C . SER B 1 94 ? 1.003 15.148 4.859 1 92.88 94 SER B C 1
ATOM 2804 O O . SER B 1 94 ? 1.53 14.055 5.066 1 92.88 94 SER B O 1
ATOM 2806 N N . VAL B 1 95 ? 1.588 16.297 4.75 1 97.19 95 VAL B N 1
ATOM 2807 C CA . VAL B 1 95 ? 2.992 16.406 5.133 1 97.19 95 VAL B CA 1
ATOM 2808 C C . VAL B 1 95 ? 3.168 17.531 6.148 1 97.19 95 VAL B C 1
ATOM 2810 O O . VAL B 1 95 ? 2.529 18.578 6.039 1 97.19 95 VAL B O 1
ATOM 2813 N N . GLU B 1 96 ? 3.977 17.297 7.133 1 97.12 96 GLU B N 1
ATOM 2814 C CA . GLU B 1 96 ? 4.246 18.25 8.203 1 97.12 96 GLU B CA 1
ATOM 2815 C C . GLU B 1 96 ? 5.738 18.547 8.328 1 97.12 96 GLU B C 1
ATOM 2817 O O . GLU B 1 96 ? 6.566 17.641 8.195 1 97.12 96 GLU B O 1
ATOM 2822 N N . LEU B 1 97 ? 6.051 19.812 8.57 1 97.31 97 LEU B N 1
ATOM 2823 C CA . LEU B 1 97 ? 7.449 20.203 8.648 1 97.31 97 LEU B CA 1
ATOM 2824 C C . LEU B 1 97 ? 7.84 20.547 10.086 1 97.31 97 LEU B C 1
ATOM 2826 O O . LEU B 1 97 ? 7.133 21.281 10.766 1 97.31 97 LEU B O 1
ATOM 2830 N N . SER B 1 98 ? 8.945 19.984 10.492 1 96.75 98 SER B N 1
ATOM 2831 C CA . SER B 1 98 ? 9.539 20.422 11.75 1 96.75 98 SER B CA 1
ATOM 2832 C C . SER B 1 98 ? 10.117 21.828 11.625 1 96.75 98 SER B C 1
ATOM 2834 O O . SER B 1 98 ? 10.094 22.422 10.539 1 96.75 98 SER B O 1
ATOM 2836 N N . ASP B 1 99 ? 10.57 22.312 12.789 1 94.38 99 ASP B N 1
ATOM 2837 C CA . ASP B 1 99 ? 11.406 23.5 12.711 1 94.38 99 ASP B CA 1
ATOM 2838 C C . ASP B 1 99 ? 12.742 23.188 12.039 1 94.38 99 ASP B C 1
ATOM 2840 O O . ASP B 1 99 ? 13.07 22.031 11.805 1 94.38 99 ASP B O 1
ATOM 2844 N N . ILE B 1 100 ? 13.414 24.297 11.68 1 93.94 100 ILE B N 1
ATOM 2845 C CA . ILE B 1 100 ? 14.711 24.156 11.031 1 93.94 100 ILE B CA 1
ATOM 2846 C C . ILE B 1 100 ? 15.688 23.469 11.984 1 93.94 100 ILE B C 1
ATOM 2848 O O . ILE B 1 100 ? 15.758 23.812 13.172 1 93.94 100 ILE B O 1
ATOM 2852 N N . LYS B 1 101 ? 16.406 22.469 11.422 1 94.12 101 LYS B N 1
ATOM 2853 C CA . LYS B 1 101 ? 17.406 21.75 12.195 1 94.12 101 LYS B CA 1
ATOM 2854 C C . LYS B 1 101 ? 18.797 22.375 12.008 1 94.12 101 LYS B C 1
ATOM 2856 O O . LYS B 1 101 ? 18.938 23.359 11.297 1 94.12 101 LYS B O 1
ATOM 2861 N N . SER B 1 102 ? 19.734 21.734 12.719 1 94.25 102 SER B N 1
ATOM 2862 C CA . SER B 1 102 ? 21.094 22.281 12.742 1 94.25 102 SER B CA 1
ATOM 2863 C C . SER B 1 102 ? 21.719 22.281 11.352 1 94.25 102 SER B C 1
ATOM 2865 O O . SER B 1 102 ? 22.562 23.125 11.039 1 94.25 102 SER B O 1
ATOM 2867 N N . ASP B 1 103 ? 21.297 21.469 10.508 1 94.25 103 ASP B N 1
ATOM 2868 C CA . ASP B 1 103 ? 21.891 21.375 9.172 1 94.25 103 ASP B CA 1
ATOM 2869 C C . ASP B 1 103 ? 21.188 22.312 8.195 1 94.25 103 ASP B C 1
ATOM 2871 O O . ASP B 1 103 ? 21.469 22.281 6.996 1 94.25 103 ASP B O 1
ATOM 2875 N N . GLY B 1 104 ? 20.281 23.078 8.68 1 92.19 104 GLY B N 1
ATOM 2876 C CA . GLY B 1 104 ? 19.609 24.062 7.848 1 92.19 104 GLY B CA 1
ATOM 2877 C C . GLY B 1 104 ? 18.375 23.5 7.145 1 92.19 104 GLY B C 1
ATOM 2878 O O . GLY B 1 104 ? 17.688 24.234 6.43 1 92.19 104 GLY B O 1
ATOM 2879 N N . ASN B 1 105 ? 18.125 22.25 7.332 1 95.62 105 ASN B N 1
ATOM 2880 C CA . ASN B 1 105 ? 16.984 21.609 6.723 1 95.62 105 ASN B CA 1
ATOM 2881 C C . ASN B 1 105 ? 15.93 21.219 7.766 1 95.62 105 ASN B C 1
ATOM 2883 O O . ASN B 1 105 ? 16.094 21.5 8.953 1 95.62 105 ASN B O 1
ATOM 2887 N N . ARG B 1 106 ? 14.797 20.781 7.305 1 97.38 106 ARG B N 1
ATOM 2888 C CA . ARG B 1 106 ? 13.711 20.328 8.172 1 97.38 106 ARG B CA 1
ATOM 2889 C C . ARG B 1 106 ? 13.453 18.828 7.992 1 97.38 106 ARG B C 1
ATOM 2891 O O . ARG B 1 106 ? 13.844 18.25 6.977 1 97.38 106 ARG B O 1
ATOM 2898 N N . ASP B 1 107 ? 12.875 18.25 9.062 1 98 107 ASP B N 1
ATOM 2899 C CA . ASP B 1 107 ? 12.211 16.969 8.859 1 98 107 ASP B CA 1
ATOM 2900 C C . ASP B 1 107 ? 10.82 17.141 8.266 1 98 107 ASP B C 1
ATOM 2902 O O . ASP B 1 107 ? 10.047 18 8.719 1 98 107 ASP B O 1
ATOM 2906 N N . MET B 1 108 ? 10.594 16.484 7.254 1 98.5 108 MET B N 1
ATOM 2907 C CA . MET B 1 108 ? 9.234 16.359 6.73 1 98.5 108 MET B CA 1
ATOM 2908 C C . MET B 1 108 ? 8.594 15.055 7.18 1 98.5 108 MET B C 1
ATOM 2910 O O . MET B 1 108 ? 9.055 13.977 6.82 1 98.5 108 MET B O 1
ATOM 2914 N N . PHE B 1 109 ? 7.594 15.156 7.961 1 98.44 109 PHE B N 1
ATOM 2915 C CA . PHE B 1 109 ? 6.793 14.008 8.352 1 98.44 109 PHE B CA 1
ATOM 2916 C C . PHE B 1 109 ? 5.609 13.82 7.406 1 98.44 109 PHE B C 1
ATOM 2918 O O . PHE B 1 109 ? 5.074 14.797 6.879 1 98.44 109 PHE B O 1
ATOM 2925 N N . PHE B 1 110 ? 5.238 12.562 7.172 1 98.25 110 PHE B N 1
ATOM 2926 C CA . PHE B 1 110 ? 4.086 12.32 6.316 1 98.25 110 PHE B CA 1
ATOM 2927 C C . PHE B 1 110 ? 3.453 10.969 6.633 1 98.25 110 PHE B C 1
ATOM 2929 O O . PHE B 1 110 ? 4.07 10.125 7.285 1 98.25 110 PHE B O 1
ATOM 2936 N N . HIS B 1 111 ? 2.26 10.797 6.23 1 97.38 111 HIS B N 1
ATOM 2937 C CA . HIS B 1 111 ? 1.481 9.578 6.43 1 97.38 111 HIS B CA 1
ATOM 2938 C C . HIS B 1 111 ? 0.392 9.445 5.371 1 97.38 111 HIS B C 1
ATOM 2940 O O . HIS B 1 111 ? -0.046 10.445 4.793 1 97.38 111 HIS B O 1
ATOM 2946 N N . ALA B 1 112 ? -0.019 8.211 5.137 1 97.06 112 ALA B N 1
ATOM 2947 C CA . ALA B 1 112 ? -1.167 7.957 4.27 1 97.06 112 ALA B CA 1
ATOM 2948 C C . ALA B 1 112 ? -2.477 8.078 5.047 1 97.06 112 ALA B C 1
ATOM 2950 O O . ALA B 1 112 ? -2.508 7.848 6.258 1 97.06 112 ALA B O 1
ATOM 2951 N N . MET B 1 113 ? -3.539 8.492 4.309 1 96.31 113 MET B N 1
ATOM 2952 C CA . MET B 1 113 ? -4.859 8.43 4.93 1 96.31 113 MET B CA 1
ATOM 2953 C C . MET B 1 113 ? -5.184 7.012 5.383 1 96.31 113 MET B C 1
ATOM 2955 O O . MET B 1 113 ? -5.555 6.793 6.535 1 96.31 113 MET B O 1
ATOM 2959 N N . GLU B 1 114 ? -4.98 6.078 4.43 1 96.62 114 GLU B N 1
ATOM 2960 C CA . GLU B 1 114 ? -5.137 4.664 4.754 1 96.62 114 GLU B CA 1
ATOM 2961 C C . GLU B 1 114 ? -3.832 4.066 5.266 1 96.62 114 GLU B C 1
ATOM 2963 O O . GLU B 1 114 ? -3.207 3.248 4.586 1 96.62 114 GLU B O 1
ATOM 2968 N N . GLY B 1 115 ? -3.52 4.367 6.492 1 97.06 115 GLY B N 1
ATOM 2969 C CA . GLY B 1 115 ? -2.277 3.896 7.082 1 97.06 115 GLY B CA 1
ATOM 2970 C C . GLY B 1 115 ? -2.156 4.219 8.562 1 97.06 115 GLY B C 1
ATOM 2971 O O . GLY B 1 115 ? -2.807 5.141 9.055 1 97.06 115 GLY B O 1
ATOM 2972 N N . HIS B 1 116 ? -1.323 3.428 9.219 1 97.12 116 HIS B N 1
ATOM 2973 C CA . HIS B 1 116 ? -1.032 3.637 10.633 1 97.12 116 HIS B CA 1
ATOM 2974 C C . HIS B 1 116 ? 0.395 4.137 10.828 1 97.12 116 HIS B C 1
ATOM 2976 O O . HIS B 1 116 ? 0.732 4.652 11.898 1 97.12 116 HIS B O 1
ATOM 2982 N N . HIS B 1 117 ? 1.183 4.035 9.859 1 97.44 117 HIS B N 1
ATOM 2983 C CA . HIS B 1 117 ? 2.588 4.383 10.039 1 97.44 117 HIS B CA 1
ATOM 2984 C C . HIS B 1 117 ? 2.818 5.875 9.828 1 97.44 117 HIS B C 1
ATOM 2986 O O . HIS B 1 117 ? 2.086 6.516 9.07 1 97.44 117 HIS B O 1
ATOM 2992 N N . MET B 1 118 ? 3.818 6.391 10.562 1 98.19 118 MET B N 1
ATOM 2993 C CA . MET B 1 118 ? 4.406 7.707 10.328 1 98.19 118 MET B CA 1
ATOM 2994 C C . MET B 1 118 ? 5.77 7.582 9.656 1 98.19 118 MET B C 1
ATOM 2996 O O . MET B 1 118 ? 6.57 6.719 10.031 1 98.19 118 MET B O 1
ATOM 3000 N N . TYR B 1 119 ? 5.977 8.43 8.641 1 98.44 119 TYR B N 1
ATOM 3001 C CA . TYR B 1 119 ? 7.246 8.43 7.926 1 98.44 119 TYR B CA 1
ATOM 3002 C C . TYR B 1 119 ? 7.914 9.797 7.996 1 98.44 119 TYR B C 1
ATOM 3004 O O . TYR B 1 119 ? 7.277 10.781 8.375 1 98.44 119 TYR B O 1
ATOM 3012 N N . ARG B 1 120 ? 9.188 9.766 7.688 1 98.56 120 ARG B N 1
ATOM 3013 C CA . ARG B 1 120 ? 9.961 11.008 7.734 1 98.56 120 ARG B CA 1
ATOM 3014 C C . ARG B 1 120 ? 11.031 11.031 6.648 1 98.56 120 ARG B C 1
ATOM 3016 O O . ARG B 1 120 ? 11.602 9.992 6.312 1 98.56 120 ARG B O 1
ATOM 3023 N N . VAL B 1 121 ? 11.305 12.156 6.137 1 98.75 121 VAL B N 1
ATOM 3024 C CA . VAL B 1 121 ? 12.406 12.391 5.207 1 98.75 121 VAL B CA 1
ATOM 3025 C C . VAL B 1 121 ? 12.953 13.805 5.402 1 98.75 121 VAL B C 1
ATOM 3027 O O . VAL B 1 121 ? 12.203 14.727 5.742 1 98.75 121 VAL B O 1
ATOM 3030 N N . SER B 1 122 ? 14.266 13.977 5.246 1 98.56 122 SER B N 1
ATOM 3031 C CA . SER B 1 122 ? 14.852 15.312 5.32 1 98.56 122 SER B CA 1
ATOM 3032 C C . SER B 1 122 ? 14.477 16.156 4.105 1 98.56 122 SER B C 1
ATOM 3034 O O . SER B 1 122 ? 14.484 15.656 2.975 1 98.56 122 SER B O 1
ATOM 3036 N N . THR B 1 123 ? 14.203 17.453 4.328 1 98.25 123 THR B N 1
ATOM 3037 C CA . THR B 1 123 ? 13.914 18.328 3.199 1 98.25 123 THR B CA 1
ATOM 3038 C C . THR B 1 123 ? 15.148 18.484 2.312 1 98.25 123 THR B C 1
ATOM 3040 O O . THR B 1 123 ? 15.039 18.906 1.16 1 98.25 123 THR B O 1
ATOM 3043 N N . ARG B 1 124 ? 16.344 18.141 2.85 1 98.06 124 ARG B N 1
ATOM 3044 C CA . ARG B 1 124 ? 17.531 18.109 2.016 1 98.06 124 ARG B CA 1
ATOM 3045 C C . ARG B 1 124 ? 17.328 17.234 0.792 1 98.06 124 ARG B C 1
ATOM 3047 O O . ARG B 1 124 ? 17.766 17.562 -0.308 1 98.06 124 ARG B O 1
ATOM 3054 N N . ILE B 1 125 ? 16.656 16.109 0.987 1 98.56 125 ILE B N 1
ATOM 3055 C CA . ILE B 1 125 ? 16.406 15.148 -0.078 1 98.56 125 ILE B CA 1
ATOM 3056 C C . ILE B 1 125 ? 15.32 15.68 -1.004 1 98.56 125 ILE B C 1
ATOM 3058 O O . ILE B 1 125 ? 15.484 15.695 -2.225 1 98.56 125 ILE B O 1
ATOM 3062 N N . ILE B 1 126 ? 14.258 16.188 -0.467 1 98.19 126 ILE B N 1
ATOM 3063 C CA . ILE B 1 126 ? 13.047 16.531 -1.194 1 98.19 126 ILE B CA 1
ATOM 3064 C C . ILE B 1 126 ? 13.305 17.766 -2.059 1 98.19 126 ILE B C 1
ATOM 3066 O O . ILE B 1 126 ? 12.766 17.891 -3.16 1 98.19 126 ILE B O 1
ATOM 3070 N N . LYS B 1 127 ? 14.109 18.656 -1.581 1 97.19 127 LYS B N 1
ATOM 3071 C CA . LYS B 1 127 ? 14.367 19.922 -2.264 1 97.19 127 LYS B CA 1
ATOM 3072 C C . LYS B 1 127 ? 15.336 19.734 -3.428 1 97.19 127 LYS B C 1
ATOM 3074 O O . LYS B 1 127 ? 15.445 20.594 -4.301 1 97.19 127 LYS B O 1
ATOM 3079 N N . ASN B 1 128 ? 16.109 18.719 -3.344 1 97.31 128 ASN B N 1
ATOM 3080 C CA . ASN B 1 128 ? 17.016 18.375 -4.43 1 97.31 128 ASN B CA 1
ATOM 3081 C C . ASN B 1 128 ? 16.359 17.484 -5.473 1 97.31 128 ASN B C 1
ATOM 3083 O O . ASN B 1 128 ? 16.156 16.297 -5.234 1 97.31 128 ASN B O 1
ATOM 3087 N N . GLU B 1 129 ? 16.078 18.078 -6.617 1 96.5 129 GLU B N 1
ATOM 3088 C CA . GLU B 1 129 ? 15.32 17.375 -7.645 1 96.5 129 GLU B CA 1
ATOM 3089 C C . GLU B 1 129 ? 15.977 16.047 -8 1 96.5 129 GLU B C 1
ATOM 3091 O O . GLU B 1 129 ? 15.305 15.023 -8.125 1 96.5 129 GLU B O 1
ATOM 3096 N N . THR B 1 130 ? 17.25 16.062 -8.164 1 97.31 130 THR B N 1
ATOM 3097 C CA . THR B 1 130 ? 17.984 14.844 -8.531 1 97.31 130 THR B CA 1
ATOM 3098 C C . THR B 1 130 ? 17.859 13.781 -7.441 1 97.31 130 THR B C 1
ATOM 3100 O O . THR B 1 130 ? 17.531 12.633 -7.73 1 97.31 130 THR B O 1
ATOM 3103 N N . LEU B 1 131 ? 18.062 14.141 -6.211 1 97.81 131 LEU B N 1
ATOM 3104 C CA . LEU B 1 131 ? 17.969 13.195 -5.102 1 97.81 131 LEU B CA 1
ATOM 3105 C C . LEU B 1 131 ? 16.516 12.742 -4.898 1 97.81 131 LEU B C 1
ATOM 3107 O O . LEU B 1 131 ? 16.266 11.578 -4.578 1 97.81 131 LEU B O 1
ATOM 3111 N N . ALA B 1 132 ? 15.617 13.625 -5.121 1 97.56 132 ALA B N 1
ATOM 3112 C CA . ALA B 1 132 ? 14.211 13.367 -4.836 1 97.56 132 ALA B CA 1
ATOM 3113 C C . ALA B 1 132 ? 13.609 12.398 -5.855 1 97.56 132 ALA B C 1
ATOM 3115 O O . ALA B 1 132 ? 12.695 11.641 -5.543 1 97.56 132 ALA B O 1
ATOM 3116 N N . THR B 1 133 ? 14.117 12.414 -7.094 1 96.12 133 THR B N 1
ATOM 3117 C CA . THR B 1 133 ? 13.422 11.711 -8.164 1 96.12 133 THR B CA 1
ATOM 3118 C C . THR B 1 133 ? 14.164 10.43 -8.547 1 96.12 133 THR B C 1
ATOM 3120 O O . THR B 1 133 ? 13.742 9.719 -9.461 1 96.12 133 THR B O 1
ATOM 3123 N N . ARG B 1 134 ? 15.188 10.109 -7.828 1 95 134 ARG B N 1
ATOM 3124 C CA . ARG B 1 134 ? 15.891 8.867 -8.141 1 95 134 ARG B CA 1
ATOM 3125 C C . ARG B 1 134 ? 15.062 7.648 -7.754 1 95 134 ARG B C 1
ATOM 3127 O O . ARG B 1 134 ? 14.148 7.75 -6.934 1 95 134 ARG B O 1
ATOM 3134 N N . SER B 1 135 ? 15.391 6.484 -8.352 1 88.81 135 SER B N 1
ATOM 3135 C CA . SER B 1 135 ? 14.578 5.281 -8.203 1 88.81 135 SER B CA 1
ATOM 3136 C C . SER B 1 135 ? 14.836 4.602 -6.863 1 88.81 135 SER B C 1
ATOM 3138 O O . SER B 1 135 ? 13.969 3.9 -6.34 1 88.81 135 SER B O 1
ATOM 3140 N N . TYR B 1 136 ? 16.047 4.746 -6.352 1 93.56 136 TYR B N 1
ATOM 3141 C CA . TYR B 1 136 ? 16.438 4.113 -5.102 1 93.56 136 TYR B CA 1
ATOM 3142 C C . TYR B 1 136 ? 16.875 5.156 -4.078 1 93.56 136 TYR B C 1
ATOM 3144 O O . TYR B 1 136 ? 17.844 5.883 -4.297 1 93.56 136 TYR B O 1
ATOM 3152 N N . HIS B 1 137 ? 16.141 5.164 -2.941 1 96.19 137 HIS B N 1
ATOM 3153 C CA . HIS B 1 137 ? 16.406 6.223 -1.971 1 96.19 137 HIS B CA 1
ATOM 3154 C C . HIS B 1 137 ? 17.156 5.684 -0.761 1 96.19 137 HIS B C 1
ATOM 3156 O O . HIS B 1 137 ? 17.453 6.434 0.176 1 96.19 137 HIS B O 1
ATOM 3162 N N . GLY B 1 138 ? 17.484 4.34 -0.755 1 94.38 138 GLY B N 1
ATOM 3163 C CA . GLY B 1 138 ? 18.172 3.771 0.391 1 94.38 138 GLY B CA 1
ATOM 3164 C C . GLY B 1 138 ? 17.453 4.012 1.703 1 94.38 138 GLY B C 1
ATOM 3165 O O . GLY B 1 138 ? 16.25 3.707 1.827 1 94.38 138 GLY B O 1
ATOM 3166 N N . ASN B 1 139 ? 18.172 4.723 2.576 1 95.06 139 ASN B N 1
ATOM 3167 C CA . ASN B 1 139 ? 17.625 4.938 3.908 1 95.06 139 ASN B CA 1
ATOM 3168 C C . ASN B 1 139 ? 17.172 6.379 4.102 1 95.06 139 ASN B C 1
ATOM 3170 O O . ASN B 1 139 ? 16.984 6.832 5.23 1 95.06 139 ASN B O 1
ATOM 3174 N N . ASP B 1 140 ? 17.016 7.129 3.035 1 97.81 140 ASP B N 1
ATOM 3175 C CA . ASP B 1 140 ? 16.656 8.539 3.133 1 97.81 140 A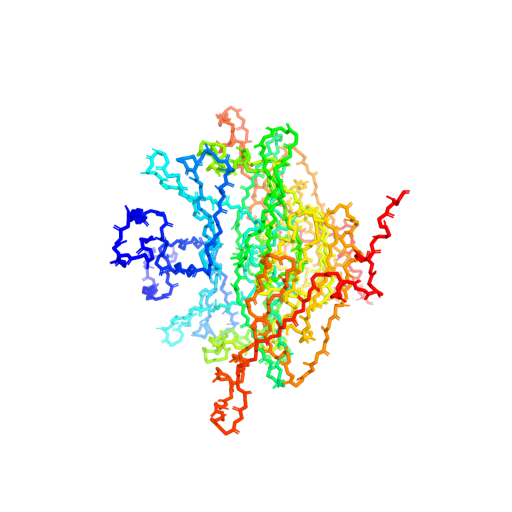SP B CA 1
ATOM 3176 C C . ASP B 1 140 ? 15.266 8.703 3.748 1 97.81 140 ASP B C 1
ATOM 3178 O O . ASP B 1 140 ? 15.031 9.625 4.531 1 97.81 140 ASP B O 1
ATOM 3182 N N . PHE B 1 141 ? 14.336 7.879 3.281 1 98.19 141 PHE B N 1
ATOM 3183 C CA . PHE B 1 141 ? 13.008 7.852 3.869 1 98.19 141 PHE B CA 1
ATOM 3184 C C . PHE B 1 141 ? 12.953 6.891 5.051 1 98.19 141 PHE B C 1
ATOM 3186 O O . PHE B 1 141 ? 13.359 5.734 4.938 1 98.19 141 PHE B O 1
ATOM 3193 N N . VAL B 1 142 ? 12.461 7.402 6.121 1 97.75 142 VAL B N 1
ATOM 3194 C CA . VAL B 1 142 ? 12.531 6.648 7.371 1 97.75 142 VAL B CA 1
ATOM 3195 C C . VAL B 1 142 ? 11.117 6.262 7.82 1 97.75 142 VAL B C 1
ATOM 3197 O O . VAL B 1 142 ? 10.203 7.086 7.793 1 97.75 142 VAL B O 1
ATOM 3200 N N . ASP B 1 143 ? 10.93 4.996 8.102 1 97.19 143 ASP B N 1
ATOM 3201 C CA . ASP B 1 143 ? 9.742 4.543 8.812 1 97.19 143 ASP B CA 1
ATOM 3202 C C . ASP B 1 143 ? 9.852 4.844 10.305 1 97.19 143 ASP B C 1
ATOM 3204 O O . ASP B 1 143 ? 10.586 4.164 11.031 1 97.19 143 ASP B O 1
ATOM 3208 N N . VAL B 1 144 ? 9.062 5.828 10.781 1 97.69 144 VAL B N 1
ATOM 3209 C CA . VAL B 1 144 ? 9.156 6.266 12.172 1 97.69 144 VAL B CA 1
ATOM 3210 C C . VAL B 1 144 ? 8.484 5.23 13.078 1 97.69 144 VAL B C 1
ATOM 3212 O O . VAL B 1 144 ? 8.891 5.055 14.234 1 97.69 144 VAL B O 1
ATOM 3215 N N . GLY B 1 145 ? 7.508 4.562 12.555 1 96.56 145 GLY B N 1
ATOM 3216 C CA . GLY B 1 145 ? 6.848 3.523 13.328 1 96.56 145 GLY B CA 1
ATOM 3217 C C . GLY B 1 145 ? 5.355 3.441 13.07 1 96.56 145 GLY B C 1
ATOM 3218 O O . GLY B 1 145 ? 4.844 4.09 12.148 1 96.56 145 GLY B O 1
ATOM 3219 N N . ASP B 1 146 ? 4.734 2.582 13.82 1 96.5 146 ASP B N 1
ATOM 3220 C CA . ASP B 1 146 ? 3.301 2.32 13.742 1 96.5 146 ASP B CA 1
ATOM 3221 C C . ASP B 1 146 ? 2.559 2.996 14.898 1 96.5 146 ASP B C 1
ATOM 3223 O O . ASP B 1 146 ? 2.887 2.779 16.062 1 96.5 146 ASP B O 1
ATOM 3227 N N . ARG B 1 147 ? 1.567 3.814 14.57 1 95.38 147 ARG B N 1
ATOM 3228 C CA . ARG B 1 147 ? 0.809 4.578 15.555 1 95.38 147 ARG B CA 1
ATOM 3229 C C . ARG B 1 147 ? -0.287 3.721 16.188 1 95.38 147 ARG B C 1
ATOM 3231 O O . ARG B 1 147 ? -0.991 4.172 17.094 1 95.38 147 ARG B O 1
ATOM 3238 N N . GLY B 1 148 ? -0.494 2.562 15.672 1 94.19 148 GLY B N 1
ATOM 3239 C CA . GLY B 1 148 ? -1.48 1.663 16.25 1 94.19 148 GLY B CA 1
ATOM 3240 C C . GLY B 1 148 ? -2.754 1.572 15.43 1 94.19 148 GLY B C 1
ATOM 3241 O O . GLY B 1 148 ? -3 2.41 14.555 1 94.19 148 GLY B O 1
ATOM 3242 N N . GLN B 1 149 ? -3.572 0.598 15.828 1 94.06 149 GLN B N 1
ATOM 3243 C CA . GLN B 1 149 ? -4.809 0.32 15.102 1 94.06 149 GLN B CA 1
ATOM 3244 C C . GLN B 1 149 ? -5.766 1.508 15.172 1 94.06 149 GLN B C 1
ATOM 3246 O O . GLN B 1 149 ? -5.855 2.18 16.203 1 94.06 149 GLN B O 1
ATOM 3251 N N . ASN B 1 150 ? -6.504 1.791 14.125 1 95.62 150 ASN B N 1
ATOM 3252 C CA . ASN B 1 150 ? -7.543 2.805 13.992 1 95.62 150 ASN B CA 1
ATOM 3253 C C . ASN B 1 150 ? -6.969 4.215 14.078 1 95.62 150 ASN B C 1
ATOM 3255 O O . ASN B 1 150 ? -7.68 5.164 14.414 1 95.62 150 ASN B O 1
ATOM 3259 N N . SER B 1 151 ? -5.664 4.367 13.781 1 96.69 151 SER B N 1
ATOM 3260 C CA . SER B 1 151 ? -5.043 5.684 13.898 1 96.69 151 SER B CA 1
ATOM 3261 C C . SER B 1 151 ? -4.961 6.383 12.547 1 96.69 151 SER B C 1
ATOM 3263 O O . SER B 1 151 ? -4.137 7.281 12.359 1 96.69 151 SER B O 1
ATOM 3265 N N . GLN B 1 152 ? -5.793 5.898 11.617 1 97.12 152 GLN B N 1
ATOM 3266 C CA . GLN B 1 152 ? -5.832 6.598 10.336 1 97.12 152 GLN B CA 1
ATOM 3267 C C . GLN B 1 152 ? -6.035 8.102 10.539 1 97.12 152 GLN B C 1
ATOM 3269 O O . GLN B 1 152 ? -6.855 8.516 11.359 1 97.12 152 GLN B O 1
ATOM 3274 N N . THR B 1 153 ? -5.246 8.867 9.766 1 96.38 153 THR B N 1
ATOM 3275 C CA . THR B 1 153 ? -5.172 10.305 9.992 1 96.38 153 THR B CA 1
ATOM 3276 C C . THR B 1 153 ? -5.422 11.07 8.695 1 96.38 153 THR B C 1
ATOM 3278 O O . THR B 1 153 ? -4.836 10.758 7.656 1 96.38 153 THR B O 1
ATOM 3281 N N . SER B 1 154 ? -6.312 11.977 8.719 1 92.81 154 SER B N 1
ATOM 3282 C CA . SER B 1 154 ? -6.512 12.859 7.578 1 92.81 154 SER B CA 1
ATOM 3283 C C . SER B 1 154 ? -5.402 13.898 7.484 1 92.81 154 SER B C 1
ATOM 3285 O O . SER B 1 154 ? -4.527 13.805 6.621 1 92.81 154 SER B O 1
ATOM 3287 N N . SER B 1 155 ? -5.398 14.852 8.453 1 93.88 155 SER B N 1
ATOM 3288 C CA . SER B 1 155 ? -4.379 15.898 8.453 1 93.88 155 SER B CA 1
ATOM 3289 C C . SER B 1 155 ? -3.691 16 9.812 1 93.88 155 SER B C 1
ATOM 3291 O O . SER B 1 155 ? -4.227 15.547 10.82 1 93.88 155 SER B O 1
ATOM 3293 N N . ALA B 1 156 ? -2.578 16.547 9.742 1 96.94 156 ALA B N 1
ATOM 3294 C CA . ALA B 1 156 ? -1.771 16.828 10.93 1 96.94 156 ALA B CA 1
ATOM 3295 C C . ALA B 1 156 ? -0.997 18.141 10.758 1 96.94 156 ALA B C 1
ATOM 3297 O O . ALA B 1 156 ? -0.939 18.688 9.664 1 96.94 156 ALA B O 1
ATOM 3298 N N . ASP B 1 157 ? -0.572 18.625 11.867 1 97 157 ASP B N 1
ATOM 3299 C CA . ASP B 1 157 ? 0.303 19.781 11.844 1 97 157 ASP B CA 1
ATOM 3300 C C . ASP B 1 157 ? 1.18 19.844 13.094 1 97 157 ASP B C 1
ATOM 3302 O O . ASP B 1 157 ? 0.852 19.234 14.117 1 97 157 ASP B O 1
ATOM 3306 N N . ILE B 1 158 ? 2.242 20.562 12.992 1 97.06 158 ILE B N 1
ATOM 3307 C CA . ILE B 1 158 ? 3.232 20.594 14.062 1 97.06 158 ILE B CA 1
ATOM 3308 C C . ILE B 1 158 ? 3.326 22.016 14.633 1 97.06 158 ILE B C 1
ATOM 3310 O O . ILE B 1 158 ? 3.373 22.984 13.883 1 97.06 158 ILE B O 1
ATOM 3314 N N . HIS B 1 159 ? 3.266 22.062 15.906 1 96.75 159 HIS B N 1
ATOM 3315 C CA . HIS B 1 159 ? 3.73 23.266 16.594 1 96.75 159 HIS B CA 1
ATOM 3316 C C . HIS B 1 159 ? 5.254 23.344 16.594 1 96.75 159 HIS B C 1
ATOM 3318 O O . HIS B 1 159 ? 5.91 22.703 17.422 1 96.75 159 HIS B O 1
ATOM 3324 N N . LYS B 1 160 ? 5.773 24.156 15.789 1 92.75 160 LYS B N 1
ATOM 3325 C CA . LYS B 1 160 ? 7.207 24.141 15.5 1 92.75 160 LYS B CA 1
ATOM 3326 C C . LYS B 1 160 ? 8.023 24.422 16.75 1 92.75 160 LYS B C 1
ATOM 3328 O O . LYS B 1 160 ? 9.07 23.812 16.969 1 92.75 160 LYS B O 1
ATOM 3333 N N . GLU B 1 161 ? 7.551 25.266 17.578 1 92.19 161 GLU B N 1
ATOM 3334 C CA . GLU B 1 161 ? 8.305 25.672 18.766 1 92.19 161 GLU B CA 1
ATOM 3335 C C . GLU B 1 161 ? 8.484 24.516 19.734 1 92.19 161 GLU B C 1
ATOM 3337 O O . GLU B 1 161 ? 9.57 24.312 20.297 1 92.19 161 GLU B O 1
ATOM 3342 N N . SER B 1 162 ? 7.457 23.797 19.922 1 94.38 162 SER B N 1
ATOM 3343 C CA . SER B 1 162 ? 7.523 22.734 20.906 1 94.38 162 SER B CA 1
ATOM 3344 C C . SER B 1 162 ? 7.844 21.391 20.25 1 94.38 162 SER B C 1
ATOM 3346 O O . SER B 1 162 ? 8.219 20.438 20.938 1 94.38 162 SER B O 1
ATOM 3348 N N . GLY B 1 163 ? 7.637 21.266 18.938 1 95.94 163 GLY B N 1
ATOM 3349 C CA . GLY B 1 163 ? 7.84 20 18.234 1 95.94 163 GLY B CA 1
ATOM 3350 C C . GLY B 1 163 ? 6.676 19.047 18.391 1 95.94 163 GLY B C 1
ATOM 3351 O O . GLY B 1 163 ? 6.766 17.891 17.969 1 95.94 163 GLY B O 1
ATOM 3352 N N . VAL B 1 164 ? 5.57 19.547 18.953 1 97.56 164 VAL B N 1
ATOM 3353 C CA . VAL B 1 164 ? 4.398 18.703 19.156 1 97.56 164 VAL B CA 1
ATOM 3354 C C . VAL B 1 164 ? 3.551 18.688 17.891 1 97.56 164 VAL B C 1
ATOM 3356 O O . VAL B 1 164 ? 3.186 19.734 17.359 1 97.56 164 VAL B O 1
ATOM 3359 N N . MET B 1 165 ? 3.293 17.5 17.438 1 97.75 165 MET B N 1
ATOM 3360 C CA . MET B 1 165 ? 2.406 17.297 16.281 1 97.75 165 MET B CA 1
ATOM 3361 C C . MET B 1 165 ? 0.994 16.953 16.75 1 97.75 165 MET B C 1
ATOM 3363 O O . MET B 1 165 ? 0.814 16.188 17.703 1 97.75 165 MET B O 1
ATOM 3367 N N . PHE B 1 166 ? 0.058 17.562 16.156 1 98.19 166 PHE B N 1
ATOM 3368 C CA . PHE B 1 166 ? -1.346 17.234 16.375 1 98.19 166 PHE B CA 1
ATOM 3369 C C . PHE B 1 166 ? -1.928 16.5 15.164 1 98.19 166 PHE B C 1
ATOM 3371 O O . PHE B 1 166 ? -1.713 16.906 14.023 1 98.19 166 PHE B O 1
ATOM 3378 N N . LEU B 1 167 ? -2.605 15.43 15.422 1 98.06 167 LEU B N 1
ATOM 3379 C CA . LEU B 1 167 ? -3.109 14.555 14.367 1 98.06 167 LEU B CA 1
ATOM 3380 C C . LEU B 1 167 ? -4.613 14.336 14.516 1 98.06 167 LEU B C 1
ATOM 3382 O O . LEU B 1 167 ? -5.09 13.992 15.602 1 98.06 167 LEU B O 1
ATOM 3386 N N . GLY B 1 168 ? -5.383 14.57 13.469 1 97.62 168 GLY B N 1
ATOM 3387 C CA . GLY B 1 168 ? -6.793 14.219 13.453 1 97.62 168 GLY B CA 1
ATOM 3388 C C . GLY B 1 168 ? -7.035 12.75 13.156 1 97.62 168 GLY B C 1
ATOM 3389 O O . GLY B 1 168 ? -6.883 12.312 12.008 1 97.62 168 GLY B O 1
ATOM 3390 N N . LEU B 1 169 ? -7.453 11.977 14.172 1 97.44 169 LEU B N 1
ATOM 3391 C CA . LEU B 1 169 ? -7.668 10.539 14.039 1 97.44 169 LEU B CA 1
ATOM 3392 C C . LEU B 1 169 ? -9.109 10.242 13.625 1 97.44 169 LEU B C 1
ATOM 3394 O O . LEU B 1 169 ? -10.008 10.227 14.469 1 97.44 169 LEU B O 1
ATOM 3398 N N . VAL B 1 170 ? -9.328 9.859 12.43 1 97.19 170 VAL B N 1
ATOM 3399 C CA . VAL B 1 170 ? -10.664 9.867 11.836 1 97.19 170 VAL B CA 1
ATOM 3400 C C . VAL B 1 170 ? -11.492 8.719 12.406 1 97.19 170 VAL B C 1
ATOM 3402 O O . VAL B 1 170 ? -12.672 8.891 12.719 1 97.19 170 VAL B O 1
ATOM 3405 N N . ASN B 1 171 ? -10.914 7.539 12.578 1 97.06 171 ASN B N 1
ATOM 3406 C CA . ASN B 1 171 ? -11.664 6.391 13.078 1 97.06 171 ASN B CA 1
ATOM 3407 C C . ASN B 1 171 ? -11.93 6.512 14.578 1 97.06 171 ASN B C 1
ATOM 3409 O O . ASN B 1 171 ? -12.727 5.75 15.133 1 97.06 171 ASN B O 1
ATOM 3413 N N . GLN B 1 172 ? -11.305 7.477 15.219 1 97 172 GLN B N 1
ATOM 3414 C CA . GLN B 1 172 ? -11.422 7.609 16.672 1 97 172 GLN B CA 1
ATOM 3415 C C . GLN B 1 172 ? -12.234 8.852 17.047 1 97 172 GLN B C 1
ATOM 3417 O O . GLN B 1 172 ? -12.477 9.102 18.219 1 97 172 GLN B O 1
ATOM 3422 N N . ASN B 1 173 ? -12.602 9.578 16.094 1 96.62 173 ASN B N 1
ATOM 3423 C CA . ASN B 1 173 ? -13.25 10.852 16.359 1 96.62 173 ASN B CA 1
ATOM 3424 C C . ASN B 1 173 ? -12.469 11.68 17.375 1 96.62 173 ASN B C 1
ATOM 3426 O O . ASN B 1 173 ? -13.031 12.148 18.359 1 96.62 173 ASN B O 1
ATOM 3430 N N . ALA B 1 174 ? -11.203 11.852 16.984 1 97.44 174 ALA B N 1
ATOM 3431 C CA . ALA B 1 174 ? -10.359 12.398 18.047 1 97.44 174 ALA B CA 1
ATOM 3432 C C . ALA B 1 174 ? -9.211 13.219 17.453 1 97.44 174 ALA B C 1
ATOM 3434 O O . ALA B 1 174 ? -8.922 13.125 16.25 1 97.44 174 ALA B O 1
ATOM 3435 N N . LEU B 1 175 ? -8.672 14.039 18.312 1 98.06 175 LEU B N 1
ATOM 3436 C CA . LEU B 1 175 ? -7.387 14.703 18.094 1 98.06 175 LEU B CA 1
ATOM 3437 C C . LEU B 1 175 ? -6.316 14.109 19 1 98.06 175 LEU B C 1
ATOM 3439 O O . LEU B 1 175 ? -6.539 13.922 20.203 1 98.06 175 LEU B O 1
ATOM 3443 N N . ALA B 1 176 ? -5.227 13.781 18.422 1 98.19 176 ALA B N 1
ATOM 3444 C CA . ALA B 1 176 ? -4.098 13.281 19.203 1 98.19 176 ALA B CA 1
ATOM 3445 C C . ALA B 1 176 ? -2.908 14.234 19.125 1 98.19 176 ALA B C 1
ATOM 3447 O O . ALA B 1 176 ? -2.871 15.117 18.281 1 98.19 176 ALA B O 1
ATOM 3448 N N . CYS B 1 177 ? -2.01 14.062 20.062 1 98.31 177 CYS B N 1
ATOM 3449 C CA . CYS B 1 177 ? -0.733 14.766 20.016 1 98.31 177 CYS B CA 1
ATOM 3450 C C . CYS B 1 177 ? 0.431 13.789 20.156 1 98.31 177 CYS B C 1
ATOM 3452 O O . CYS B 1 177 ? 0.284 12.727 20.766 1 98.31 177 CYS B O 1
ATOM 3454 N N . TRP B 1 178 ? 1.51 14.172 19.562 1 98 178 TRP B N 1
ATOM 3455 C CA . TRP B 1 178 ? 2.764 13.43 19.641 1 98 178 TRP B CA 1
ATOM 3456 C C . TRP B 1 178 ? 3.961 14.367 19.578 1 98 178 TRP B C 1
ATOM 3458 O O . TRP B 1 178 ? 4.039 15.242 18.719 1 98 178 TRP B O 1
ATOM 3468 N N . ASN B 1 179 ? 4.836 14.258 20.594 1 96.56 179 ASN B N 1
ATOM 3469 C CA . ASN B 1 179 ? 6.105 14.969 20.516 1 96.56 179 ASN B CA 1
ATOM 3470 C C . ASN B 1 179 ? 7.074 14.289 19.547 1 96.56 179 ASN B C 1
ATOM 3472 O O . ASN B 1 179 ? 7.5 13.156 19.797 1 96.56 179 ASN B O 1
ATOM 3476 N N . ALA B 1 180 ? 7.453 14.938 18.484 1 94.5 180 ALA B N 1
ATOM 3477 C CA . ALA B 1 180 ? 8.227 14.344 17.406 1 94.5 180 ALA B CA 1
ATOM 3478 C C . ALA B 1 180 ? 9.586 13.867 17.891 1 94.5 180 ALA B C 1
ATOM 3480 O O . ALA B 1 180 ? 10.266 13.102 17.203 1 94.5 180 ALA B O 1
ATOM 3481 N N . ALA B 1 181 ? 9.992 14.297 19.031 1 92.38 181 ALA B N 1
ATOM 3482 C CA . ALA B 1 181 ? 11.258 13.859 19.609 1 92.38 181 ALA B CA 1
ATOM 3483 C C . ALA B 1 181 ? 11.07 12.594 20.453 1 92.38 181 ALA B C 1
ATOM 3485 O O . ALA B 1 181 ? 12.055 11.961 20.859 1 92.38 181 ALA B O 1
ATOM 3486 N N . ALA B 1 182 ? 9.852 12.25 20.719 1 94.19 182 ALA B N 1
ATOM 3487 C CA . ALA B 1 182 ? 9.562 11.07 21.516 1 94.19 182 ALA B CA 1
ATOM 3488 C C . ALA B 1 182 ? 9.242 9.867 20.641 1 94.19 182 ALA B C 1
ATOM 3490 O O . ALA B 1 182 ? 9.172 9.984 19.406 1 94.19 182 ALA B O 1
ATOM 3491 N N . SER B 1 183 ? 9.18 8.75 21.344 1 94.31 183 SER B N 1
ATOM 3492 C CA . SER B 1 183 ? 8.727 7.547 20.641 1 94.31 183 SER B CA 1
ATOM 3493 C C . SER B 1 183 ? 7.293 7.707 20.141 1 94.31 183 SER B C 1
ATOM 3495 O O . SER B 1 183 ? 6.449 8.281 20.828 1 94.31 183 SER B O 1
ATOM 3497 N N . LEU B 1 184 ? 7.09 7.191 18.953 1 95.12 184 LEU B N 1
ATOM 3498 C CA . LEU B 1 184 ? 5.754 7.262 18.375 1 95.12 184 LEU B CA 1
ATOM 3499 C C . LEU B 1 184 ? 4.738 6.559 19.266 1 95.12 184 LEU B C 1
ATOM 3501 O O . LEU B 1 184 ? 3.541 6.855 19.203 1 95.12 184 LEU B O 1
ATOM 3505 N N . LYS B 1 185 ? 5.195 5.672 20.078 1 90.75 185 LYS B N 1
ATOM 3506 C CA . LYS B 1 185 ? 4.328 4.961 21.016 1 90.75 185 LYS B CA 1
ATOM 3507 C C . LYS B 1 185 ? 3.738 5.914 22.062 1 90.75 185 LYS B C 1
ATOM 3509 O O . LYS B 1 185 ? 2.793 5.562 22.766 1 90.75 185 LYS B O 1
ATOM 3514 N N . GLU B 1 186 ? 4.266 7.082 22.156 1 93.88 186 GLU B N 1
ATOM 3515 C CA . GLU B 1 186 ? 3.82 8.055 23.141 1 93.88 186 GLU B CA 1
ATOM 3516 C C . GLU B 1 186 ? 2.721 8.953 22.578 1 93.88 186 GLU B C 1
ATOM 3518 O O . GLU B 1 186 ? 2.359 9.961 23.203 1 93.88 186 GLU B O 1
ATOM 3523 N N . ILE B 1 187 ? 2.188 8.656 21.5 1 96 187 ILE B N 1
ATOM 3524 C CA . ILE B 1 187 ? 1.043 9.383 20.969 1 96 187 ILE B CA 1
ATOM 3525 C C . ILE B 1 187 ? -0.133 9.281 21.938 1 96 187 ILE B C 1
ATOM 3527 O O . ILE B 1 187 ? -0.404 8.211 22.484 1 96 187 ILE B O 1
ATOM 3531 N N . THR B 1 188 ? -0.715 10.406 22.203 1 96.62 188 THR B N 1
ATOM 3532 C CA . THR B 1 188 ? -1.775 10.445 23.219 1 96.62 188 THR B CA 1
ATOM 3533 C C . THR B 1 188 ? -2.969 11.25 22.703 1 96.62 188 THR B C 1
ATOM 3535 O O . THR B 1 188 ? -2.795 12.25 22 1 96.62 188 THR B O 1
ATOM 3538 N N . THR B 1 189 ? -4.141 10.852 23.125 1 97.38 189 THR B N 1
ATOM 3539 C CA . THR B 1 189 ? -5.367 11.539 22.719 1 97.38 189 THR B CA 1
ATOM 3540 C C . THR B 1 189 ? -5.5 12.867 23.469 1 97.38 189 THR B C 1
ATOM 3542 O O . THR B 1 189 ? -5.34 12.922 24.688 1 97.38 189 THR B O 1
ATOM 3545 N N . VAL B 1 190 ? -5.781 13.914 22.766 1 97.69 190 VAL B N 1
ATOM 3546 C CA . VAL B 1 190 ? -6 15.258 23.297 1 97.69 190 VAL B CA 1
ATOM 3547 C C . VAL B 1 190 ? -7.484 15.461 23.594 1 97.69 190 VAL B C 1
ATOM 3549 O O . VAL B 1 190 ? -7.852 16.016 24.641 1 97.69 190 VAL B O 1
ATOM 3552 N N . ALA B 1 191 ? -8.258 15.086 22.688 1 96.94 191 ALA B N 1
ATOM 3553 C CA . ALA B 1 191 ? -9.711 15.227 22.781 1 96.94 191 ALA B CA 1
ATOM 3554 C C . ALA B 1 191 ? -10.414 14.172 21.922 1 96.94 191 ALA B C 1
ATOM 3556 O O . ALA B 1 191 ? -9.883 13.742 20.891 1 96.94 191 ALA B O 1
ATOM 3557 N N . ARG B 1 192 ? -11.516 13.758 22.422 1 97 192 ARG B N 1
ATOM 3558 C CA . ARG B 1 192 ? -12.367 12.812 21.703 1 97 192 ARG B CA 1
ATOM 3559 C C . ARG B 1 192 ? -13.844 13.117 21.922 1 97 192 ARG B C 1
ATOM 3561 O O . ARG B 1 192 ? -14.25 13.438 23.047 1 97 192 ARG B O 1
ATOM 3568 N N . ASN B 1 193 ? -14.562 13.094 20.891 1 96.88 193 ASN B N 1
ATOM 3569 C CA . ASN B 1 193 ? -16 13.258 20.984 1 96.88 193 ASN B CA 1
ATOM 3570 C C . ASN B 1 193 ? -16.719 12.57 19.828 1 96.88 193 ASN B C 1
ATOM 3572 O O . ASN B 1 193 ? -16.625 13.008 18.672 1 96.88 193 ASN B O 1
ATOM 3576 N N . ASP B 1 194 ? -17.5 11.625 20.109 1 93.94 194 ASP B N 1
ATOM 3577 C CA . ASP B 1 194 ? -18.109 10.797 19.078 1 93.94 194 ASP B CA 1
ATOM 3578 C C . ASP B 1 194 ? -19.266 11.539 18.391 1 93.94 194 ASP B C 1
ATOM 3580 O O . ASP B 1 194 ? -19.75 11.102 17.359 1 93.94 194 ASP B O 1
ATOM 3584 N N . GLU B 1 195 ? -19.641 12.68 18.953 1 91.25 195 GLU B N 1
ATOM 3585 C CA . GLU B 1 195 ? -20.734 13.445 18.375 1 91.25 195 GLU B CA 1
ATOM 3586 C C . GLU B 1 195 ? -20.203 14.688 17.656 1 91.25 195 GLU B C 1
ATOM 3588 O O . GLU B 1 195 ? -20.734 15.086 16.609 1 91.25 195 GLU B O 1
ATOM 3593 N N . LYS B 1 196 ? -19.172 15.242 18.203 1 93.56 196 LYS B N 1
ATOM 3594 C CA . LYS B 1 196 ? -18.781 16.562 17.719 1 93.56 196 LYS B CA 1
ATOM 3595 C C . LYS B 1 196 ? -17.484 16.484 16.906 1 93.56 196 LYS B C 1
ATOM 3597 O O . LYS B 1 196 ? -17.141 17.438 16.203 1 93.56 196 LYS B O 1
ATOM 3602 N N . MET B 1 197 ? -16.781 15.422 17.031 1 95.25 197 MET B N 1
ATOM 3603 C CA . MET B 1 197 ? -15.492 15.336 16.344 1 95.25 197 MET B CA 1
ATOM 3604 C C . MET B 1 197 ? -15.516 14.227 15.289 1 95.25 197 MET B C 1
ATOM 3606 O O . MET B 1 197 ? -14.57 13.453 15.172 1 95.25 197 MET B O 1
ATOM 3610 N N . ILE B 1 198 ? -16.656 14.25 14.586 1 94.75 198 ILE B N 1
ATOM 3611 C CA . ILE B 1 198 ? -16.797 13.289 13.5 1 94.75 198 ILE B CA 1
ATOM 3612 C C . ILE B 1 198 ? -15.953 13.727 12.297 1 94.75 198 ILE B C 1
ATOM 3614 O O . ILE B 1 198 ? -16.109 14.844 11.805 1 94.75 198 ILE B O 1
ATOM 3618 N N . TYR B 1 199 ? -15.023 12.812 11.883 1 95.94 199 TYR B N 1
ATOM 3619 C CA . TYR B 1 199 ? -14.102 13 10.766 1 95.94 199 TYR B CA 1
ATOM 3620 C C . TYR B 1 199 ? -13.297 14.289 10.93 1 95.94 199 TYR B C 1
ATOM 3622 O O . TYR B 1 199 ? -13.484 15.242 10.172 1 95.94 199 TYR B O 1
ATOM 3630 N N . PRO B 1 200 ? -12.328 14.266 11.844 1 95.56 200 PRO B N 1
ATOM 3631 C CA . PRO B 1 200 ? -11.398 15.391 11.906 1 95.56 200 PRO B CA 1
ATOM 3632 C C . PRO B 1 200 ? -10.555 15.531 10.641 1 95.56 200 PRO B C 1
ATOM 3634 O O . PRO B 1 200 ? -9.781 14.625 10.305 1 95.56 200 PRO B O 1
ATOM 3637 N N . SER B 1 201 ? -10.688 16.531 9.766 1 87.88 201 SER B N 1
ATOM 3638 C CA . SER B 1 201 ? -10.125 16.578 8.414 1 87.88 201 SER B CA 1
ATOM 3639 C C . SER B 1 201 ? -9.047 17.656 8.312 1 87.88 201 SER B C 1
ATOM 3641 O O . SER B 1 201 ? -8.172 17.578 7.441 1 87.88 201 SER B O 1
ATOM 3643 N N . ASP B 1 202 ? -9.023 18.719 9.047 1 90 202 ASP B N 1
ATOM 3644 C CA . ASP B 1 202 ? -8.055 19.797 8.922 1 90 202 ASP B CA 1
ATOM 3645 C C . ASP B 1 202 ? -7.555 20.25 10.289 1 90 202 ASP B C 1
ATOM 3647 O O . ASP B 1 202 ? -8.328 20.75 11.109 1 90 202 ASP B O 1
ATOM 3651 N N . VAL B 1 203 ? -6.309 19.938 10.398 1 95.81 203 VAL B N 1
ATOM 3652 C CA . VAL B 1 203 ? -5.629 20.344 11.625 1 95.81 203 VAL B CA 1
ATOM 3653 C C . VAL B 1 203 ? -4.578 21.406 11.305 1 95.81 203 VAL B C 1
ATOM 3655 O O . VAL B 1 203 ? -3.76 21.219 10.398 1 95.81 203 VAL B O 1
ATOM 3658 N N . LYS B 1 204 ? -4.688 22.5 12.016 1 95.75 204 LYS B N 1
ATOM 3659 C CA . LYS B 1 204 ? -3.711 23.578 11.82 1 95.75 204 LYS B CA 1
ATOM 3660 C C . LYS B 1 204 ? -3.246 24.141 13.156 1 95.75 204 LYS B C 1
ATOM 3662 O O . LYS B 1 204 ? -4.035 24.266 14.094 1 95.75 204 LYS B O 1
ATOM 3667 N N . VAL B 1 205 ? -2.021 24.406 13.188 1 96.12 205 VAL B N 1
ATOM 3668 C CA . VAL B 1 205 ? -1.443 25.094 14.336 1 96.12 205 VAL B CA 1
ATOM 3669 C C . VAL B 1 205 ? -0.968 26.484 13.914 1 96.12 205 VAL B C 1
ATOM 3671 O O . VAL B 1 205 ? -0.211 26.625 12.953 1 96.12 205 VAL B O 1
ATOM 3674 N N . TYR B 1 206 ? -1.484 27.469 14.617 1 91.88 206 TYR B N 1
ATOM 3675 C CA . TYR B 1 206 ? -1.115 28.844 14.32 1 91.88 206 TYR B CA 1
ATOM 3676 C C . TYR B 1 206 ? -1.087 29.688 15.594 1 91.88 206 TYR B C 1
ATOM 3678 O O . TYR B 1 206 ? -2.045 29.688 16.375 1 91.88 206 TYR B O 1
ATOM 3686 N N . ASN B 1 207 ? 0.011 30.438 15.812 1 90.88 207 ASN B N 1
ATOM 3687 C CA . ASN B 1 207 ? 0.152 31.344 16.953 1 90.88 207 ASN B CA 1
ATOM 3688 C C . ASN B 1 207 ? -0.202 30.641 18.266 1 90.88 207 ASN B C 1
ATOM 3690 O O . ASN B 1 207 ? -1.056 31.125 19.016 1 90.88 207 ASN B O 1
ATOM 3694 N N . ASP B 1 208 ? 0.315 29.5 18.531 1 95.38 208 ASP B N 1
ATOM 3695 C CA . ASP B 1 208 ? 0.207 28.719 19.766 1 95.38 208 ASP B CA 1
ATOM 3696 C C . ASP B 1 208 ? -1.23 28.25 20 1 95.38 208 ASP B C 1
ATOM 3698 O O . ASP B 1 208 ? -1.647 28.062 21.141 1 95.38 208 ASP B O 1
ATOM 3702 N N . LYS B 1 209 ? -1.933 28.234 18.938 1 96.75 209 LYS B N 1
ATOM 3703 C CA . LYS B 1 209 ? -3.279 27.672 18.969 1 96.75 209 LYS B CA 1
ATOM 3704 C C . LYS B 1 209 ? -3.424 26.531 17.953 1 96.75 209 LYS B C 1
ATOM 3706 O O . LYS B 1 209 ? -2.799 26.562 16.891 1 96.75 209 LYS B O 1
ATOM 3711 N N . ILE B 1 210 ? -4.227 25.578 18.344 1 97.12 210 ILE B N 1
ATOM 3712 C CA . ILE B 1 210 ? -4.559 24.484 17.438 1 97.12 210 ILE B CA 1
ATOM 3713 C C . ILE B 1 210 ? -6.012 24.625 16.984 1 97.12 210 ILE B C 1
ATOM 3715 O O . ILE B 1 210 ? -6.883 24.984 17.781 1 97.12 210 ILE B O 1
ATOM 3719 N N . TYR B 1 211 ? -6.234 24.469 15.734 1 96.81 211 TYR B N 1
ATOM 3720 C CA . TYR B 1 211 ? -7.555 24.438 15.117 1 96.81 211 TYR B CA 1
ATOM 3721 C C . TYR B 1 211 ? -7.797 23.109 14.414 1 96.81 211 TYR B C 1
ATOM 3723 O O . TYR B 1 211 ? -6.91 22.594 13.734 1 96.81 211 TYR B O 1
ATOM 3731 N N . MET B 1 212 ? -8.914 22.547 14.656 1 96.5 212 MET B N 1
ATOM 3732 C CA . MET B 1 212 ? -9.32 21.344 13.945 1 96.5 212 MET B CA 1
ATOM 3733 C C . MET B 1 212 ? -10.734 21.469 13.398 1 96.5 212 MET B C 1
ATOM 3735 O O . MET B 1 212 ? -11.656 21.859 14.117 1 96.5 212 MET B O 1
ATOM 3739 N N . LEU B 1 213 ? -10.875 21.266 12.117 1 95.88 213 LEU B N 1
ATOM 3740 C CA . LEU B 1 213 ? -12.188 21.234 11.477 1 95.88 213 LEU B CA 1
ATOM 3741 C C . LEU B 1 213 ? -12.719 19.797 11.43 1 95.88 213 LEU B C 1
ATOM 3743 O O . LEU B 1 213 ? -11.977 18.859 11.133 1 95.88 213 LEU B O 1
ATOM 3747 N N . THR B 1 214 ? -13.961 19.641 11.812 1 94 214 THR B N 1
ATOM 3748 C CA . THR B 1 214 ? -14.68 18.391 11.594 1 94 214 THR B CA 1
ATOM 3749 C C . THR B 1 214 ? -15.844 18.594 10.625 1 94 214 THR B C 1
ATOM 3751 O O . THR B 1 214 ? -16.422 19.688 10.578 1 94 214 THR B O 1
ATOM 3754 N N . ASN B 1 215 ? -16.25 17.672 9.734 1 90.38 215 ASN B N 1
ATOM 3755 C CA . ASN B 1 215 ? -17.281 17.969 8.742 1 90.38 215 ASN B CA 1
ATOM 3756 C C . ASN B 1 215 ? -18.203 16.766 8.531 1 90.38 215 ASN B C 1
ATOM 3758 O O . ASN B 1 215 ? -19 16.75 7.59 1 90.38 215 ASN B O 1
ATOM 3762 N N . LYS B 1 216 ? -18.281 15.812 9.203 1 88.25 216 LYS B N 1
ATOM 3763 C CA . LYS B 1 216 ? -19.156 14.648 9.133 1 88.25 216 LYS B CA 1
ATOM 3764 C C . LYS B 1 216 ? -19.188 14.078 7.715 1 88.25 216 LYS B C 1
ATOM 3766 O O . LYS B 1 216 ? -20.219 13.578 7.266 1 88.25 216 LYS B O 1
ATOM 3771 N N . MET B 1 217 ? -18.203 14.211 6.953 1 88.25 217 MET B N 1
ATOM 3772 C CA . MET B 1 217 ? -18.125 13.812 5.551 1 88.25 217 MET B CA 1
ATOM 3773 C C . MET B 1 217 ? -18.688 12.406 5.352 1 88.25 217 MET B C 1
ATOM 3775 O O . MET B 1 217 ? -19.5 12.18 4.465 1 88.25 217 MET B O 1
ATOM 3779 N N . PRO B 1 218 ? -18.359 11.438 6.133 1 89 218 PRO B N 1
ATOM 3780 C CA . PRO B 1 218 ? -18.906 10.094 5.895 1 89 218 PRO B CA 1
ATOM 3781 C C . PRO B 1 218 ? -20.438 10.055 5.984 1 89 218 PRO B C 1
ATOM 3783 O O . PRO B 1 218 ? -21.078 9.305 5.25 1 89 218 PRO B O 1
ATOM 3786 N N . GLU B 1 219 ? -21 10.922 6.836 1 85.94 219 GLU B N 1
ATOM 3787 C CA . GLU B 1 219 ? -22.453 10.992 6.922 1 85.94 219 GLU B CA 1
ATOM 3788 C C . GLU B 1 219 ? -23.062 11.523 5.625 1 85.94 219 GLU B C 1
ATOM 3790 O O . GLU B 1 219 ? -24.109 11.047 5.184 1 85.94 219 GLU B O 1
ATOM 3795 N N . PHE B 1 220 ? -22.375 12.445 5.105 1 85.44 220 PHE B N 1
ATOM 3796 C CA . PHE B 1 220 ? -22.844 13.07 3.875 1 85.44 220 PHE B CA 1
ATOM 3797 C C . PHE B 1 220 ? -22.719 12.109 2.697 1 85.44 220 PHE B C 1
ATOM 3799 O O . PHE B 1 220 ? -23.641 12.008 1.874 1 85.44 220 PHE B O 1
ATOM 3806 N N . ILE B 1 221 ? -21.625 11.406 2.627 1 87.12 221 ILE B N 1
ATOM 3807 C CA . ILE B 1 221 ? -21.297 10.609 1.456 1 87.12 221 ILE B CA 1
ATOM 3808 C C . ILE B 1 221 ? -22.031 9.273 1.517 1 87.12 221 ILE B C 1
ATOM 3810 O O . ILE B 1 221 ? -22.531 8.781 0.5 1 87.12 221 ILE B O 1
ATOM 3814 N N . TYR B 1 222 ? -22.219 8.711 2.66 1 89.88 222 TYR B N 1
ATOM 3815 C CA . TYR B 1 222 ? -22.766 7.359 2.768 1 89.88 222 TYR B CA 1
ATOM 3816 C C . TYR B 1 222 ? -24.141 7.379 3.424 1 89.88 222 TYR B C 1
ATOM 3818 O O . TYR B 1 222 ? -24.828 6.348 3.49 1 89.88 222 TYR B O 1
ATOM 3826 N N . GLY B 1 223 ? -24.531 8.516 3.916 1 88.06 223 GLY B N 1
ATOM 3827 C CA . GLY B 1 223 ? -25.844 8.711 4.508 1 88.06 223 GLY B CA 1
ATOM 3828 C C . GLY B 1 223 ? -26.641 9.82 3.85 1 88.06 223 GLY B C 1
ATOM 3829 O O . GLY B 1 223 ? -26.844 9.812 2.633 1 88.06 223 GLY B O 1
ATOM 3830 N N . LYS B 1 224 ? -27.156 10.633 4.699 1 86.5 224 LYS B N 1
ATOM 3831 C CA . LYS B 1 224 ? -27.891 11.797 4.227 1 86.5 224 LYS B CA 1
ATOM 3832 C C . LYS B 1 224 ? -27.562 13.031 5.059 1 86.5 224 LYS B C 1
ATOM 3834 O O . LYS B 1 224 ? -27.547 12.977 6.289 1 86.5 224 LYS B O 1
ATOM 3839 N N . LEU B 1 225 ? -27.234 14.055 4.281 1 84.5 225 LEU B N 1
ATOM 3840 C CA . LEU B 1 225 ? -26.938 15.32 4.961 1 84.5 225 LEU B CA 1
ATOM 3841 C C . LEU B 1 225 ? -28.203 15.906 5.582 1 84.5 225 LEU B C 1
ATOM 3843 O O . LEU B 1 225 ? -29.234 16.047 4.906 1 84.5 225 LEU B O 1
ATOM 3847 N N . ASN B 1 226 ? -28.125 16.078 6.867 1 86.38 226 ASN B N 1
ATOM 3848 C CA . ASN B 1 226 ? -29.203 16.75 7.582 1 86.38 226 ASN B CA 1
ATOM 3849 C C . ASN B 1 226 ? -28.891 18.219 7.828 1 86.38 226 ASN B C 1
ATOM 3851 O O . ASN B 1 226 ? -28.062 18.547 8.688 1 86.38 226 ASN B O 1
ATOM 3855 N N . TYR B 1 227 ? -29.516 19.078 7.242 1 88.31 227 TYR B N 1
ATOM 3856 C CA . TYR B 1 227 ? -29.219 20.516 7.289 1 88.31 227 TYR B CA 1
ATOM 3857 C C . TYR B 1 227 ? -29.688 21.125 8.609 1 88.31 227 TYR B C 1
ATOM 3859 O O . TYR B 1 227 ? -29.312 22.25 8.945 1 88.31 227 TYR B O 1
ATOM 3867 N N . ASP B 1 228 ? -30.422 20.328 9.383 1 88.94 228 ASP B N 1
ATOM 3868 C CA . ASP B 1 228 ? -30.938 20.844 10.656 1 88.94 228 ASP B CA 1
ATOM 3869 C C . ASP B 1 228 ? -29.953 20.562 11.789 1 88.94 228 ASP B C 1
ATOM 3871 O O . ASP B 1 228 ? -30.203 20.938 12.938 1 88.94 228 ASP B O 1
ATOM 3875 N N . GLU B 1 229 ? -28.812 19.938 11.422 1 86.44 229 GLU B N 1
ATOM 3876 C CA . GLU B 1 229 ? -27.797 19.656 12.422 1 86.44 229 GLU B CA 1
ATOM 3877 C C . GLU B 1 229 ? -26.5 20.422 12.133 1 86.44 229 GLU B C 1
ATOM 3879 O O . GLU B 1 229 ? -26.328 20.953 11.031 1 86.44 229 GLU B O 1
ATOM 3884 N N . VAL B 1 230 ? -25.688 20.609 13.148 1 90.25 230 VAL B N 1
ATOM 3885 C CA . VAL B 1 230 ? -24.344 21.156 12.938 1 90.25 230 VAL B CA 1
ATOM 3886 C C . VAL B 1 230 ? -23.469 20.141 12.234 1 90.25 230 VAL B C 1
ATOM 3888 O O . VAL B 1 230 ? -23.219 19.047 12.766 1 90.25 230 VAL B O 1
ATOM 3891 N N . ASN B 1 231 ? -23.062 20.5 11.055 1 90.81 231 ASN B N 1
ATOM 3892 C CA . ASN B 1 231 ? -22.312 19.547 10.234 1 90.81 231 ASN B CA 1
ATOM 3893 C C . ASN B 1 231 ? -20.812 19.875 10.234 1 90.81 231 ASN B C 1
ATOM 3895 O O . ASN B 1 231 ? -20 19.031 9.883 1 90.81 231 ASN B O 1
ATOM 3899 N N . PHE B 1 232 ? -20.547 21.125 10.586 1 92.69 232 PHE B N 1
ATOM 3900 C CA . PHE B 1 232 ? -19.156 21.578 10.641 1 92.69 232 PHE B CA 1
ATOM 3901 C C . PHE B 1 232 ? -18.859 22.203 11.992 1 92.69 232 PHE B C 1
ATOM 3903 O O . PHE B 1 232 ? -19.641 23.016 12.508 1 92.69 232 PHE B O 1
ATOM 3910 N N . ILE B 1 233 ? -17.812 21.719 12.555 1 94.31 233 ILE B N 1
ATOM 3911 C CA . ILE B 1 233 ? -17.391 22.25 13.844 1 94.31 233 ILE B CA 1
ATOM 3912 C C . ILE B 1 233 ? -15.906 22.594 13.805 1 94.31 233 ILE B C 1
ATOM 3914 O O . ILE B 1 233 ? -15.102 21.828 13.258 1 94.31 233 ILE B O 1
ATOM 3918 N N . VAL B 1 234 ? -15.594 23.766 14.195 1 95.56 234 VAL B N 1
ATOM 3919 C CA . VAL B 1 234 ? -14.203 24.109 14.43 1 95.56 234 VAL B CA 1
ATOM 3920 C C . VAL B 1 234 ? -13.883 24 15.922 1 95.56 234 VAL B C 1
ATOM 3922 O O . VAL B 1 234 ? -14.484 24.703 16.734 1 95.56 234 VAL B O 1
ATOM 3925 N N . TRP B 1 235 ? -13.062 23.109 16.234 1 95 235 TRP B N 1
ATOM 3926 C CA . TRP B 1 235 ? -12.531 22.953 17.578 1 95 235 TRP B CA 1
ATOM 3927 C C . TRP B 1 235 ? -11.195 23.688 17.719 1 95 235 TRP B C 1
ATOM 3929 O O . TRP B 1 235 ? -10.328 23.578 16.844 1 95 235 TRP B O 1
ATOM 3939 N N . SER B 1 236 ? -11.078 24.516 18.781 1 96.56 236 SER B N 1
ATOM 3940 C CA . SER B 1 236 ? -9.82 25.219 18.969 1 96.56 236 SER B CA 1
ATOM 3941 C C . SER B 1 236 ? -9.414 25.281 20.438 1 96.56 236 SER B C 1
ATOM 3943 O O . SER B 1 236 ? -10.266 25.172 21.312 1 96.56 236 SER B O 1
ATOM 3945 N N . ASN B 1 237 ? -8.195 25.297 20.672 1 97.38 237 ASN B N 1
ATOM 3946 C CA . ASN B 1 237 ? -7.566 25.438 21.984 1 97.38 237 ASN B CA 1
ATOM 3947 C C . ASN B 1 237 ? -6.145 25.969 21.875 1 97.38 237 ASN B C 1
ATOM 3949 O O . ASN B 1 237 ? -5.559 25.984 20.781 1 97.38 237 ASN B O 1
ATOM 3953 N N . THR B 1 238 ? -5.641 26.609 22.984 1 97.69 238 THR B N 1
ATOM 3954 C CA . THR B 1 238 ? -4.207 26.875 23 1 97.69 238 THR B CA 1
ATOM 3955 C C . THR B 1 238 ? -3.414 25.562 23.031 1 97.69 238 THR B C 1
ATOM 3957 O O . THR B 1 238 ? -3.875 24.578 23.609 1 97.69 238 THR B O 1
ATOM 3960 N N . VAL B 1 239 ? -2.252 25.594 22.422 1 97.75 239 VAL B N 1
ATOM 3961 C CA . VAL B 1 239 ? -1.396 24.406 22.438 1 97.75 239 VAL B CA 1
ATOM 3962 C C . VAL B 1 239 ? -1.124 23.984 23.875 1 97.75 239 VAL B C 1
ATOM 3964 O O . VAL B 1 239 ? -1.228 22.797 24.219 1 97.75 239 VAL B O 1
ATOM 3967 N N . LYS B 1 240 ? -0.827 24.969 24.75 1 96.31 240 LYS B N 1
ATOM 3968 C CA . LYS B 1 240 ? -0.547 24.703 26.156 1 96.31 240 LYS B CA 1
ATOM 3969 C C . LYS B 1 240 ? -1.701 23.953 26.812 1 96.31 240 LYS B C 1
ATOM 3971 O O . LYS B 1 240 ? -1.484 22.969 27.516 1 96.31 240 LYS B O 1
ATOM 3976 N N . ASN B 1 241 ? -2.896 24.406 26.609 1 97.12 241 ASN B N 1
ATOM 3977 C CA . ASN B 1 241 ? -4.066 23.766 27.219 1 97.12 241 ASN B CA 1
ATOM 3978 C C . ASN B 1 241 ? -4.344 22.406 26.594 1 97.12 241 ASN B C 1
ATOM 3980 O O . ASN B 1 241 ? -4.746 21.469 27.297 1 97.12 241 ASN B O 1
ATOM 3984 N N . ALA B 1 242 ? -4.16 22.297 25.328 1 97.06 242 ALA B N 1
ATOM 3985 C CA . ALA B 1 242 ? -4.48 21.078 24.594 1 97.06 242 ALA B CA 1
ATOM 3986 C C . ALA B 1 242 ? -3.609 19.922 25.078 1 97.06 242 ALA B C 1
ATOM 3988 O O . ALA B 1 242 ? -4.078 18.781 25.172 1 97.06 242 ALA B O 1
ATOM 3989 N N . VAL B 1 243 ? -2.391 20.188 25.359 1 97.19 243 VAL B N 1
ATOM 3990 C CA . VAL B 1 243 ? -1.467 19.109 25.641 1 97.19 243 VAL B CA 1
ATOM 3991 C C . VAL B 1 243 ? -1.486 18.797 27.141 1 97.19 243 VAL B C 1
ATOM 3993 O O . VAL B 1 243 ? -0.844 17.844 27.594 1 97.19 243 VAL B O 1
ATOM 3996 N N . ARG B 1 244 ? -2.279 19.562 27.891 1 95.38 244 ARG B N 1
ATOM 3997 C CA . ARG B 1 244 ? -2.324 19.359 29.328 1 95.38 244 ARG B CA 1
ATOM 3998 C C . ARG B 1 244 ? -2.752 17.938 29.672 1 95.38 244 ARG B C 1
ATOM 4000 O O . ARG B 1 244 ? -3.709 17.422 29.094 1 95.38 244 ARG B O 1
ATOM 4007 N N . ASN B 1 245 ? -2.041 17.219 30.625 1 93.19 245 ASN B N 1
ATOM 4008 C CA . ASN B 1 245 ? -2.316 15.875 31.125 1 93.19 245 ASN B CA 1
ATOM 4009 C C . ASN B 1 245 ? -2.117 14.82 30.031 1 93.19 245 ASN B C 1
ATOM 4011 O O . ASN B 1 245 ? -2.764 13.773 30.047 1 93.19 245 ASN B O 1
ATOM 4015 N N . THR B 1 246 ? -1.46 15.164 28.938 1 96.25 246 THR B N 1
ATOM 4016 C CA . THR B 1 246 ? -1.036 14.203 27.922 1 96.25 246 THR B CA 1
ATOM 4017 C C . THR B 1 246 ? 0.464 13.945 28.031 1 96.25 246 THR B C 1
ATOM 4019 O O . THR B 1 246 ? 1.158 14.57 28.828 1 96.25 246 THR B O 1
ATOM 4022 N N . LYS B 1 247 ? 0.942 13.062 27.281 1 95.56 247 LYS B N 1
ATOM 4023 C CA . LYS B 1 247 ? 2.373 12.766 27.25 1 95.56 247 LYS B CA 1
ATOM 4024 C C . LYS B 1 247 ? 3.146 13.875 26.531 1 95.56 247 LYS B C 1
ATOM 4026 O O . LYS B 1 247 ? 4.379 13.906 26.578 1 95.56 247 LYS B O 1
ATOM 4031 N N . CYS B 1 248 ? 2.473 14.766 25.938 1 96.44 248 CYS B N 1
ATOM 4032 C CA . CYS B 1 248 ? 3.107 15.859 25.219 1 96.44 248 CYS B CA 1
ATOM 4033 C C . CYS B 1 248 ? 3.318 17.062 26.125 1 96.44 248 CYS B C 1
ATOM 4035 O O . CYS B 1 248 ? 3.936 18.047 25.719 1 96.44 248 CYS B O 1
ATOM 4037 N N . ASP B 1 249 ? 2.803 16.859 27.438 1 90.5 249 ASP B N 1
ATOM 4038 C CA . ASP B 1 249 ? 2.883 17.953 28.391 1 90.5 249 ASP B CA 1
ATOM 4039 C C . ASP B 1 249 ? 4.281 18.047 29 1 90.5 249 ASP B C 1
ATOM 4041 O O . ASP B 1 249 ? 4.629 17.281 29.906 1 90.5 249 ASP B O 1
ATOM 4045 N N . LYS B 1 250 ? 5.469 17.984 28.359 1 72.5 250 LYS B N 1
ATOM 4046 C CA . LYS B 1 250 ? 6.766 18 29.031 1 72.5 250 LYS B CA 1
ATOM 4047 C C . LYS B 1 250 ? 6.934 19.25 29.875 1 72.5 250 LYS B C 1
ATOM 4049 O O . LYS B 1 250 ? 6.695 20.375 29.406 1 72.5 250 LYS B O 1
ATOM 4054 N N . PRO B 1 251 ? 7.109 19.078 31.125 1 55.91 251 PRO B N 1
ATOM 4055 C CA . PRO B 1 251 ? 7.449 20.219 31.969 1 55.91 251 PRO B CA 1
ATOM 4056 C C . PRO B 1 251 ? 8.602 21.047 31.406 1 55.91 251 PRO B C 1
ATOM 4058 O O . PRO B 1 251 ? 9.5 20.5 30.766 1 55.91 251 PRO B O 1
ATOM 4061 N N . ARG B 1 252 ? 8.414 22.234 31.016 1 48.09 252 ARG B N 1
ATOM 4062 C CA . ARG B 1 252 ? 9.531 23.141 30.766 1 48.09 252 ARG B CA 1
ATOM 4063 C C . ARG B 1 252 ? 10.648 22.922 31.781 1 48.09 252 ARG B C 1
ATOM 4065 O O . ARG B 1 252 ? 10.398 22.875 33 1 48.09 252 ARG B O 1
ATOM 4072 N N . ARG B 1 253 ? 11.586 22.047 31.484 1 41.69 253 ARG B N 1
ATOM 4073 C CA . ARG B 1 253 ? 12.68 22.172 32.438 1 41.69 253 ARG B CA 1
ATOM 4074 C C . ARG B 1 253 ? 12.992 23.625 32.75 1 41.69 253 ARG B C 1
ATOM 4076 O O . ARG B 1 253 ? 13.305 24.391 31.828 1 41.69 253 ARG B O 1
ATOM 4083 N N . HIS B 1 254 ? 12.344 24.172 33.625 1 35.38 254 HIS B N 1
ATOM 4084 C CA . HIS B 1 254 ? 13.008 25.312 34.25 1 35.38 254 HIS B CA 1
ATOM 4085 C C . HIS B 1 254 ? 14.414 24.969 34.719 1 35.38 254 HIS B C 1
ATOM 4087 O O . HIS B 1 254 ? 14.664 23.844 35.125 1 35.38 254 HIS B O 1
#

Nearest PDB structures (foldseek):
  7asd-assembly1_AA  TM=8.552E-01  e=1.004E-18  Apis mellifera
  5yyl-assembly1_A-2  TM=8.647E-01  e=7.762E-17  Apis mellifera
  3q6k-assembly1_A  TM=8.728E-01  e=1.355E-16  Lutzomyia longipalpis
  4gn9-assembly1_A  TM=4.746E-01  e=7.059E-05  Mus musculus
  7djm-assembly1_A  TM=4.560E-01  e=1.601E-03  Arabidopsis thaliana

Solvent-accessible surface area (backbone atoms only — not comparable to full-atom values): 26777 Å² total; per-residue (Å²): 99,35,85,86,73,72,38,82,71,73,87,82,80,78,54,68,90,58,49,56,98,58,48,38,76,65,46,79,38,74,48,67,48,91,94,40,60,61,68,20,35,38,40,30,25,15,20,61,52,29,28,34,38,39,36,35,59,67,74,69,43,70,51,53,31,64,52,53,70,22,38,31,30,44,90,41,28,76,42,58,42,95,88,41,75,45,55,57,75,32,4,18,30,35,65,31,57,51,46,77,42,95,85,72,34,28,46,34,33,35,31,12,32,14,18,38,46,40,31,35,31,48,41,67,41,62,72,32,63,70,66,29,55,43,78,63,63,83,75,56,63,38,79,70,41,63,62,43,88,64,43,26,29,43,20,41,27,41,39,48,88,80,40,35,29,36,35,16,19,30,54,57,11,21,37,28,34,30,37,71,89,50,62,57,80,51,50,30,74,56,47,70,32,86,81,68,26,33,41,20,54,43,36,43,55,56,93,65,25,36,38,34,36,16,50,36,52,62,42,47,74,77,56,65,74,56,86,90,49,87,53,67,40,78,48,72,44,42,44,73,67,47,29,55,96,35,76,58,47,66,74,73,80,122,100,36,84,87,72,72,37,83,71,74,87,82,81,77,53,67,90,59,47,56,97,59,47,38,76,66,46,80,39,75,48,67,48,93,92,41,61,61,68,20,33,38,41,32,25,16,18,62,53,30,29,34,37,36,36,33,58,68,74,69,43,70,52,52,32,64,53,55,69,23,38,31,30,45,92,40,26,76,40,58,41,95,88,42,75,43,55,60,75,32,5,17,30,35,63,31,57,51,46,77,42,96,84,71,35,28,45,33,35,35,29,12,32,14,17,37,46,40,31,34,32,47,40,66,42,62,72,31,64,71,67,29,53,44,80,65,62,83,76,56,61,37,81,68,42,67,62,43,88,63,41,26,29,43,21,40,26,41,38,50,90,79,40,36,30,36,35,17,19,29,53,58,10,21,35,29,35,29,37,72,88,50,62,59,81,50,52,30,72,57,46,71,32,85,80,66,25,32,40,22,54,42,36,44,55,57,96,66,23,37,39,35,36,17,49,38,52,60,42,47,76,77,57,64,76,59,87,93,50,89,52,65,39,77,48,71,44,43,45,74,66,48,30,56,95,35,75,58,48,64,74,74,81,121

Organism: Brassicogethes aeneus (NCBI:txid1431903)

InterPro domains:
  IPR011042 Six-bladed beta-propeller, TolB-like [G3DSA:2.120.10.30] (1-251)
  IPR017996 Major royal jelly/yellow-related [PF03022] (1-248)
  IPR017996 Major royal jelly/yellow-related [PTHR10009] (1-249)